Protein AF-A0A2V1B6S5-F1 (afdb_monomer_lite)

Radius of gyration: 26.2 Å; chains: 1; bounding box: 75×68×86 Å

Secondary structure (DSSP, 8-state):
----------------SPPEEEEEEEESGGG-EEEEESS-GGG-----------------PPP--------------S-----HHHHTTSGGG-THHHH-SEEEE----TT--PPEEEEESSSTTSPEEEEEEEPGGG-EEEEEE-GGGGSTTTB-TTSSBBTTTSBSS-GGG--B-BPPPSSPPTT-S-HHHHHHHHHS-------PPPP--SEEEEEEES-TT-SSPPEEEEEETTEEEEEEEP------STTHHHHTT-EEEEEEEEE---TTS--PEEEEEEEEEEE---SSEEEEEEE-HHHHHHHHHHHHHHHHHHHHHHH-------------S--PPPHHHHHHHHHHHHHHHHHHHHHHHHHHHHHHHHHHHHHHHHHHHT--

pLDDT: mean 80.47, std 17.84, range [31.8, 98.5]

Structure (mmCIF, N/CA/C/O backbone):
data_AF-A0A2V1B6S5-F1
#
_entry.id   AF-A0A2V1B6S5-F1
#
loop_
_atom_site.group_PDB
_atom_site.id
_atom_site.type_symbol
_atom_site.label_atom_id
_atom_site.label_alt_id
_atom_site.label_comp_id
_atom_site.label_asym_id
_atom_site.label_entity_id
_atom_site.label_seq_id
_atom_site.pdbx_PDB_ins_code
_atom_site.Cartn_x
_atom_site.Cartn_y
_atom_site.Cartn_z
_atom_site.occupancy
_atom_site.B_iso_or_equiv
_atom_site.auth_seq_id
_atom_site.auth_comp_id
_atom_site.auth_asym_id
_atom_site.auth_atom_id
_atom_site.pdbx_PDB_model_num
ATOM 1 N N . MET A 1 1 ? -39.212 9.844 6.498 1.00 34.38 1 MET A N 1
ATOM 2 C CA . MET A 1 1 ? -38.513 10.342 7.703 1.00 34.38 1 MET A CA 1
ATOM 3 C C . MET A 1 1 ? -37.020 10.351 7.404 1.00 34.38 1 MET A C 1
ATOM 5 O O . MET A 1 1 ? -36.337 9.375 7.679 1.00 34.38 1 MET A O 1
ATOM 9 N N . ASP A 1 2 ? -36.530 11.420 6.775 1.00 31.80 2 ASP A N 1
ATOM 10 C CA . ASP A 1 2 ? -35.116 11.567 6.420 1.00 31.80 2 ASP A CA 1
ATOM 11 C C . ASP A 1 2 ? -34.384 12.286 7.547 1.00 31.80 2 ASP A C 1
ATOM 13 O O . ASP A 1 2 ? -34.432 13.512 7.674 1.00 31.80 2 ASP A O 1
ATOM 17 N N . ARG A 1 3 ? -33.706 11.511 8.395 1.00 33.53 3 ARG A N 1
ATOM 18 C CA . ARG A 1 3 ? -32.808 12.045 9.417 1.00 33.53 3 ARG A CA 1
ATOM 19 C C . ARG A 1 3 ? -31.562 12.567 8.699 1.00 33.53 3 ARG A C 1
ATOM 21 O O . ARG A 1 3 ? -30.577 11.853 8.535 1.00 33.53 3 ARG A O 1
ATOM 28 N N . LYS A 1 4 ? -31.620 13.817 8.227 1.00 34.00 4 LYS A N 1
ATOM 29 C CA . LYS A 1 4 ? -30.433 14.602 7.876 1.00 34.00 4 LYS A CA 1
ATOM 30 C C . LYS A 1 4 ? -29.605 14.749 9.151 1.00 34.00 4 LYS A C 1
ATOM 32 O O . LYS A 1 4 ? -29.785 15.695 9.906 1.00 34.00 4 LYS A O 1
ATOM 37 N N . GLN A 1 5 ? -28.723 13.787 9.411 1.00 33.09 5 GLN A N 1
ATOM 38 C CA . GLN A 1 5 ? -27.571 14.018 10.269 1.00 33.09 5 GLN A CA 1
ATOM 39 C C . GLN A 1 5 ? -26.677 14.997 9.518 1.00 33.09 5 GLN A C 1
ATOM 41 O O . GLN A 1 5 ? -25.812 14.624 8.725 1.00 33.09 5 GLN A O 1
ATOM 46 N N . THR A 1 6 ? -26.961 16.279 9.714 1.00 33.41 6 THR A N 1
ATOM 47 C CA . THR A 1 6 ? -25.975 17.331 9.549 1.00 33.41 6 THR A CA 1
ATOM 48 C C . THR A 1 6 ? -24.809 16.900 10.430 1.00 33.41 6 THR A C 1
ATOM 50 O O . THR A 1 6 ? -24.942 16.851 11.649 1.00 33.41 6 THR A O 1
ATOM 53 N N . PHE A 1 7 ? -23.710 16.463 9.812 1.00 40.78 7 PHE A N 1
ATOM 54 C CA . PHE A 1 7 ? -22.426 16.315 10.489 1.00 40.78 7 PHE A CA 1
ATOM 55 C C . PHE A 1 7 ? -22.007 17.739 10.871 1.00 40.78 7 PHE A C 1
ATOM 57 O O . PHE A 1 7 ? -21.252 18.395 10.154 1.00 40.78 7 PHE A O 1
ATOM 64 N N . GLU A 1 8 ? -22.608 18.254 11.944 1.00 35.03 8 GLU A N 1
ATOM 65 C CA . GLU A 1 8 ? -22.061 19.369 12.689 1.00 35.03 8 GLU A CA 1
ATOM 66 C C . GLU A 1 8 ? -20.624 18.991 13.019 1.00 35.03 8 GLU A C 1
ATOM 68 O O . GLU A 1 8 ? -20.317 17.839 13.341 1.00 35.03 8 GLU A O 1
ATOM 73 N N . SER A 1 9 ? -19.738 19.955 12.798 1.00 40.25 9 SER A N 1
ATOM 74 C CA . SER A 1 9 ? -18.353 19.926 13.228 1.00 40.25 9 SER A CA 1
ATOM 75 C C . SER A 1 9 ? -18.269 19.244 14.586 1.00 40.25 9 SER A C 1
ATOM 77 O O . SER A 1 9 ? -18.684 19.829 15.586 1.00 40.25 9 SER A O 1
ATOM 79 N N . LEU A 1 10 ? -17.770 18.001 14.601 1.00 42.78 10 LEU A N 1
ATOM 80 C CA . LEU A 1 10 ? -17.373 17.344 15.839 1.00 42.78 10 LEU A CA 1
ATOM 81 C C . LEU A 1 10 ? -16.556 18.370 16.626 1.00 42.78 10 LEU A C 1
ATOM 83 O O . LEU A 1 10 ? -15.713 19.026 15.996 1.00 42.78 10 LEU A O 1
ATOM 87 N N . PRO A 1 11 ? -16.828 18.557 17.930 1.00 40.00 11 PRO A N 1
ATOM 88 C CA . PRO A 1 11 ? -16.058 19.476 18.740 1.00 40.00 11 PRO A CA 1
ATOM 89 C C . PRO A 1 11 ? -14.596 19.106 18.536 1.00 40.00 11 PRO A C 1
ATOM 91 O O . PRO A 1 11 ? -14.172 17.985 18.817 1.00 40.00 11 PRO A O 1
ATOM 94 N N . VAL A 1 12 ? -13.861 20.035 17.931 1.00 48.19 12 VAL A N 1
ATOM 95 C CA . VAL A 1 12 ? -12.409 20.005 17.894 1.00 48.19 12 VAL A CA 1
ATOM 96 C C . VAL A 1 12 ? -12.023 20.264 19.340 1.00 48.19 12 VAL A C 1
ATOM 98 O O . VAL A 1 12 ? -11.821 21.402 19.737 1.00 48.19 12 VAL A O 1
ATOM 101 N N . THR A 1 13 ? -12.086 19.226 20.171 1.00 46.03 13 THR A N 1
ATOM 102 C CA . THR A 1 13 ? -11.445 19.240 21.479 1.00 46.03 13 THR A CA 1
ATOM 103 C C . THR A 1 13 ? -9.993 19.616 21.228 1.00 46.03 13 THR A C 1
ATOM 105 O O . THR A 1 13 ? -9.403 19.096 20.284 1.00 46.03 13 THR A O 1
ATOM 108 N N . ASP A 1 14 ? -9.464 20.564 21.994 1.00 44.06 14 ASP A N 1
ATOM 109 C CA . ASP A 1 14 ? -8.093 21.057 21.882 1.00 44.06 14 ASP A CA 1
ATOM 110 C C . ASP A 1 14 ? -7.093 19.893 21.830 1.00 44.06 14 ASP A C 1
ATOM 112 O O . ASP A 1 14 ? -6.847 19.206 22.821 1.00 44.06 14 ASP A O 1
ATOM 116 N N . LEU A 1 15 ? -6.554 19.637 20.638 1.00 52.62 15 LEU A N 1
ATOM 117 C CA . LEU A 1 15 ? -5.546 18.619 20.370 1.00 52.62 15 LEU A CA 1
ATOM 118 C C . LEU A 1 15 ? -4.340 19.321 19.741 1.00 52.62 15 LEU A C 1
ATOM 120 O O . LEU A 1 15 ? -4.242 19.435 18.520 1.00 52.62 15 LEU A O 1
ATOM 124 N N . ASP A 1 16 ? -3.418 19.794 20.580 1.00 58.62 16 ASP A N 1
ATOM 125 C CA . ASP A 1 16 ? -2.213 20.545 20.181 1.00 58.62 16 ASP A CA 1
ATOM 126 C C . ASP A 1 16 ? -1.203 19.738 19.338 1.00 58.62 16 ASP A C 1
ATOM 128 O O . ASP A 1 16 ? -0.211 20.283 18.847 1.00 58.62 16 ASP A O 1
ATOM 132 N N . SER A 1 17 ? -1.428 18.437 19.116 1.00 77.06 17 SER A N 1
ATOM 133 C CA . SER A 1 17 ? -0.575 17.649 18.224 1.00 77.06 17 SER A CA 1
ATOM 134 C C . SER A 1 17 ? -1.045 17.768 16.772 1.00 77.06 17 SER A C 1
ATOM 136 O O . SER A 1 17 ? -2.088 17.249 16.367 1.00 77.06 17 SER A O 1
ATOM 138 N N . ALA A 1 18 ? -0.255 18.464 15.952 1.00 86.38 18 ALA A N 1
ATOM 139 C CA . ALA A 1 18 ? -0.528 18.565 14.526 1.00 86.38 18 ALA A CA 1
ATOM 140 C C . ALA A 1 18 ? -0.591 17.157 13.892 1.00 86.38 18 ALA A C 1
ATOM 142 O O . ALA A 1 18 ? 0.284 16.323 14.151 1.00 86.38 18 ALA A O 1
ATOM 143 N N . PRO A 1 19 ? -1.594 16.865 13.040 1.00 91.44 19 PRO A N 1
ATOM 144 C CA . PRO A 1 19 ? -1.688 15.570 12.381 1.00 91.44 19 PRO A CA 1
ATOM 145 C C . PRO A 1 19 ? -0.440 15.313 11.534 1.00 91.44 19 PRO A C 1
ATOM 147 O O . PRO A 1 19 ? 0.101 16.225 10.904 1.00 91.44 19 PRO A O 1
ATOM 150 N N . SER A 1 20 ? -0.009 14.054 11.463 1.00 94.19 20 SER A N 1
ATOM 151 C CA . SER A 1 20 ? 1.069 13.664 10.554 1.00 94.19 20 SER A CA 1
ATOM 152 C C . SER A 1 20 ? 0.551 13.706 9.121 1.00 94.19 20 SER A C 1
ATOM 154 O O . SER A 1 20 ? -0.424 13.040 8.776 1.00 94.19 20 SER A O 1
ATOM 156 N N . VAL A 1 21 ? 1.182 14.512 8.273 1.00 95.31 21 VAL A N 1
ATOM 157 C CA . VAL A 1 21 ? 0.716 14.763 6.907 1.00 95.31 21 VAL A CA 1
ATOM 158 C C . VAL A 1 21 ? 1.652 14.106 5.910 1.00 95.31 21 VAL A C 1
ATOM 160 O O . VAL A 1 21 ? 2.837 14.407 5.871 1.00 95.31 21 VAL A O 1
ATOM 163 N N . PHE A 1 22 ? 1.091 13.294 5.023 1.00 95.94 22 PHE A N 1
ATOM 164 C CA . PHE A 1 22 ? 1.772 12.758 3.858 1.00 95.94 22 PHE A CA 1
ATOM 165 C C . PHE A 1 22 ? 1.206 13.340 2.567 1.00 95.94 22 PHE A C 1
ATOM 167 O O . PHE A 1 22 ? -0.002 13.402 2.339 1.00 95.94 22 PHE A O 1
ATOM 174 N N . HIS A 1 23 ? 2.090 13.727 1.663 1.00 93.88 23 HIS A N 1
ATOM 175 C CA . HIS A 1 23 ? 1.771 14.157 0.317 1.00 93.88 23 HIS A CA 1
ATOM 176 C C . HIS A 1 23 ? 2.163 13.062 -0.668 1.00 93.88 23 HIS A C 1
ATOM 178 O O . HIS A 1 23 ? 3.319 12.653 -0.736 1.00 93.88 23 HIS A O 1
ATOM 184 N N . ILE A 1 24 ? 1.188 12.599 -1.445 1.00 93.50 24 ILE A N 1
ATOM 185 C CA . ILE A 1 24 ? 1.343 11.432 -2.310 1.00 93.50 24 ILE A CA 1
ATOM 186 C C . ILE A 1 24 ? 1.480 11.910 -3.752 1.00 93.50 24 ILE A C 1
ATOM 188 O O . ILE A 1 24 ? 0.614 12.631 -4.258 1.00 93.50 24 ILE A O 1
ATOM 192 N N . TYR A 1 25 ? 2.553 11.493 -4.420 1.00 90.06 25 TYR A N 1
ATOM 193 C CA . TYR A 1 25 ? 2.863 11.883 -5.793 1.00 90.06 25 TYR A CA 1
ATOM 194 C C . TYR A 1 25 ? 3.069 10.660 -6.665 1.00 90.06 25 TYR A C 1
ATOM 196 O O . TYR A 1 25 ? 3.802 9.750 -6.291 1.00 90.06 25 TYR A O 1
ATOM 204 N N . HIS A 1 26 ? 2.510 10.690 -7.870 1.00 87.75 26 HIS A N 1
ATOM 205 C CA . HIS A 1 26 ? 2.919 9.784 -8.931 1.00 87.75 26 HIS A CA 1
ATOM 206 C C . HIS A 1 26 ? 4.340 10.125 -9.381 1.00 87.75 26 HIS A C 1
ATOM 208 O O . HIS A 1 26 ? 4.672 11.297 -9.577 1.00 87.75 26 HIS A O 1
ATOM 214 N N . THR A 1 27 ? 5.166 9.106 -9.586 1.00 84.00 27 THR A N 1
ATOM 215 C CA . THR A 1 27 ? 6.518 9.252 -10.128 1.00 84.00 27 THR A CA 1
ATOM 216 C C . THR A 1 27 ? 6.795 8.215 -11.218 1.00 84.00 27 THR A C 1
ATOM 218 O O . THR A 1 27 ? 6.108 7.197 -11.347 1.00 84.00 27 THR A O 1
ATOM 221 N N . GLY A 1 28 ? 7.814 8.503 -12.032 1.00 75.94 28 GLY A N 1
ATOM 222 C CA . GLY A 1 28 ? 8.321 7.625 -13.082 1.00 75.94 28 GLY A CA 1
ATOM 223 C C . GLY A 1 28 ? 7.522 7.594 -14.389 1.00 75.94 28 GLY A C 1
ATOM 224 O O . GLY A 1 28 ? 6.418 8.142 -14.491 1.00 75.94 28 GLY A O 1
ATOM 225 N N . PRO A 1 29 ? 8.094 6.938 -15.416 1.00 63.59 29 PRO A N 1
ATOM 226 C CA . PRO A 1 29 ? 7.413 6.726 -16.681 1.00 63.59 29 PRO A CA 1
ATOM 227 C C . PRO A 1 29 ? 6.174 5.864 -16.417 1.00 63.59 29 PRO A C 1
ATOM 229 O O . PRO A 1 29 ? 6.249 4.868 -15.699 1.00 63.59 29 PRO A O 1
ATOM 232 N N . TYR A 1 30 ? 5.030 6.279 -16.960 1.00 63.06 30 TYR A N 1
ATOM 233 C CA . TYR A 1 30 ? 3.728 5.604 -16.826 1.00 63.06 30 TYR A CA 1
ATOM 234 C C . TYR A 1 30 ? 3.012 5.726 -15.471 1.00 63.06 30 TYR A C 1
ATOM 236 O O . TYR A 1 30 ? 1.975 5.100 -15.296 1.00 63.06 30 TYR A O 1
ATOM 244 N N . LYS A 1 31 ? 3.481 6.576 -14.540 1.00 69.94 31 LYS A N 1
ATOM 245 C CA . LYS A 1 31 ? 2.808 6.834 -13.240 1.00 69.94 31 LYS A CA 1
ATOM 246 C C . LYS A 1 31 ? 2.639 5.586 -12.357 1.00 69.94 31 LYS A C 1
ATOM 248 O O . LYS A 1 31 ? 1.749 5.541 -11.509 1.00 69.94 31 LYS A O 1
ATOM 253 N N . ASN A 1 32 ? 3.513 4.602 -12.549 1.00 81.50 32 ASN A N 1
ATOM 254 C CA . ASN A 1 32 ? 3.472 3.306 -11.872 1.00 81.50 32 ASN A CA 1
ATOM 255 C C . ASN A 1 32 ? 4.094 3.325 -10.467 1.00 81.50 32 ASN A C 1
ATOM 257 O O . ASN A 1 32 ? 4.005 2.335 -9.744 1.00 81.50 32 ASN A O 1
ATOM 261 N N . TYR A 1 33 ? 4.740 4.425 -10.079 1.00 90.75 33 TYR A N 1
ATOM 262 C CA . TYR A 1 33 ? 5.368 4.569 -8.770 1.00 90.75 33 TYR A CA 1
ATOM 263 C C . TYR A 1 33 ? 4.705 5.682 -7.975 1.00 90.75 33 TYR A C 1
ATOM 265 O O . TYR A 1 33 ? 4.181 6.640 -8.551 1.00 90.75 33 TYR A O 1
ATOM 273 N N . TYR A 1 34 ? 4.788 5.578 -6.652 1.00 93.62 34 TYR A N 1
ATOM 274 C CA . TYR A 1 34 ? 4.352 6.634 -5.753 1.00 93.62 34 TYR A CA 1
ATOM 275 C C . TYR A 1 34 ? 5.463 6.995 -4.779 1.00 93.62 34 TYR A C 1
ATOM 277 O O . TYR A 1 34 ? 6.078 6.121 -4.178 1.00 93.62 34 TYR A O 1
ATOM 285 N N . SER A 1 35 ? 5.700 8.291 -4.616 1.00 92.38 35 SER A N 1
ATOM 286 C CA . SER A 1 35 ? 6.557 8.835 -3.563 1.00 92.38 35 SER A CA 1
ATOM 287 C C . SER A 1 35 ? 5.677 9.530 -2.525 1.00 92.38 35 SER A C 1
ATOM 289 O O . SER A 1 35 ? 4.751 10.259 -2.903 1.00 92.38 35 SER A O 1
ATOM 291 N N . ILE A 1 36 ? 5.928 9.283 -1.241 1.00 94.94 36 ILE A N 1
ATOM 292 C CA . ILE A 1 36 ? 5.035 9.673 -0.143 1.00 94.94 36 ILE A CA 1
ATOM 293 C C . ILE A 1 36 ? 5.821 10.530 0.843 1.00 94.94 36 ILE A C 1
ATOM 295 O O . ILE A 1 36 ? 6.544 10.017 1.687 1.00 94.94 36 ILE A O 1
ATOM 299 N N . HIS A 1 37 ? 5.653 11.844 0.740 1.00 92.62 37 HIS A N 1
ATOM 300 C CA . HIS A 1 37 ? 6.513 12.829 1.399 1.00 92.62 37 HIS A CA 1
ATOM 301 C C . HIS A 1 37 ? 5.846 13.431 2.629 1.00 92.62 37 HIS A C 1
ATOM 303 O O . HIS A 1 37 ? 4.685 13.820 2.546 1.00 92.62 37 HIS A O 1
ATOM 309 N N . ALA A 1 38 ? 6.576 13.599 3.732 1.00 92.25 38 ALA A N 1
ATOM 310 C CA . ALA A 1 38 ? 6.074 14.353 4.888 1.00 92.25 38 ALA A CA 1
ATOM 311 C C . ALA A 1 38 ? 6.052 15.878 4.637 1.00 92.25 38 ALA A C 1
ATOM 313 O O . ALA A 1 38 ? 5.258 16.611 5.219 1.00 92.25 38 ALA A O 1
ATOM 314 N N . ILE A 1 39 ? 6.907 16.362 3.728 1.00 86.88 39 ILE A N 1
ATOM 315 C CA . ILE A 1 39 ? 7.062 17.788 3.410 1.00 86.88 39 ILE A CA 1
ATOM 316 C C . ILE A 1 39 ? 6.234 18.156 2.167 1.00 86.88 39 ILE A C 1
ATOM 318 O O . ILE A 1 39 ? 6.183 17.418 1.175 1.00 86.88 39 ILE A O 1
ATOM 322 N N . SER A 1 40 ? 5.567 19.310 2.212 1.00 82.25 40 SER A N 1
ATOM 323 C CA . SER A 1 40 ? 4.762 19.845 1.108 1.00 82.25 40 SER A CA 1
ATOM 324 C C . SER A 1 40 ? 5.621 20.423 -0.027 1.00 82.25 40 SER A C 1
ATOM 326 O O . SER A 1 40 ? 6.748 20.863 0.188 1.00 82.25 40 SER A O 1
ATOM 328 N N . ASP A 1 41 ? 5.066 20.489 -1.248 1.00 75.06 41 ASP A N 1
ATOM 329 C CA . ASP A 1 41 ? 5.739 21.099 -2.413 1.00 75.06 41 ASP A CA 1
ATOM 330 C C . ASP A 1 41 ? 6.192 22.543 -2.152 1.00 75.06 41 ASP A C 1
ATOM 332 O O . ASP A 1 41 ? 7.267 22.940 -2.592 1.00 75.06 41 ASP A O 1
ATOM 336 N N . SER A 1 42 ? 5.371 23.332 -1.446 1.00 74.38 42 SER A N 1
ATOM 337 C CA . SER A 1 42 ? 5.663 24.740 -1.144 1.00 74.38 42 SER A CA 1
ATOM 338 C C . SER A 1 42 ? 6.902 24.898 -0.271 1.00 74.38 42 SER A C 1
ATOM 340 O O . SER A 1 42 ? 7.592 25.906 -0.373 1.00 74.38 42 SER A O 1
ATOM 342 N N . ASN A 1 43 ? 7.183 23.885 0.547 1.00 76.88 43 ASN A N 1
ATOM 343 C CA . ASN A 1 43 ? 8.258 23.892 1.528 1.00 76.88 43 ASN A CA 1
ATOM 344 C C . ASN A 1 43 ? 9.458 23.063 1.052 1.00 76.88 43 ASN A C 1
ATOM 346 O O . ASN A 1 43 ? 10.410 22.875 1.801 1.00 76.88 43 ASN A O 1
ATOM 350 N N . THR A 1 44 ? 9.413 22.534 -0.175 1.00 73.44 44 THR A N 1
ATOM 351 C CA . THR A 1 44 ? 10.495 21.715 -0.718 1.00 73.44 44 THR A CA 1
ATOM 352 C C . THR A 1 44 ? 11.506 22.615 -1.429 1.00 73.44 44 THR A C 1
ATOM 354 O O . THR A 1 44 ? 11.162 23.187 -2.473 1.00 73.44 44 THR A O 1
ATOM 357 N N . PRO A 1 45 ? 12.745 22.748 -0.919 1.00 72.94 45 PRO A N 1
ATOM 358 C CA . PRO A 1 45 ? 13.792 23.433 -1.662 1.00 72.94 45 PRO A CA 1
ATOM 359 C C . PRO A 1 45 ? 14.063 22.665 -2.959 1.00 72.94 45 PRO A C 1
ATOM 361 O O . PRO A 1 45 ? 13.998 21.440 -3.000 1.00 72.94 45 PRO A O 1
ATOM 364 N N . LEU A 1 46 ? 14.326 23.376 -4.049 1.00 71.69 46 LEU A N 1
ATOM 365 C CA . LEU A 1 46 ? 14.806 22.731 -5.264 1.00 71.69 46 LEU A CA 1
ATOM 366 C C . LEU A 1 46 ? 16.322 22.708 -5.204 1.00 71.69 46 LEU A C 1
ATOM 368 O O . LEU A 1 46 ? 16.935 23.771 -5.117 1.00 71.69 46 LEU A O 1
ATOM 372 N N . ASN A 1 47 ? 16.902 21.518 -5.338 1.00 70.31 47 ASN A N 1
ATOM 373 C CA . ASN A 1 47 ? 18.306 21.383 -5.692 1.00 70.31 47 ASN A CA 1
ATOM 374 C C . ASN A 1 47 ? 18.421 21.797 -7.162 1.00 70.31 47 ASN A C 1
ATOM 376 O O . ASN A 1 47 ? 18.397 20.970 -8.077 1.00 70.31 47 ASN A O 1
ATOM 380 N N . LEU A 1 48 ? 18.433 23.109 -7.400 1.00 67.38 48 LEU A N 1
ATOM 381 C CA . LEU A 1 48 ? 18.972 23.637 -8.637 1.00 67.38 48 LEU A CA 1
ATOM 382 C C . LEU A 1 48 ? 20.435 23.221 -8.588 1.00 67.38 48 LEU A C 1
ATOM 384 O O . LEU A 1 48 ? 21.160 23.648 -7.691 1.00 67.38 48 LEU A O 1
ATOM 388 N N . TYR A 1 49 ? 20.829 22.302 -9.472 1.00 60.19 49 TYR A N 1
ATOM 389 C CA . TYR A 1 49 ? 22.248 22.052 -9.687 1.00 60.19 49 TYR A CA 1
ATOM 390 C C . TYR A 1 49 ? 22.922 23.424 -9.800 1.00 60.19 49 TYR A C 1
ATOM 392 O O . TYR A 1 49 ? 22.349 24.277 -10.490 1.00 60.19 49 TYR A O 1
ATOM 400 N N . PRO A 1 50 ? 24.070 23.667 -9.136 1.00 53.19 50 PRO A N 1
ATOM 401 C CA . PRO A 1 50 ? 24.891 24.793 -9.543 1.00 53.19 50 PRO A CA 1
ATOM 402 C C . PRO A 1 50 ? 25.043 24.628 -11.049 1.00 53.19 50 PRO A C 1
ATOM 404 O O . PRO A 1 50 ? 25.364 23.519 -11.498 1.00 53.19 50 PRO A O 1
ATOM 407 N N . ASP A 1 51 ? 24.643 25.653 -11.808 1.00 52.47 51 ASP A N 1
ATOM 408 C CA . ASP A 1 51 ? 24.788 25.647 -13.257 1.00 52.47 51 ASP A CA 1
ATOM 409 C C . ASP A 1 51 ? 26.172 25.072 -13.527 1.00 52.47 51 ASP A C 1
ATOM 411 O O . ASP A 1 51 ? 27.143 25.541 -12.921 1.00 52.47 51 ASP A O 1
ATOM 415 N N . ALA A 1 52 ? 26.234 23.967 -14.289 1.00 54.12 52 ALA A N 1
ATOM 416 C CA . ALA A 1 52 ? 27.513 23.367 -14.649 1.00 54.12 52 ALA A CA 1
ATOM 417 C C . ALA A 1 52 ? 28.415 24.539 -15.033 1.00 54.12 52 ALA A C 1
ATOM 419 O O . ALA A 1 52 ? 27.919 25.378 -15.799 1.00 54.12 52 ALA A O 1
ATOM 420 N N . PRO A 1 53 ? 29.610 24.675 -14.416 1.00 53.44 53 PRO A N 1
ATOM 421 C CA . PRO A 1 53 ? 30.450 25.841 -14.625 1.00 53.44 53 PRO A CA 1
ATOM 422 C C . PRO A 1 53 ? 30.444 26.094 -16.118 1.00 53.44 53 PRO A C 1
ATOM 424 O O . PRO A 1 53 ? 30.666 25.171 -16.903 1.00 53.44 53 PRO A O 1
ATOM 427 N N . VAL A 1 54 ? 29.972 27.282 -16.495 1.00 53.03 54 VAL A N 1
ATOM 428 C CA . VAL A 1 54 ? 29.905 27.679 -17.890 1.00 53.03 54 VAL A CA 1
ATOM 429 C C . VAL A 1 54 ? 31.356 27.672 -18.324 1.00 53.03 54 VAL A C 1
ATOM 431 O O . VAL A 1 54 ? 32.078 28.628 -18.044 1.00 53.03 54 VAL A O 1
ATOM 434 N N . ASP A 1 55 ? 31.794 26.553 -18.902 1.00 49.47 55 ASP A N 1
ATOM 435 C CA . ASP A 1 55 ? 33.107 26.403 -19.499 1.00 49.47 55 ASP A CA 1
ATOM 436 C C . ASP A 1 55 ? 33.126 27.414 -20.636 1.00 49.47 55 ASP A C 1
ATOM 438 O O . ASP A 1 55 ? 32.631 27.205 -21.749 1.00 49.47 55 ASP A O 1
ATOM 442 N N . THR A 1 56 ? 33.597 28.599 -20.270 1.00 53.72 56 THR A N 1
ATOM 443 C CA . THR A 1 56 ? 33.709 29.777 -21.104 1.00 53.72 56 THR A CA 1
ATOM 444 C C . THR A 1 56 ? 34.951 29.563 -21.941 1.00 53.72 56 THR A C 1
ATOM 446 O O . THR A 1 56 ? 35.937 30.237 -21.735 1.00 53.72 56 THR A O 1
ATOM 449 N N . GLU A 1 57 ? 34.929 28.558 -22.812 1.00 53.72 57 GLU A N 1
ATOM 450 C CA . GLU A 1 57 ? 35.960 28.297 -23.816 1.00 53.72 57 GLU A CA 1
ATOM 451 C C . GLU A 1 57 ? 35.432 27.232 -24.789 1.00 53.72 57 GLU A C 1
ATOM 453 O O . GLU A 1 57 ? 35.882 26.092 -24.864 1.00 53.72 57 GLU A O 1
ATOM 458 N N . SER A 1 58 ? 34.405 27.602 -25.560 1.00 46.62 58 SER A N 1
ATOM 459 C CA . SER A 1 58 ? 34.128 26.886 -26.805 1.00 46.62 58 SER A CA 1
ATOM 460 C C . SER A 1 58 ? 35.204 27.273 -27.826 1.00 46.62 58 SER A C 1
ATOM 462 O O . SER A 1 58 ? 35.286 28.454 -28.176 1.00 46.62 58 SER A O 1
ATOM 464 N N . PRO A 1 59 ? 36.012 26.330 -28.343 1.00 56.44 59 PRO A N 1
ATOM 465 C CA . PRO A 1 59 ? 36.935 26.619 -29.426 1.00 56.44 59 PRO A CA 1
ATOM 466 C C . PRO A 1 59 ? 36.139 26.984 -30.682 1.00 56.44 59 PRO A C 1
ATOM 468 O O . PRO A 1 59 ? 35.209 26.281 -31.091 1.00 56.44 59 PRO A O 1
ATOM 471 N N . VAL A 1 60 ? 36.515 28.112 -31.279 1.00 51.28 60 VAL A N 1
ATOM 472 C CA . VAL A 1 60 ? 36.011 28.634 -32.551 1.00 51.28 60 VAL A CA 1
ATOM 473 C C . VAL A 1 60 ? 36.057 27.525 -33.608 1.00 51.28 60 VAL A C 1
ATOM 475 O O . VAL A 1 60 ? 37.129 27.139 -34.070 1.00 51.28 60 VAL A O 1
ATOM 478 N N . LYS A 1 61 ? 34.893 26.997 -34.007 1.00 54.47 61 LYS A N 1
ATOM 479 C CA . LYS A 1 61 ? 34.785 26.157 -35.207 1.00 54.47 61 LYS A CA 1
ATOM 480 C C . LYS A 1 61 ? 34.761 27.063 -36.443 1.00 54.47 61 LYS A C 1
ATOM 482 O O . LYS A 1 61 ? 33.911 27.954 -36.498 1.00 54.47 61 LYS A O 1
ATOM 487 N N . PRO A 1 62 ? 35.634 26.842 -37.4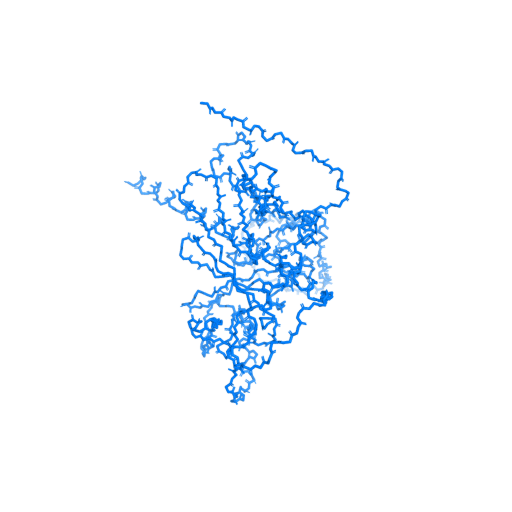41 1.00 55.34 62 PRO A N 1
ATOM 488 C CA . PRO A 1 62 ? 35.616 27.618 -38.670 1.00 55.34 62 PRO A CA 1
ATOM 489 C C . PRO A 1 62 ? 34.362 27.313 -39.498 1.00 55.34 62 PRO A C 1
ATOM 491 O O . PRO A 1 62 ? 33.959 26.167 -39.700 1.00 55.34 62 PRO A O 1
ATOM 494 N N . SER A 1 63 ? 33.749 28.396 -39.955 1.00 48.47 63 SER A N 1
ATOM 495 C CA . SER A 1 63 ? 32.556 28.490 -40.782 1.00 48.47 63 SER A CA 1
ATOM 496 C C . SER A 1 63 ? 32.803 28.034 -42.221 1.00 48.47 63 SER A C 1
ATOM 498 O O . SER A 1 63 ? 33.551 28.694 -42.940 1.00 48.47 63 SER A O 1
ATOM 500 N N . GLN A 1 64 ? 32.101 26.998 -42.682 1.00 53.59 64 GLN A N 1
ATOM 501 C CA . GLN A 1 64 ? 31.795 26.804 -44.104 1.00 53.59 64 GLN A CA 1
ATOM 502 C C . GLN A 1 64 ? 30.394 26.201 -44.253 1.00 53.59 64 GLN A C 1
ATOM 504 O O . GLN A 1 64 ? 30.188 25.016 -44.017 1.00 53.59 64 GLN A O 1
ATOM 509 N N . SER A 1 65 ? 29.418 27.039 -44.605 1.00 45.66 65 SER A N 1
ATOM 510 C CA . SER A 1 65 ? 28.125 26.621 -45.160 1.00 45.66 65 SER A CA 1
ATOM 511 C C . SER A 1 65 ? 27.389 27.855 -45.683 1.00 45.66 65 SER A C 1
ATOM 513 O O . SER A 1 65 ? 26.655 28.530 -44.961 1.00 45.66 65 SER A O 1
ATOM 515 N N . THR A 1 66 ? 27.606 28.152 -46.958 1.00 53.00 66 THR A N 1
ATOM 516 C CA . THR A 1 66 ? 26.828 29.078 -47.780 1.00 53.00 66 THR A CA 1
ATOM 517 C C . THR A 1 66 ? 25.409 28.531 -47.962 1.00 53.00 66 THR A C 1
ATOM 519 O O . THR A 1 66 ? 25.188 27.604 -48.734 1.00 53.00 66 THR A O 1
ATOM 522 N N . SER A 1 67 ? 24.427 29.104 -47.261 1.00 52.62 67 SER A N 1
ATOM 523 C CA . SER A 1 67 ? 23.005 28.929 -47.590 1.00 52.62 67 SER A CA 1
ATOM 524 C C . SER A 1 67 ? 22.348 30.305 -47.714 1.00 52.62 67 SER A C 1
ATOM 526 O O . SER A 1 67 ? 22.427 31.116 -46.792 1.00 52.62 67 SER A O 1
ATOM 528 N N . CYS A 1 68 ? 21.738 30.572 -48.869 1.00 57.25 68 CYS A N 1
ATOM 529 C CA . CYS A 1 68 ? 21.335 31.902 -49.338 1.00 57.25 68 CYS A CA 1
ATOM 530 C C . CYS A 1 68 ? 19.922 32.340 -48.907 1.00 57.25 68 CYS A C 1
ATOM 532 O O . CYS A 1 68 ? 19.297 33.141 -49.598 1.00 57.25 68 CYS A O 1
ATOM 534 N N . PHE A 1 69 ? 19.403 31.850 -47.780 1.00 57.28 69 PHE A N 1
ATOM 535 C CA . PHE A 1 69 ? 18.103 32.291 -47.263 1.00 57.28 69 PHE A CA 1
ATOM 536 C C . PHE A 1 69 ? 18.262 32.935 -45.878 1.00 57.28 69 PHE A C 1
ATOM 538 O O . PHE A 1 69 ? 18.499 32.219 -44.903 1.00 57.28 69 PHE A O 1
ATOM 545 N N . PRO A 1 70 ? 18.113 34.269 -45.746 1.00 49.66 70 PRO A N 1
ATOM 546 C CA . PRO A 1 70 ? 18.089 34.937 -44.451 1.00 49.66 70 PRO A CA 1
ATOM 547 C C . PRO A 1 70 ? 16.737 34.686 -43.770 1.00 49.66 70 PRO A C 1
ATOM 549 O O . PRO A 1 70 ? 15.838 35.525 -43.760 1.00 49.66 70 PRO A O 1
ATOM 552 N N . GLY A 1 71 ? 16.576 33.495 -43.195 1.00 49.34 71 GLY A N 1
ATOM 553 C CA . GLY A 1 71 ? 15.514 33.224 -42.236 1.00 49.34 71 GLY A CA 1
ATOM 554 C C . GLY A 1 71 ? 15.800 33.996 -40.952 1.00 49.34 71 GLY A C 1
ATOM 555 O O . GLY A 1 71 ? 16.812 33.765 -40.295 1.00 49.34 71 GLY A O 1
ATOM 556 N N . ARG A 1 72 ? 14.920 34.933 -40.593 1.00 51.34 72 ARG A N 1
ATOM 557 C CA . ARG A 1 72 ? 14.976 35.718 -39.353 1.00 51.34 72 ARG A CA 1
ATOM 558 C C . ARG A 1 72 ? 14.823 34.785 -38.143 1.00 51.34 72 ARG A C 1
ATOM 560 O O . ARG A 1 72 ? 13.719 34.582 -37.650 1.00 51.34 72 ARG A O 1
ATOM 567 N N . VAL A 1 73 ? 15.923 34.198 -37.673 1.00 51.03 73 VAL A N 1
ATOM 568 C CA . VAL A 1 73 ? 15.967 33.421 -36.427 1.00 51.03 73 VAL A CA 1
ATOM 569 C C . VAL A 1 73 ? 15.950 34.411 -35.266 1.00 51.03 73 VAL A C 1
ATOM 571 O O . VAL A 1 73 ? 16.985 34.854 -34.774 1.00 51.03 73 VAL A O 1
ATOM 574 N N . THR A 1 74 ? 14.755 34.797 -34.827 1.00 51.88 74 THR A N 1
ATOM 575 C CA . THR A 1 74 ? 14.570 35.416 -33.515 1.00 51.88 74 THR A CA 1
ATOM 576 C C . THR A 1 74 ? 14.863 34.358 -32.457 1.00 51.88 74 THR A C 1
ATOM 578 O O . THR A 1 74 ? 14.000 33.563 -32.097 1.00 51.88 74 THR A O 1
ATOM 581 N N . ALA A 1 75 ? 16.106 34.314 -31.974 1.00 51.12 75 ALA A N 1
ATOM 582 C CA . ALA A 1 75 ? 16.467 33.524 -30.806 1.00 51.12 75 ALA A CA 1
ATOM 583 C C . ALA A 1 75 ? 15.645 34.027 -29.603 1.00 51.12 75 ALA A C 1
ATOM 585 O O . ALA A 1 75 ? 15.793 35.190 -29.212 1.00 51.12 75 ALA A O 1
ATOM 586 N N . PRO A 1 76 ? 14.760 33.210 -29.001 1.00 49.12 76 PRO A N 1
ATOM 587 C CA . PRO A 1 76 ? 14.050 33.616 -27.801 1.00 49.12 76 PRO A CA 1
ATOM 588 C C . PRO A 1 76 ? 15.026 33.553 -26.619 1.00 49.12 76 PRO A C 1
ATOM 590 O O . PRO A 1 76 ? 15.122 32.543 -25.927 1.00 49.12 76 PRO A O 1
ATOM 593 N N . ASN A 1 77 ? 15.751 34.650 -26.388 1.00 51.78 77 ASN A N 1
ATOM 594 C CA . ASN A 1 77 ? 16.699 34.851 -25.283 1.00 51.78 77 ASN A CA 1
ATOM 595 C C . ASN A 1 77 ? 16.018 35.095 -23.923 1.00 51.78 77 ASN A C 1
ATOM 597 O O . ASN A 1 77 ? 16.577 35.723 -23.029 1.00 51.78 77 ASN A O 1
ATOM 601 N N . THR A 1 78 ? 14.798 34.598 -23.726 1.00 50.78 78 THR A N 1
ATOM 602 C CA . THR A 1 78 ? 14.211 34.580 -22.386 1.00 50.78 78 THR A CA 1
ATOM 603 C C . THR A 1 78 ? 14.705 33.328 -21.668 1.00 50.78 78 THR A C 1
ATOM 605 O O . THR A 1 78 ? 14.465 32.231 -22.192 1.00 50.78 78 THR A O 1
ATOM 608 N N . PRO A 1 79 ? 15.347 33.435 -20.488 1.00 54.62 79 PRO A N 1
ATOM 609 C CA . PRO A 1 79 ? 15.729 32.266 -19.707 1.00 54.62 79 PRO A CA 1
ATOM 610 C C . PRO A 1 79 ? 14.477 31.417 -19.504 1.00 54.62 79 PRO A C 1
ATOM 612 O O . PRO A 1 79 ? 13.479 31.878 -18.939 1.00 54.62 79 PRO A O 1
ATOM 615 N N . LYS A 1 80 ? 14.486 30.194 -20.051 1.00 58.91 80 LYS A N 1
ATOM 616 C CA . LYS A 1 80 ? 13.366 29.262 -19.919 1.00 58.91 80 LYS A CA 1
ATOM 617 C C . LYS A 1 80 ? 13.175 29.035 -18.427 1.00 58.91 80 LYS A C 1
ATOM 619 O O . LYS A 1 80 ? 13.929 28.267 -17.841 1.00 58.91 80 LYS A O 1
ATOM 624 N N . LYS A 1 81 ? 12.181 29.696 -17.818 1.00 56.28 81 LYS A N 1
ATOM 625 C CA . LYS A 1 81 ? 11.754 29.431 -16.440 1.00 56.28 81 LYS A CA 1
ATOM 626 C C . LYS A 1 81 ? 11.555 27.926 -16.339 1.00 56.28 81 LYS A C 1
ATOM 628 O O . LYS A 1 81 ? 10.585 27.391 -16.882 1.00 56.28 81 LYS A O 1
ATOM 633 N N . ILE A 1 82 ? 12.503 27.233 -15.712 1.00 57.75 82 ILE A N 1
ATOM 634 C CA . ILE A 1 82 ? 12.383 25.802 -15.482 1.00 57.75 82 ILE A CA 1
ATOM 635 C C . ILE A 1 82 ? 11.135 25.663 -14.625 1.00 57.75 82 ILE A C 1
ATOM 637 O O . ILE A 1 82 ? 11.063 26.160 -13.502 1.00 57.75 82 ILE A O 1
ATOM 641 N N . CYS A 1 83 ? 10.094 25.068 -15.199 1.00 64.50 83 CYS A N 1
ATOM 642 C CA . CYS A 1 83 ? 8.859 24.851 -14.475 1.00 64.50 83 CYS A CA 1
ATOM 643 C C . CYS A 1 83 ? 9.204 23.936 -13.294 1.00 64.50 83 CYS A C 1
ATOM 645 O O . CYS A 1 83 ? 9.536 22.774 -13.523 1.00 64.50 83 CYS A O 1
ATOM 647 N N . LYS A 1 84 ? 9.162 24.458 -12.059 1.00 66.19 84 LYS A N 1
ATOM 648 C CA . LYS A 1 84 ? 9.528 23.746 -10.817 1.00 66.19 84 LYS A CA 1
ATOM 649 C C . LYS A 1 84 ? 8.967 22.317 -10.762 1.00 66.19 84 LYS A C 1
ATOM 651 O O . LYS A 1 84 ? 9.660 21.388 -10.371 1.00 66.19 84 LYS A O 1
ATOM 656 N N . ALA A 1 85 ? 7.747 22.124 -11.268 1.00 62.00 85 ALA A N 1
ATOM 657 C CA . ALA A 1 85 ? 7.105 20.817 -11.391 1.00 62.00 85 ALA A CA 1
ATOM 658 C C . ALA A 1 85 ? 7.916 19.794 -12.214 1.00 62.00 85 ALA A C 1
ATOM 660 O O . ALA A 1 85 ? 8.042 18.649 -11.797 1.00 62.00 85 ALA A O 1
ATOM 661 N N . LYS A 1 86 ? 8.500 20.206 -13.349 1.00 64.50 86 LYS A N 1
ATOM 662 C CA . LYS A 1 86 ? 9.353 19.345 -14.187 1.00 64.50 86 LYS A CA 1
ATOM 663 C C . LYS A 1 86 ? 10.698 19.044 -13.525 1.00 64.50 86 LYS A C 1
ATOM 665 O O . LYS A 1 86 ? 11.283 18.005 -13.812 1.00 64.50 86 LYS A O 1
ATOM 670 N N . ALA A 1 87 ? 11.200 19.944 -12.676 1.00 68.19 87 ALA A N 1
ATOM 671 C CA . ALA A 1 87 ? 12.440 19.715 -11.939 1.00 68.19 87 ALA A CA 1
ATOM 672 C C . ALA A 1 87 ? 12.251 18.576 -10.935 1.00 68.19 87 ALA A C 1
ATOM 674 O O . ALA A 1 87 ? 13.001 17.612 -10.975 1.00 68.19 87 ALA A O 1
ATOM 675 N N . PHE A 1 88 ? 11.172 18.601 -10.152 1.00 68.50 88 PHE A N 1
ATOM 676 C CA . PHE A 1 88 ? 10.879 17.531 -9.201 1.00 68.50 88 PHE A CA 1
ATOM 677 C C . PHE A 1 88 ? 10.653 16.152 -9.854 1.00 68.50 88 PHE A C 1
ATOM 679 O O . PHE A 1 88 ? 10.564 15.157 -9.144 1.00 68.50 88 PHE A O 1
ATOM 686 N N . ASP A 1 89 ? 10.384 16.060 -11.161 1.00 64.38 89 ASP A N 1
ATOM 687 C CA . ASP A 1 89 ? 10.208 14.762 -11.839 1.00 64.38 89 ASP A CA 1
ATOM 688 C C . ASP A 1 89 ? 11.551 14.061 -12.080 1.00 64.38 89 ASP A C 1
ATOM 690 O O . ASP A 1 89 ? 11.592 12.849 -12.302 1.00 64.38 89 ASP A O 1
ATOM 694 N N . LYS A 1 90 ? 12.655 14.815 -12.028 1.00 68.00 90 LYS A N 1
ATOM 695 C CA . LYS A 1 90 ? 14.005 14.267 -12.053 1.00 68.00 90 LYS A CA 1
ATOM 696 C C . LYS A 1 90 ? 14.374 13.847 -10.626 1.00 68.00 90 LYS A C 1
ATOM 698 O O . LYS A 1 90 ? 14.452 14.724 -9.768 1.00 68.00 90 LYS A O 1
ATOM 703 N N . PRO A 1 91 ? 14.651 12.553 -10.364 1.00 65.38 91 PRO A N 1
ATOM 704 C CA . PRO A 1 91 ? 15.065 12.096 -9.035 1.00 65.38 91 PRO A CA 1
ATOM 705 C C . PRO A 1 91 ? 16.272 12.869 -8.494 1.00 65.38 91 PRO A C 1
ATOM 707 O O . PRO A 1 91 ? 16.344 13.152 -7.312 1.00 65.38 91 PRO A O 1
ATOM 710 N N . THR A 1 92 ? 17.179 13.288 -9.378 1.00 68.25 92 THR A N 1
ATOM 711 C CA . THR A 1 92 ? 18.371 14.068 -9.023 1.00 68.25 92 THR A CA 1
ATOM 712 C C . THR A 1 92 ? 18.080 15.493 -8.543 1.00 68.25 92 THR A C 1
ATOM 714 O O . THR A 1 92 ? 18.955 16.130 -7.970 1.00 68.25 92 THR A O 1
ATOM 717 N N . CYS A 1 93 ? 16.882 16.021 -8.795 1.00 69.44 93 CYS A N 1
ATOM 718 C CA . CYS A 1 93 ? 16.500 17.390 -8.443 1.00 69.44 93 CYS A CA 1
ATOM 719 C C . CYS A 1 93 ? 15.433 17.446 -7.340 1.00 69.44 93 CYS A C 1
ATOM 721 O O . CYS A 1 93 ? 15.098 18.538 -6.879 1.00 69.44 93 CYS A O 1
ATOM 723 N N . ASP A 1 94 ? 14.857 16.304 -6.957 1.00 71.12 94 ASP A N 1
ATOM 724 C CA . ASP A 1 94 ? 13.814 16.219 -5.940 1.00 71.12 94 ASP A CA 1
ATOM 725 C C . ASP A 1 94 ? 14.427 15.747 -4.615 1.00 71.12 94 ASP A C 1
ATOM 727 O O . ASP A 1 94 ? 14.550 14.540 -4.411 1.00 71.12 94 ASP A O 1
ATOM 731 N N . PRO A 1 95 ? 14.786 16.648 -3.678 1.00 69.81 95 PRO A N 1
ATOM 732 C CA . PRO A 1 95 ? 15.414 16.232 -2.420 1.00 69.81 95 PRO A CA 1
ATOM 733 C C . PRO A 1 95 ? 14.503 15.325 -1.589 1.00 69.81 95 PRO A C 1
ATOM 735 O O . PRO A 1 95 ? 14.960 14.616 -0.697 1.00 69.81 95 PRO A O 1
ATOM 738 N N . ARG A 1 96 ? 13.201 15.298 -1.898 1.00 70.75 96 ARG A N 1
ATOM 739 C CA . ARG A 1 96 ? 12.248 14.457 -1.192 1.00 70.75 96 ARG A CA 1
ATOM 740 C C . ARG A 1 96 ? 12.461 12.977 -1.463 1.00 70.75 96 ARG A C 1
ATOM 742 O O . ARG A 1 96 ? 12.039 12.173 -0.647 1.00 70.75 96 ARG A O 1
ATOM 749 N N . THR A 1 97 ? 13.093 12.579 -2.571 1.00 73.06 97 THR A N 1
ATOM 750 C CA . THR A 1 97 ? 13.294 11.148 -2.857 1.00 73.06 97 THR A CA 1
ATOM 751 C C . THR A 1 97 ? 14.222 10.455 -1.866 1.00 73.06 97 THR A C 1
ATOM 753 O O . THR A 1 97 ? 14.174 9.237 -1.776 1.00 73.06 97 THR A O 1
ATOM 756 N N . GLU A 1 98 ? 15.038 11.185 -1.109 1.00 78.56 98 GLU A N 1
ATOM 757 C CA . GLU A 1 98 ? 15.900 10.583 -0.082 1.00 78.56 98 GLU A CA 1
ATOM 758 C C . GLU A 1 98 ? 15.229 10.586 1.296 1.00 78.56 98 GLU A C 1
ATOM 760 O O . GLU A 1 98 ? 15.279 9.589 2.008 1.00 78.56 98 GLU A O 1
ATOM 765 N N . ILE A 1 99 ? 14.514 11.664 1.630 1.00 86.06 99 ILE A N 1
ATOM 766 C CA . ILE A 1 99 ? 13.860 11.857 2.938 1.00 86.06 99 ILE A CA 1
ATOM 767 C C . ILE A 1 99 ? 12.418 11.328 3.012 1.00 86.06 99 ILE A C 1
ATOM 769 O O . ILE A 1 99 ? 11.762 11.439 4.046 1.00 86.06 99 ILE A O 1
ATOM 773 N N . SER A 1 100 ? 11.875 10.812 1.909 1.00 90.38 100 SER A N 1
ATOM 774 C CA . SER A 1 100 ? 10.505 10.295 1.862 1.00 90.38 100 SER A CA 1
ATOM 775 C C . SER A 1 100 ? 10.375 9.072 2.774 1.00 90.38 100 SER A C 1
ATOM 777 O O . SER A 1 100 ? 11.102 8.103 2.570 1.00 90.38 100 SER A O 1
ATOM 779 N N . PRO A 1 101 ? 9.434 9.051 3.733 1.00 95.12 101 PRO A N 1
ATOM 780 C CA . PRO A 1 101 ? 9.248 7.910 4.630 1.00 95.12 101 PRO A CA 1
ATOM 781 C C . PRO A 1 101 ? 8.801 6.641 3.901 1.00 95.12 101 PRO A C 1
ATOM 783 O O . PRO A 1 101 ? 9.135 5.540 4.332 1.00 95.12 101 PRO A O 1
ATOM 786 N N . TYR A 1 102 ? 8.070 6.779 2.790 1.00 97.25 102 TYR A N 1
ATOM 787 C CA . TYR A 1 102 ? 7.624 5.632 2.006 1.00 97.25 102 TYR A CA 1
ATOM 788 C C . TYR A 1 102 ? 7.822 5.819 0.506 1.00 97.25 102 TYR A C 1
ATOM 790 O O . TYR A 1 102 ? 7.708 6.924 -0.038 1.00 97.25 102 TYR A O 1
ATOM 798 N N . PHE A 1 103 ? 8.019 4.698 -0.177 1.00 95.81 103 PHE A N 1
ATOM 799 C CA . PHE A 1 103 ? 8.027 4.607 -1.628 1.00 95.81 103 PHE A CA 1
ATOM 800 C C . PHE A 1 103 ? 7.245 3.376 -2.064 1.00 95.81 103 PHE A C 1
ATOM 802 O O . PHE A 1 103 ? 7.437 2.279 -1.543 1.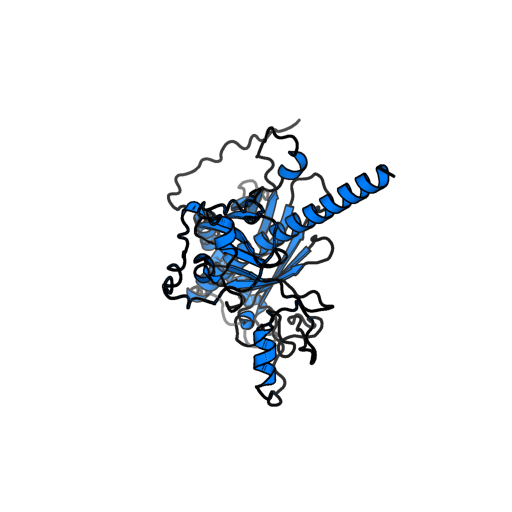00 95.81 103 PHE A O 1
ATOM 809 N N . LEU A 1 104 ? 6.362 3.553 -3.042 1.00 96.56 104 LEU A N 1
ATOM 810 C CA . LEU A 1 104 ? 5.618 2.461 -3.646 1.00 96.56 104 LEU A CA 1
ATOM 811 C C . LEU A 1 104 ? 6.130 2.203 -5.055 1.00 96.56 104 LEU A C 1
ATOM 813 O O . LEU A 1 104 ? 6.088 3.072 -5.930 1.00 96.56 104 LEU A O 1
ATOM 817 N N . HIS A 1 105 ? 6.561 0.972 -5.286 1.00 95.31 105 HIS A N 1
ATOM 818 C CA . HIS A 1 105 ? 7.098 0.528 -6.561 1.00 95.31 105 HIS A CA 1
ATOM 819 C C . HIS A 1 105 ? 6.184 -0.527 -7.184 1.00 95.31 105 HIS A C 1
ATOM 821 O O . HIS A 1 105 ? 5.876 -1.511 -6.524 1.00 95.31 105 HIS A O 1
ATOM 827 N N . LEU A 1 106 ? 5.804 -0.368 -8.455 1.00 95.94 106 LEU A N 1
ATOM 828 C CA . LEU A 1 106 ? 5.239 -1.448 -9.265 1.00 95.94 106 LEU A CA 1
ATOM 829 C C . LEU A 1 106 ? 6.332 -2.044 -10.160 1.00 95.94 106 LEU A C 1
ATOM 831 O O . LEU A 1 106 ? 6.740 -1.404 -11.136 1.00 95.94 106 LEU A O 1
ATOM 835 N N . PRO A 1 107 ? 6.830 -3.252 -9.867 1.00 95.31 107 PRO A N 1
ATOM 836 C CA . PRO A 1 107 ? 7.774 -3.927 -10.740 1.00 95.31 107 PRO A CA 1
ATOM 837 C C . PRO A 1 107 ? 7.143 -4.213 -12.105 1.00 95.31 107 PRO A C 1
ATOM 839 O O . PRO A 1 107 ? 5.972 -4.557 -12.207 1.00 95.31 107 PRO A O 1
ATOM 842 N N . THR A 1 108 ? 7.925 -4.100 -13.175 1.00 94.12 108 THR A N 1
ATOM 843 C CA . THR A 1 108 ? 7.483 -4.476 -14.522 1.00 94.12 108 THR A CA 1
ATOM 844 C C . THR A 1 108 ? 8.258 -5.708 -14.964 1.00 94.12 108 THR A C 1
ATOM 846 O O . THR A 1 108 ? 9.475 -5.647 -15.139 1.00 94.12 108 THR A O 1
ATOM 849 N N . ILE A 1 109 ? 7.560 -6.831 -15.126 1.00 94.06 109 ILE A N 1
ATOM 850 C CA . ILE A 1 109 ? 8.122 -8.091 -15.623 1.00 94.06 109 ILE A CA 1
ATOM 851 C C . ILE A 1 109 ? 7.241 -8.568 -16.770 1.00 94.06 109 ILE A C 1
ATOM 853 O O . ILE A 1 109 ? 6.042 -8.773 -16.599 1.00 94.06 109 ILE A O 1
ATOM 857 N N . TYR A 1 110 ? 7.829 -8.765 -17.945 1.00 93.94 110 TYR A N 1
ATOM 858 C CA . TYR A 1 110 ? 7.096 -9.119 -19.154 1.00 93.94 110 TYR A CA 1
ATOM 859 C C . TYR A 1 110 ? 6.312 -10.428 -18.977 1.00 93.94 110 TYR A C 1
ATOM 861 O O . TYR A 1 110 ? 6.889 -11.451 -18.591 1.00 93.94 110 TYR A O 1
ATOM 869 N N . GLY A 1 111 ? 5.008 -10.401 -19.262 1.00 93.81 111 GLY A N 1
ATOM 870 C CA . GLY A 1 111 ? 4.113 -11.558 -19.138 1.00 93.81 111 GLY A CA 1
ATOM 871 C C . GLY A 1 111 ? 3.791 -11.972 -17.696 1.00 93.81 111 GLY A C 1
ATOM 872 O O . GLY A 1 111 ? 3.305 -13.080 -17.472 1.00 93.81 111 GLY A O 1
ATOM 873 N N . LYS A 1 112 ? 4.092 -11.128 -16.703 1.00 94.81 112 LYS A N 1
ATOM 874 C CA . LYS A 1 112 ? 3.765 -11.356 -15.291 1.00 94.81 112 LYS A CA 1
ATOM 875 C C . LYS A 1 112 ? 3.109 -10.105 -14.706 1.00 94.81 112 LYS A C 1
ATOM 877 O O . LYS A 1 112 ? 3.353 -8.999 -15.169 1.00 94.81 112 LYS A O 1
ATOM 882 N N . ASN A 1 113 ? 2.304 -10.295 -13.665 1.00 93.94 113 ASN A N 1
ATOM 883 C CA . ASN A 1 113 ? 1.691 -9.210 -12.899 1.00 93.94 113 ASN A CA 1
ATOM 884 C C . ASN A 1 113 ? 2.202 -9.277 -11.449 1.00 93.94 113 ASN A C 1
ATOM 886 O O . ASN A 1 113 ? 1.575 -9.943 -10.620 1.00 93.94 113 ASN A O 1
ATOM 890 N N . PRO A 1 114 ? 3.408 -8.749 -11.174 1.00 96.12 114 PRO A N 1
ATOM 891 C CA . PRO A 1 114 ? 3.958 -8.741 -9.826 1.00 96.12 114 PRO A CA 1
ATOM 892 C C . PRO A 1 114 ? 3.179 -7.787 -8.907 1.00 96.12 114 PRO A C 1
ATOM 894 O O . PRO A 1 114 ? 2.599 -6.815 -9.393 1.00 96.12 114 PRO A O 1
ATOM 897 N N . PRO A 1 115 ? 3.164 -8.039 -7.586 1.00 96.88 115 PRO A N 1
ATOM 898 C CA . PRO A 1 115 ? 2.565 -7.108 -6.636 1.00 96.88 115 PRO A CA 1
ATOM 899 C C . PRO A 1 115 ? 3.340 -5.788 -6.589 1.00 96.88 115 PRO A C 1
ATOM 901 O O . PRO A 1 115 ? 4.533 -5.739 -6.905 1.00 96.88 115 PRO A O 1
ATOM 904 N N . TYR A 1 116 ? 2.681 -4.726 -6.127 1.00 97.62 116 TYR A N 1
ATOM 905 C CA . TYR A 1 116 ? 3.399 -3.522 -5.713 1.00 97.62 116 TYR A CA 1
ATOM 906 C C . TYR A 1 116 ? 4.242 -3.835 -4.471 1.00 97.62 116 TYR A C 1
ATOM 908 O O . TYR A 1 116 ? 3.833 -4.636 -3.635 1.00 97.62 116 TYR A O 1
ATOM 916 N N . THR A 1 117 ? 5.379 -3.164 -4.307 1.00 97.81 117 THR A N 1
ATOM 917 C CA . THR A 1 117 ? 6.182 -3.220 -3.078 1.00 97.81 117 THR A CA 1
ATOM 918 C C . THR A 1 117 ? 6.144 -1.869 -2.382 1.00 97.81 117 THR A C 1
ATOM 920 O O . THR A 1 117 ? 6.640 -0.888 -2.952 1.00 97.81 117 THR A O 1
ATOM 923 N N . LEU A 1 118 ? 5.575 -1.818 -1.178 1.00 98.19 118 LEU A N 1
ATOM 924 C CA . LEU A 1 118 ? 5.693 -0.672 -0.277 1.00 98.19 118 LEU A CA 1
ATOM 925 C C . LEU A 1 118 ? 7.033 -0.766 0.445 1.00 98.19 118 LEU A C 1
ATOM 927 O O . LEU A 1 118 ? 7.387 -1.834 0.937 1.00 98.19 118 LEU A O 1
ATOM 931 N N . ARG A 1 119 ? 7.783 0.330 0.486 1.00 97.62 119 ARG A N 1
ATOM 932 C CA . ARG A 1 119 ? 9.140 0.379 1.037 1.00 97.62 119 ARG A CA 1
ATOM 933 C C . ARG A 1 119 ? 9.276 1.482 2.075 1.00 97.62 119 ARG A C 1
ATOM 935 O O . ARG A 1 119 ? 8.641 2.525 1.920 1.00 97.62 119 ARG A O 1
ATOM 942 N N . HIS A 1 120 ? 10.121 1.252 3.078 1.00 96.62 120 HIS A N 1
ATOM 943 C CA . HIS A 1 120 ? 10.503 2.233 4.100 1.00 96.62 120 HIS A CA 1
ATOM 944 C C . HIS A 1 120 ? 11.669 3.087 3.605 1.00 96.62 120 HIS A C 1
ATOM 946 O O . HIS A 1 120 ? 12.825 2.674 3.660 1.00 96.62 120 HIS A O 1
ATOM 952 N N . GLY A 1 121 ? 11.360 4.269 3.085 1.00 94.62 121 GLY A N 1
ATOM 953 C CA . GLY A 1 121 ? 12.311 5.171 2.439 1.00 94.62 121 GLY A CA 1
ATOM 954 C C . GLY A 1 121 ? 11.829 5.620 1.062 1.00 94.62 121 GLY A C 1
ATOM 955 O O . GLY A 1 121 ? 10.856 5.098 0.524 1.00 94.62 121 GLY A O 1
ATOM 956 N N . GLY A 1 122 ? 12.511 6.598 0.468 1.00 90.56 122 GLY A N 1
ATOM 957 C CA . GLY A 1 122 ? 12.062 7.243 -0.768 1.00 90.56 122 GLY A CA 1
ATOM 958 C C . GLY A 1 122 ? 12.558 6.632 -2.071 1.00 90.56 122 GLY A C 1
ATOM 959 O O . GLY A 1 122 ? 12.288 7.164 -3.152 1.00 90.56 122 GLY A O 1
ATOM 960 N N . THR A 1 123 ? 13.279 5.516 -1.986 1.00 90.69 123 THR A N 1
ATOM 961 C CA . THR A 1 123 ? 13.999 4.928 -3.113 1.00 90.69 123 THR A CA 1
ATOM 962 C C . THR A 1 123 ? 13.552 3.496 -3.403 1.00 90.69 123 THR A C 1
ATOM 964 O O . THR A 1 123 ? 12.862 2.837 -2.628 1.00 90.69 123 THR A O 1
ATOM 967 N N . LYS A 1 124 ? 13.977 2.978 -4.559 1.00 91.25 124 LYS A N 1
ATOM 968 C CA . LYS A 1 124 ? 13.731 1.584 -4.960 1.00 91.25 124 LYS A CA 1
ATOM 969 C C . LYS A 1 124 ? 14.575 0.564 -4.198 1.00 91.25 124 LYS A C 1
ATOM 971 O O . LYS A 1 124 ? 14.267 -0.616 -4.287 1.00 91.25 124 LYS A O 1
ATOM 976 N N . SER A 1 125 ? 15.647 0.991 -3.535 1.00 91.56 125 SER A N 1
ATOM 977 C CA . SER A 1 125 ? 16.541 0.126 -2.756 1.00 91.56 125 SER A CA 1
ATOM 978 C C . SER A 1 125 ? 16.161 0.060 -1.280 1.00 91.56 125 SER A C 1
ATOM 980 O O . SER A 1 125 ? 16.687 -0.783 -0.566 1.00 91.56 125 SER A O 1
ATOM 982 N N . ALA A 1 126 ? 15.244 0.923 -0.837 1.00 95.38 126 ALA A N 1
ATOM 983 C CA . ALA A 1 126 ? 14.707 0.912 0.512 1.00 95.38 126 ALA A CA 1
ATOM 984 C C . ALA A 1 126 ? 14.132 -0.471 0.898 1.00 95.38 126 ALA A C 1
ATOM 986 O O . ALA A 1 126 ? 13.557 -1.141 0.024 1.00 95.38 126 ALA A O 1
ATOM 987 N N . PRO A 1 127 ? 14.247 -0.887 2.175 1.00 97.19 127 PRO A N 1
ATOM 988 C CA . PRO A 1 127 ? 13.678 -2.138 2.672 1.00 97.19 127 PRO A CA 1
ATOM 989 C C . PRO A 1 127 ? 12.185 -2.267 2.357 1.00 97.19 127 PRO A C 1
ATOM 991 O O . PRO A 1 127 ? 11.441 -1.286 2.422 1.00 97.19 127 PRO A O 1
ATOM 994 N N . THR A 1 128 ? 11.742 -3.470 1.984 1.00 98.06 128 THR A N 1
ATOM 995 C CA . THR A 1 128 ? 10.336 -3.713 1.634 1.00 98.06 128 THR A CA 1
ATOM 996 C C . THR A 1 128 ? 9.519 -3.956 2.898 1.00 98.06 128 THR A C 1
ATOM 998 O O . THR A 1 128 ? 9.783 -4.901 3.629 1.00 98.06 128 THR A O 1
ATOM 1001 N N . ALA A 1 129 ? 8.506 -3.121 3.117 1.00 97.81 129 ALA A N 1
ATOM 1002 C CA . ALA A 1 129 ? 7.576 -3.220 4.235 1.00 97.81 129 ALA A CA 1
ATOM 1003 C C . ALA A 1 129 ? 6.474 -4.257 3.969 1.00 97.81 129 ALA A C 1
ATOM 1005 O O . ALA A 1 129 ? 6.146 -5.065 4.838 1.00 97.81 129 ALA A O 1
ATOM 1006 N N . CYS A 1 130 ? 5.890 -4.231 2.763 1.00 98.25 130 CYS A N 1
ATOM 1007 C CA . CYS A 1 130 ? 4.848 -5.175 2.362 1.00 98.25 130 CYS A CA 1
ATOM 1008 C C . CYS A 1 130 ? 4.664 -5.285 0.843 1.00 98.25 130 CYS A C 1
ATOM 1010 O O . CYS A 1 130 ? 5.100 -4.426 0.064 1.00 98.25 130 CYS A O 1
ATOM 1012 N N . LEU A 1 131 ? 3.983 -6.355 0.429 1.00 98.50 131 LEU A N 1
ATOM 1013 C CA . LEU A 1 131 ? 3.556 -6.601 -0.949 1.00 98.50 131 LEU A CA 1
ATOM 1014 C C . LEU A 1 131 ? 2.059 -6.309 -1.088 1.00 98.50 131 LEU A C 1
ATOM 1016 O O . LEU A 1 131 ? 1.268 -6.816 -0.300 1.00 98.50 131 LEU A O 1
ATOM 1020 N N . LEU A 1 132 ? 1.654 -5.538 -2.101 1.00 98.12 132 LEU A N 1
ATOM 1021 C CA . LEU A 1 132 ? 0.246 -5.242 -2.392 1.00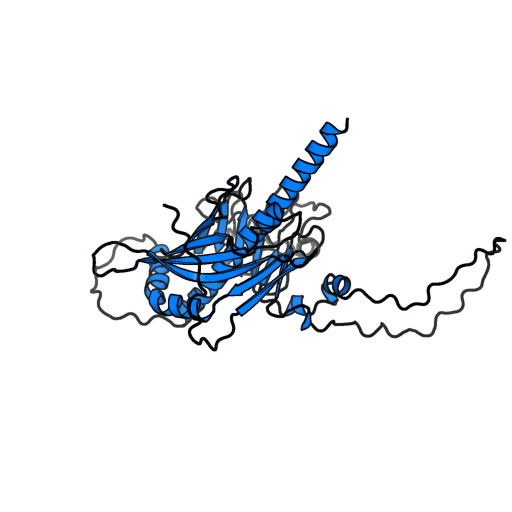 98.12 132 LEU A CA 1
ATOM 1022 C C . LEU A 1 132 ? -0.182 -5.968 -3.670 1.00 98.12 132 LEU A C 1
ATOM 1024 O O . LEU A 1 132 ? 0.177 -5.572 -4.786 1.00 98.12 132 LEU A O 1
ATOM 1028 N N . HIS A 1 133 ? -0.971 -7.025 -3.514 1.00 97.12 133 HIS A N 1
ATOM 1029 C CA . HIS A 1 133 ? -1.562 -7.766 -4.623 1.00 97.12 133 HIS A CA 1
ATOM 1030 C C . HIS A 1 133 ? -2.927 -7.183 -4.963 1.00 97.12 133 HIS A C 1
ATOM 1032 O O . HIS A 1 133 ? -3.805 -7.099 -4.106 1.00 97.12 133 HIS A O 1
ATOM 1038 N N . CYS A 1 134 ? -3.117 -6.815 -6.226 1.00 94.69 134 CYS A N 1
ATOM 1039 C CA . CYS A 1 134 ? -4.402 -6.371 -6.751 1.00 94.69 134 CYS A CA 1
ATOM 1040 C C . CYS A 1 134 ? -5.093 -7.542 -7.458 1.00 94.69 134 CYS A C 1
ATOM 1042 O O . CYS A 1 134 ? -4.495 -8.181 -8.327 1.00 94.69 134 CYS A O 1
ATOM 1044 N N . SER A 1 135 ? -6.347 -7.818 -7.108 1.00 90.69 135 SER A N 1
ATOM 1045 C CA . SER A 1 135 ? -7.200 -8.730 -7.881 1.00 90.69 135 SER A CA 1
ATOM 1046 C C . SER A 1 135 ? -7.829 -8.025 -9.091 1.00 90.69 135 SER A C 1
ATOM 1048 O O . SER A 1 135 ? -7.747 -6.802 -9.246 1.00 90.69 135 SER A O 1
ATOM 1050 N N . ALA A 1 136 ? -8.469 -8.800 -9.970 1.00 80.56 136 ALA A N 1
ATOM 1051 C CA . ALA A 1 136 ? -9.197 -8.251 -11.110 1.00 80.56 136 ALA A CA 1
ATOM 1052 C C . ALA A 1 136 ? -10.259 -7.223 -10.660 1.00 80.56 136 ALA A C 1
ATOM 1054 O O . ALA A 1 136 ? -10.891 -7.369 -9.615 1.00 80.56 136 ALA A O 1
ATOM 1055 N N . ALA A 1 137 ? -10.443 -6.170 -11.462 1.00 81.50 137 ALA A N 1
ATOM 1056 C CA . ALA A 1 137 ? -11.397 -5.079 -11.220 1.00 81.50 137 ALA A CA 1
ATOM 1057 C C . ALA A 1 137 ? -11.197 -4.277 -9.913 1.00 81.50 137 ALA A C 1
ATOM 1059 O O . ALA A 1 137 ? -12.127 -3.615 -9.453 1.00 81.50 137 ALA A O 1
ATOM 1060 N N . TRP A 1 138 ? -9.999 -4.309 -9.313 1.00 85.25 138 TRP A N 1
ATOM 1061 C CA . TRP A 1 138 ? -9.638 -3.513 -8.122 1.00 85.25 138 TRP A CA 1
ATOM 1062 C C . TRP A 1 138 ? -10.515 -3.782 -6.887 1.00 85.25 138 TRP A C 1
ATOM 1064 O O . TRP A 1 138 ? -10.474 -3.019 -5.920 1.00 85.25 138 TRP A O 1
ATOM 1074 N N . GLY A 1 139 ? -11.329 -4.842 -6.927 1.00 87.38 139 GLY A N 1
ATOM 1075 C CA . GLY A 1 139 ? -12.355 -5.121 -5.926 1.00 87.38 139 GLY A CA 1
ATOM 1076 C C . GLY A 1 139 ? -11.791 -5.719 -4.644 1.00 87.38 139 GLY A C 1
ATOM 1077 O O . GLY A 1 139 ? -12.417 -5.643 -3.590 1.00 87.38 139 GLY A O 1
ATOM 1078 N N . THR A 1 140 ? -10.609 -6.323 -4.702 1.00 94.50 140 THR A N 1
ATOM 1079 C CA . THR A 1 140 ? -9.937 -6.890 -3.531 1.00 94.50 140 THR A CA 1
ATOM 1080 C C . THR A 1 140 ? -8.433 -6.705 -3.648 1.00 94.50 140 THR A C 1
ATOM 1082 O O . THR A 1 140 ? -7.850 -6.891 -4.719 1.00 94.50 140 THR A O 1
ATOM 1085 N N . TRP A 1 141 ? -7.819 -6.342 -2.534 1.00 97.12 141 TRP A N 1
ATOM 1086 C CA . TRP A 1 141 ? -6.388 -6.203 -2.370 1.00 97.12 141 TRP A CA 1
ATOM 1087 C C . TRP A 1 141 ? -5.932 -7.115 -1.241 1.00 97.12 141 TRP A C 1
ATOM 1089 O O . TRP A 1 141 ? -6.579 -7.183 -0.199 1.00 97.12 141 TRP A O 1
ATOM 1099 N N . ARG A 1 142 ? -4.815 -7.805 -1.449 1.00 97.75 142 ARG A N 1
ATOM 1100 C CA . ARG A 1 142 ? -4.162 -8.627 -0.429 1.00 97.75 142 ARG A CA 1
ATOM 1101 C C . ARG A 1 142 ? -2.808 -8.010 -0.122 1.00 97.75 142 ARG A C 1
ATOM 1103 O O . ARG A 1 142 ? -1.972 -7.893 -1.016 1.00 97.75 142 ARG A O 1
ATOM 1110 N N . LEU A 1 143 ? -2.626 -7.583 1.118 1.00 98.44 143 LEU A N 1
ATOM 1111 C CA . LEU A 1 143 ? -1.402 -6.982 1.617 1.00 98.44 143 LEU A CA 1
ATOM 1112 C C . LEU A 1 143 ? -0.658 -8.029 2.438 1.00 98.44 143 LEU A C 1
ATOM 1114 O O . LEU A 1 143 ? -1.226 -8.576 3.377 1.00 98.44 143 LEU A O 1
ATOM 1118 N N . GLU A 1 144 ? 0.587 -8.315 2.081 1.00 98.25 144 GLU A N 1
ATOM 1119 C CA . GLU A 1 144 ? 1.416 -9.312 2.761 1.00 98.25 144 GLU A CA 1
ATOM 1120 C C . GLU A 1 144 ? 2.586 -8.620 3.454 1.00 98.25 144 GLU A C 1
ATOM 1122 O O . GLU A 1 144 ? 3.408 -7.982 2.792 1.00 98.25 144 GLU A O 1
ATOM 1127 N N . PHE A 1 145 ? 2.648 -8.742 4.777 1.00 98.19 145 PHE A N 1
ATOM 1128 C CA . PHE A 1 145 ? 3.663 -8.145 5.636 1.00 98.19 145 PHE A CA 1
ATOM 1129 C C . PHE A 1 145 ? 4.603 -9.224 6.175 1.00 98.19 145 PHE A C 1
ATOM 1131 O O . PHE A 1 145 ? 4.199 -10.360 6.425 1.00 98.19 145 PHE A O 1
ATOM 1138 N N . GLY A 1 146 ? 5.861 -8.857 6.387 1.00 96.25 146 GLY A N 1
ATOM 1139 C CA . GLY A 1 146 ? 6.841 -9.707 7.056 1.00 96.25 146 GLY A CA 1
ATOM 1140 C C . GLY A 1 146 ? 8.217 -9.067 7.026 1.00 96.25 146 GLY A C 1
ATOM 1141 O O . GLY A 1 146 ? 8.610 -8.507 6.003 1.00 96.25 146 GLY A O 1
ATOM 1142 N N . ASP A 1 147 ? 8.957 -9.159 8.125 1.00 96.19 147 ASP A N 1
ATOM 1143 C CA . ASP A 1 147 ? 10.285 -8.549 8.238 1.00 96.19 147 ASP A CA 1
ATOM 1144 C C . ASP A 1 147 ? 11.296 -9.258 7.330 1.00 96.19 147 ASP A C 1
ATOM 1146 O O . ASP A 1 147 ? 12.264 -8.659 6.863 1.00 96.19 147 ASP A O 1
ATOM 1150 N N . VAL A 1 148 ? 11.013 -10.514 6.973 1.00 97.19 148 VAL A N 1
ATOM 1151 C CA . VAL A 1 148 ? 11.751 -11.262 5.949 1.00 97.19 148 VAL A CA 1
ATOM 1152 C C . VAL A 1 148 ? 11.785 -10.534 4.596 1.00 97.19 148 VAL A C 1
ATOM 1154 O O . VAL A 1 148 ? 12.759 -10.661 3.867 1.00 97.19 148 VAL A O 1
ATOM 1157 N N . LEU A 1 149 ? 10.789 -9.702 4.260 1.00 97.75 149 LEU A N 1
ATOM 1158 C CA . LEU A 1 149 ? 10.796 -8.911 3.019 1.00 97.75 149 LEU A CA 1
ATOM 1159 C C . LEU A 1 149 ? 11.852 -7.793 3.020 1.00 97.75 149 LEU A C 1
ATOM 1161 O O . LEU A 1 149 ? 12.254 -7.330 1.948 1.00 97.75 149 LEU A O 1
ATOM 1165 N N . ALA A 1 150 ? 12.283 -7.348 4.202 1.00 97.19 150 ALA A N 1
ATOM 1166 C CA . ALA A 1 150 ? 13.338 -6.357 4.366 1.00 97.19 150 ALA A CA 1
ATOM 1167 C C . ALA A 1 150 ? 14.742 -6.974 4.269 1.00 97.19 150 ALA A C 1
ATOM 1169 O O . ALA A 1 150 ? 15.712 -6.235 4.087 1.00 97.19 150 ALA A O 1
ATOM 1170 N N . GLN A 1 151 ? 14.859 -8.303 4.367 1.00 96.81 151 GLN A N 1
ATOM 1171 C CA . GLN A 1 151 ? 16.142 -8.985 4.254 1.00 96.81 151 GLN A CA 1
ATOM 1172 C C . GLN A 1 151 ? 16.707 -8.856 2.830 1.00 96.81 151 GLN A C 1
ATOM 1174 O O . GLN A 1 151 ? 15.946 -8.878 1.850 1.00 96.81 151 GLN A O 1
ATOM 1179 N N . PRO A 1 152 ? 18.040 -8.732 2.688 1.00 94.06 152 PRO A N 1
ATOM 1180 C CA . PRO A 1 152 ? 18.689 -8.764 1.386 1.00 94.06 152 PRO A CA 1
ATOM 1181 C C . PRO A 1 152 ? 18.287 -10.014 0.594 1.00 94.06 152 PRO A C 1
ATOM 1183 O O . PRO A 1 152 ? 18.053 -11.074 1.161 1.00 94.06 152 PRO A O 1
ATOM 1186 N N . GLU A 1 153 ? 18.213 -9.880 -0.730 1.00 92.94 153 GLU A N 1
ATOM 1187 C CA . GLU A 1 153 ? 17.931 -10.963 -1.692 1.00 92.94 153 GLU A CA 1
ATOM 1188 C C . GLU A 1 153 ? 16.513 -11.556 -1.696 1.00 92.94 153 GLU A C 1
ATOM 1190 O O . GLU A 1 153 ? 16.093 -12.062 -2.745 1.00 92.94 153 GLU A O 1
ATOM 1195 N N . VAL A 1 154 ? 15.743 -11.427 -0.608 1.00 96.31 154 VAL A N 1
ATOM 1196 C CA . VAL A 1 154 ? 14.335 -11.861 -0.568 1.00 96.31 154 VAL A CA 1
ATOM 1197 C C . VAL A 1 154 ? 13.525 -11.093 -1.600 1.00 96.31 154 VAL A C 1
ATOM 1199 O O . VAL A 1 154 ? 12.889 -11.706 -2.459 1.00 96.31 154 VAL A O 1
ATOM 1202 N N . VAL A 1 155 ? 13.601 -9.761 -1.570 1.00 97.44 155 VAL A N 1
ATOM 1203 C CA . VAL A 1 155 ? 13.128 -8.895 -2.655 1.00 97.44 155 VAL A CA 1
ATOM 1204 C C . VAL A 1 155 ? 14.336 -8.417 -3.448 1.00 97.44 155 VAL A C 1
ATOM 1206 O O . VAL A 1 155 ? 15.159 -7.649 -2.956 1.00 97.44 155 VAL A O 1
ATOM 1209 N N . ASP A 1 156 ? 14.443 -8.859 -4.697 1.00 95.50 156 ASP A N 1
ATOM 1210 C CA . ASP A 1 156 ? 15.608 -8.561 -5.525 1.00 95.50 156 ASP A CA 1
ATOM 1211 C C . ASP A 1 156 ? 15.600 -7.127 -6.095 1.00 95.50 156 ASP A C 1
ATOM 1213 O O . ASP A 1 156 ? 14.652 -6.354 -5.929 1.00 95.50 156 ASP A O 1
ATOM 1217 N N . GLY A 1 157 ? 16.654 -6.755 -6.832 1.00 94.06 157 GLY A N 1
ATOM 1218 C CA . GLY A 1 157 ? 16.780 -5.419 -7.429 1.00 94.06 157 GLY A CA 1
ATOM 1219 C C . GLY A 1 157 ? 15.780 -5.104 -8.554 1.00 94.06 157 GLY A C 1
ATOM 1220 O O . GLY A 1 157 ? 15.733 -3.967 -9.034 1.00 94.06 157 GLY A O 1
ATOM 1221 N N . ARG A 1 158 ? 14.959 -6.068 -8.997 1.00 95.06 158 ARG A N 1
ATOM 1222 C CA . ARG A 1 158 ? 13.787 -5.812 -9.857 1.00 95.06 158 ARG A CA 1
ATOM 1223 C C . ARG A 1 158 ? 12.586 -5.365 -9.027 1.00 95.06 158 ARG A C 1
ATOM 1225 O O . ARG A 1 158 ? 11.648 -4.801 -9.589 1.00 95.06 158 ARG A O 1
ATOM 1232 N N . GLY A 1 159 ? 12.635 -5.574 -7.715 1.00 96.12 159 GLY A N 1
ATOM 1233 C CA . GLY A 1 159 ? 11.586 -5.271 -6.760 1.00 96.12 159 GLY A CA 1
ATOM 1234 C C . GLY A 1 159 ? 10.550 -6.377 -6.635 1.00 96.12 159 GLY A C 1
ATOM 1235 O O . GLY A 1 159 ? 9.415 -6.076 -6.302 1.00 96.12 159 GLY A O 1
ATOM 1236 N N . VAL A 1 160 ? 10.903 -7.626 -6.934 1.00 97.44 160 VAL A N 1
ATOM 1237 C CA . VAL A 1 160 ? 10.014 -8.783 -6.760 1.00 97.44 160 VAL A CA 1
ATOM 1238 C C . VAL A 1 160 ? 10.633 -9.799 -5.819 1.00 97.44 160 VAL A C 1
ATOM 1240 O O . VAL A 1 160 ? 11.852 -9.834 -5.667 1.00 97.44 160 VAL A O 1
ATOM 1243 N N . VAL A 1 161 ? 9.797 -10.648 -5.221 1.00 97.81 161 VAL A N 1
ATOM 1244 C CA . VAL A 1 161 ? 10.287 -11.762 -4.408 1.00 97.81 161 VAL A CA 1
ATOM 1245 C C . VAL A 1 161 ? 11.072 -12.727 -5.292 1.00 97.81 161 VAL A C 1
ATOM 1247 O O . VAL A 1 161 ? 10.569 -13.190 -6.321 1.00 97.81 161 VAL A O 1
ATOM 1250 N N . ASN A 1 162 ? 12.304 -13.030 -4.903 1.00 96.06 162 ASN A N 1
ATOM 1251 C CA . ASN A 1 162 ? 13.155 -13.984 -5.595 1.00 96.06 162 ASN A CA 1
ATOM 1252 C C . ASN A 1 162 ? 12.558 -15.397 -5.475 1.00 96.06 162 ASN A C 1
ATOM 1254 O O . ASN A 1 162 ? 12.098 -15.810 -4.410 1.00 96.06 162 ASN A O 1
ATOM 1258 N N . ILE A 1 163 ? 12.570 -16.168 -6.567 1.00 95.88 163 ILE A N 1
ATOM 1259 C CA . ILE A 1 163 ? 12.055 -17.547 -6.586 1.00 95.88 163 ILE A CA 1
ATOM 1260 C C . ILE A 1 163 ? 12.765 -18.479 -5.589 1.00 95.88 163 ILE A C 1
ATOM 1262 O O . ILE A 1 163 ? 12.213 -19.504 -5.199 1.00 95.88 163 ILE A O 1
ATOM 1266 N N . ARG A 1 164 ? 13.969 -18.118 -5.137 1.00 94.31 164 ARG A N 1
ATOM 1267 C CA . ARG A 1 164 ? 14.681 -18.838 -4.075 1.00 94.31 164 ARG A CA 1
ATOM 1268 C C . ARG A 1 164 ? 13.923 -18.803 -2.750 1.00 94.31 164 ARG A C 1
ATOM 1270 O O . ARG A 1 164 ? 13.748 -19.852 -2.144 1.00 94.31 164 ARG A O 1
ATOM 1277 N N . HIS A 1 165 ? 13.363 -17.650 -2.393 1.00 95.75 165 HIS A N 1
ATOM 1278 C CA . HIS A 1 165 ? 12.624 -17.448 -1.145 1.00 95.75 165 HIS A CA 1
ATOM 1279 C C . HIS A 1 165 ? 11.109 -17.633 -1.291 1.00 95.75 165 HIS A C 1
ATOM 1281 O O . HIS A 1 165 ? 10.415 -17.747 -0.291 1.00 95.75 165 HIS A O 1
ATOM 1287 N N . GLY A 1 166 ? 10.577 -17.668 -2.514 1.00 95.94 166 GLY A N 1
ATOM 1288 C CA . GLY A 1 166 ? 9.150 -17.877 -2.772 1.00 95.94 166 GLY A CA 1
ATOM 1289 C C . GLY A 1 166 ? 8.842 -19.145 -3.565 1.00 95.94 166 GLY A C 1
ATOM 1290 O O . GLY A 1 166 ? 9.724 -19.910 -3.959 1.00 95.94 166 GLY A O 1
ATOM 1291 N N . THR A 1 167 ? 7.563 -19.346 -3.858 1.00 96.56 167 THR A N 1
ATOM 1292 C CA . THR A 1 167 ? 7.075 -20.391 -4.772 1.00 96.56 167 THR A CA 1
ATOM 1293 C C . THR A 1 167 ? 6.401 -19.755 -5.986 1.00 96.56 167 THR A C 1
ATOM 1295 O O . THR A 1 167 ? 6.001 -18.593 -5.954 1.00 96.56 167 THR A O 1
ATOM 1298 N N . LYS A 1 168 ? 6.244 -20.486 -7.098 1.00 95.31 168 LYS A N 1
ATOM 1299 C CA . LYS A 1 168 ? 5.691 -19.914 -8.348 1.00 95.31 168 LYS A CA 1
ATOM 1300 C C . LYS A 1 168 ? 4.273 -19.344 -8.183 1.00 95.31 168 LYS A C 1
ATOM 1302 O O . LYS A 1 168 ? 3.894 -18.425 -8.916 1.00 95.31 168 LYS A O 1
ATOM 1307 N N . LYS A 1 169 ? 3.490 -19.901 -7.255 1.00 94.88 169 LYS A N 1
ATOM 1308 C CA . LYS A 1 169 ? 2.089 -19.534 -7.009 1.00 94.88 169 LYS A CA 1
ATOM 1309 C C . LYS A 1 169 ? 1.817 -18.992 -5.599 1.00 94.88 169 LYS A C 1
ATOM 1311 O O . LYS A 1 169 ? 0.710 -18.514 -5.384 1.00 94.88 169 LYS A O 1
ATOM 1316 N N . GLY A 1 170 ? 2.795 -19.000 -4.691 1.00 93.06 170 GLY A N 1
ATOM 1317 C CA . GLY A 1 170 ? 2.563 -18.708 -3.270 1.00 93.06 170 GLY A CA 1
ATOM 1318 C C . GLY A 1 170 ? 1.861 -19.863 -2.542 1.00 93.06 170 GLY A C 1
ATOM 1319 O O . GLY A 1 170 ? 0.914 -19.643 -1.793 1.00 93.06 170 GLY A O 1
ATOM 1320 N N . GLU A 1 171 ? 2.264 -21.102 -2.840 1.00 91.69 171 GLU A N 1
ATOM 1321 C CA . GLU A 1 171 ? 1.733 -22.334 -2.233 1.00 91.69 171 GLU A CA 1
ATOM 1322 C C . GLU A 1 171 ? 2.069 -22.396 -0.733 1.00 91.69 171 GLU A C 1
ATOM 1324 O O . GLU A 1 171 ? 3.044 -21.790 -0.288 1.00 91.69 171 GLU A O 1
ATOM 1329 N N . ASP A 1 172 ? 1.232 -23.064 0.065 1.00 91.50 172 ASP A N 1
ATOM 1330 C CA . ASP A 1 172 ? 1.400 -23.228 1.524 1.00 91.50 172 ASP A CA 1
ATOM 1331 C C . ASP A 1 172 ? 1.545 -21.918 2.315 1.00 91.50 172 ASP A C 1
ATOM 1333 O O . ASP A 1 172 ? 2.238 -21.839 3.338 1.00 91.50 172 ASP A O 1
ATOM 1337 N N . GLY A 1 173 ? 0.907 -20.861 1.805 1.00 93.12 173 GLY A N 1
ATOM 1338 C CA . GLY A 1 173 ? 0.976 -19.520 2.372 1.00 93.12 173 GLY A CA 1
ATOM 1339 C C . GLY A 1 173 ? 2.318 -18.824 2.147 1.00 93.12 173 GLY A C 1
ATOM 1340 O O . GLY A 1 173 ? 2.533 -17.769 2.722 1.00 93.12 173 GLY A O 1
ATOM 1341 N N . THR A 1 174 ? 3.221 -19.372 1.332 1.00 96.69 174 THR A N 1
ATOM 1342 C CA . THR A 1 174 ? 4.503 -18.729 1.005 1.00 96.69 174 THR A CA 1
ATOM 1343 C C . THR A 1 174 ? 4.321 -17.522 0.092 1.00 96.69 174 THR A C 1
ATOM 1345 O O . THR A 1 174 ? 3.302 -17.362 -0.586 1.00 96.69 174 THR A O 1
ATOM 1348 N N . PHE A 1 175 ? 5.341 -16.669 0.021 1.00 97.50 175 PHE A N 1
ATOM 1349 C CA . PHE A 1 175 ? 5.345 -15.595 -0.962 1.00 97.50 175 PHE A CA 1
ATOM 1350 C C . PHE A 1 175 ? 5.397 -16.134 -2.393 1.00 97.50 175 PHE A C 1
ATOM 1352 O O . PHE A 1 175 ? 6.086 -17.109 -2.712 1.00 97.50 175 PHE A O 1
ATOM 1359 N N . LYS A 1 176 ? 4.732 -15.422 -3.305 1.00 97.62 176 LYS A N 1
ATOM 1360 C CA . LYS A 1 176 ? 4.858 -15.673 -4.740 1.00 97.62 176 LYS A CA 1
ATOM 1361 C C . LYS A 1 176 ? 6.203 -15.155 -5.259 1.00 97.62 176 LYS A C 1
ATOM 1363 O O . LYS A 1 176 ? 6.393 -13.948 -5.396 1.00 97.62 176 LYS A O 1
ATOM 1368 N N . GLY A 1 177 ? 7.103 -16.075 -5.588 1.00 97.12 177 GLY A N 1
ATOM 1369 C CA . GLY A 1 177 ? 8.424 -15.809 -6.148 1.00 97.12 177 GLY A CA 1
ATOM 1370 C C . GLY A 1 177 ? 8.434 -15.687 -7.675 1.00 97.12 177 GLY A C 1
ATOM 1371 O O . GLY A 1 177 ? 7.593 -16.251 -8.382 1.00 97.12 177 GLY A O 1
ATOM 1372 N N . TYR A 1 178 ? 9.423 -14.961 -8.195 1.00 96.88 178 TYR A N 1
ATOM 1373 C CA . TYR A 1 178 ? 9.590 -14.679 -9.619 1.00 96.88 178 TYR A CA 1
ATOM 1374 C C . TYR A 1 178 ? 10.979 -15.088 -10.091 1.00 96.88 178 TYR A C 1
ATOM 1376 O O . TYR A 1 178 ? 11.995 -14.554 -9.644 1.00 96.88 178 TYR A O 1
ATOM 1384 N N . ASP A 1 179 ? 11.015 -16.012 -11.045 1.00 95.38 179 ASP A N 1
ATOM 1385 C CA . ASP A 1 179 ? 12.265 -16.501 -11.614 1.00 95.38 179 ASP A CA 1
ATOM 1386 C C . ASP A 1 179 ? 12.985 -15.420 -12.438 1.00 95.38 179 ASP A C 1
ATOM 1388 O O . ASP A 1 179 ? 12.367 -14.480 -12.965 1.00 95.38 179 ASP A O 1
ATOM 1392 N N . VAL A 1 180 ? 14.306 -15.530 -12.533 1.00 92.81 180 VAL A N 1
ATOM 1393 C CA . VAL A 1 180 ? 15.122 -14.686 -13.401 1.00 92.81 180 VAL A CA 1
ATOM 1394 C C . VAL A 1 180 ? 15.284 -15.366 -14.741 1.00 92.81 180 VAL A C 1
ATOM 1396 O O . VAL A 1 180 ? 15.842 -16.447 -14.864 1.00 92.81 180 VAL A O 1
ATOM 1399 N N . ARG A 1 181 ? 14.811 -14.686 -15.781 1.00 90.88 181 ARG A N 1
ATOM 1400 C CA . ARG A 1 181 ? 15.015 -15.133 -17.152 1.00 90.88 181 ARG A CA 1
ATOM 1401 C C . ARG A 1 181 ? 16.433 -14.813 -17.607 1.00 90.88 181 ARG A C 1
ATOM 1403 O O . ARG A 1 181 ? 16.982 -13.764 -17.263 1.00 90.88 181 ARG A O 1
ATOM 1410 N N . SER A 1 182 ? 16.962 -15.676 -18.468 1.00 88.56 182 SER A N 1
ATOM 1411 C CA . SER A 1 182 ? 18.225 -15.443 -19.173 1.00 88.56 182 SER A CA 1
ATOM 1412 C C . SER A 1 182 ? 18.167 -14.174 -20.029 1.00 88.56 182 SER A C 1
ATOM 1414 O O . SER A 1 182 ? 19.098 -13.373 -20.028 1.00 88.56 182 SER A O 1
ATOM 1416 N N . LYS A 1 183 ? 17.039 -13.948 -20.714 1.00 89.56 183 LYS A N 1
ATOM 1417 C CA . LYS A 1 183 ? 16.797 -12.763 -21.544 1.00 89.56 183 LYS A CA 1
ATOM 1418 C C . LYS A 1 183 ? 15.859 -11.779 -20.847 1.00 89.56 183 LYS A C 1
ATOM 1420 O O . LYS A 1 183 ? 14.805 -12.160 -20.335 1.00 89.56 183 LYS A O 1
ATOM 1425 N N . ARG A 1 184 ? 16.243 -10.502 -20.879 1.00 87.50 184 ARG A N 1
ATOM 1426 C CA . ARG A 1 184 ? 15.470 -9.364 -20.366 1.00 87.50 184 ARG A CA 1
ATOM 1427 C C . ARG A 1 184 ? 14.835 -8.599 -21.526 1.00 87.50 184 ARG A C 1
ATOM 1429 O O . ARG A 1 184 ? 15.487 -8.383 -22.546 1.00 87.50 184 ARG A O 1
ATOM 1436 N N . TYR A 1 185 ? 13.606 -8.133 -21.342 1.00 91.31 185 TYR A N 1
ATOM 1437 C CA . TYR A 1 185 ? 12.906 -7.300 -22.320 1.00 91.31 185 TYR A CA 1
ATOM 1438 C C . TYR A 1 185 ? 13.062 -5.803 -22.012 1.00 91.31 185 TYR A C 1
ATOM 1440 O O . TYR A 1 185 ? 13.322 -5.380 -20.877 1.00 91.3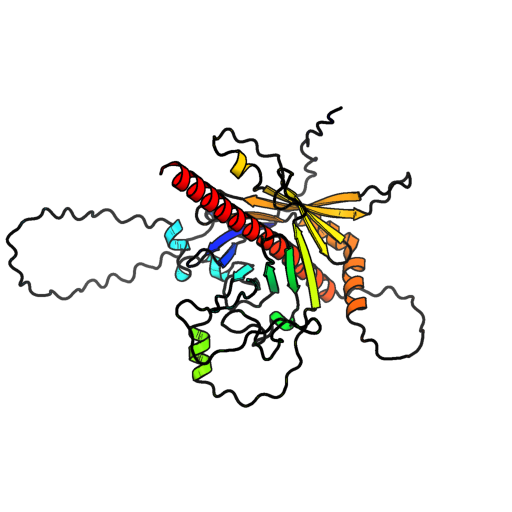1 185 TYR A O 1
ATOM 1448 N N . THR A 1 186 ? 12.919 -4.966 -23.040 1.00 90.81 186 THR A N 1
ATOM 1449 C CA . THR A 1 186 ? 12.928 -3.505 -22.888 1.00 90.81 186 THR A CA 1
ATOM 1450 C C . THR A 1 186 ? 11.771 -3.063 -21.990 1.00 90.81 186 THR A C 1
ATOM 1452 O O . THR A 1 186 ? 10.647 -3.527 -22.141 1.00 90.81 186 THR A O 1
ATOM 1455 N N . GLY A 1 187 ? 12.050 -2.169 -21.038 1.00 88.50 187 GLY A N 1
ATOM 1456 C CA . GLY A 1 187 ? 11.051 -1.648 -20.096 1.00 88.50 187 GLY A CA 1
ATOM 1457 C C . GLY A 1 187 ? 10.891 -2.432 -18.787 1.00 88.50 187 GLY A C 1
ATOM 1458 O O . GLY A 1 187 ? 10.232 -1.935 -17.882 1.00 88.50 187 GLY A O 1
ATOM 1459 N N . GLU A 1 188 ? 11.527 -3.599 -18.630 1.00 92.31 188 GLU A N 1
ATOM 1460 C CA . GLU A 1 188 ? 11.448 -4.352 -17.367 1.00 92.31 188 GLU A CA 1
ATOM 1461 C C . GLU A 1 188 ? 12.148 -3.637 -16.194 1.00 92.31 188 GLU A C 1
ATOM 1463 O O . GLU A 1 188 ? 13.080 -2.851 -16.382 1.00 92.31 188 GLU A O 1
ATOM 1468 N N . SER A 1 189 ? 11.764 -3.929 -14.955 1.00 92.50 189 SER A N 1
ATOM 1469 C CA . SER A 1 189 ? 12.470 -3.419 -13.769 1.00 92.50 189 SER A CA 1
ATOM 1470 C C . SER A 1 189 ? 13.845 -4.089 -13.584 1.00 92.50 189 SER A C 1
ATOM 1472 O O . SER A 1 189 ? 14.126 -5.144 -14.150 1.00 92.50 189 SER A O 1
ATOM 1474 N N . GLY A 1 190 ? 14.742 -3.459 -12.812 1.00 91.62 190 GLY A N 1
ATOM 1475 C CA . GLY A 1 190 ? 16.013 -4.068 -12.384 1.00 91.62 190 GLY A CA 1
ATOM 1476 C C . GLY A 1 190 ? 17.108 -4.208 -13.452 1.00 91.62 190 GLY A C 1
ATOM 1477 O O . GLY A 1 190 ? 17.900 -5.140 -13.384 1.00 91.62 190 GLY A O 1
ATOM 1478 N N . LYS A 1 191 ? 17.199 -3.293 -14.434 1.00 91.56 191 LYS A N 1
ATOM 1479 C CA . LYS A 1 191 ? 18.251 -3.327 -15.481 1.00 91.56 191 LYS A CA 1
ATOM 1480 C C . LYS A 1 191 ? 19.672 -3.405 -14.914 1.00 91.56 191 LYS A C 1
ATOM 1482 O O . LYS A 1 191 ? 20.467 -4.205 -15.391 1.00 91.56 191 LYS A O 1
ATOM 1487 N N . ALA A 1 192 ? 19.991 -2.539 -13.953 1.00 90.12 192 ALA A N 1
ATOM 1488 C CA . ALA A 1 192 ? 21.318 -2.484 -13.340 1.00 90.12 192 ALA A CA 1
ATOM 1489 C C . ALA A 1 192 ? 21.610 -3.766 -12.551 1.00 90.12 192 ALA A C 1
ATOM 1491 O O . ALA A 1 192 ? 22.669 -4.359 -12.709 1.00 90.12 192 ALA A O 1
ATOM 1492 N N . TRP A 1 193 ? 20.619 -4.241 -11.797 1.00 91.94 193 TRP A N 1
ATOM 1493 C CA . TRP A 1 193 ? 20.706 -5.487 -11.045 1.00 91.94 193 TRP A CA 1
ATOM 1494 C C . TRP A 1 193 ? 20.951 -6.707 -11.945 1.00 91.94 193 TRP A C 1
ATOM 1496 O O . TRP A 1 193 ? 21.831 -7.508 -11.660 1.00 91.94 193 TRP A O 1
ATOM 1506 N N . HIS A 1 194 ? 20.241 -6.818 -13.074 1.00 90.19 194 HIS A N 1
ATOM 1507 C CA . HIS A 1 194 ? 20.425 -7.927 -14.021 1.00 90.19 194 HIS A CA 1
ATOM 1508 C C . HIS A 1 194 ? 21.840 -7.947 -14.625 1.00 90.19 194 HIS A C 1
ATOM 1510 O O . HIS A 1 194 ? 22.429 -9.015 -14.748 1.00 90.19 194 HIS A O 1
ATOM 1516 N N . LYS A 1 195 ? 22.426 -6.771 -14.910 1.00 90.69 195 LYS A N 1
ATOM 1517 C CA . LYS A 1 195 ? 23.827 -6.659 -15.361 1.00 90.69 195 LYS A CA 1
ATOM 1518 C C . LYS A 1 195 ? 24.823 -7.128 -14.299 1.00 90.69 195 LYS A C 1
ATOM 1520 O O . LYS A 1 195 ? 25.738 -7.866 -14.633 1.00 90.69 195 LYS A O 1
ATOM 1525 N N . LEU A 1 196 ? 24.628 -6.709 -13.046 1.00 89.44 196 LEU A N 1
ATOM 1526 C CA . LEU A 1 196 ? 25.489 -7.091 -11.920 1.00 89.44 196 LEU A CA 1
ATOM 1527 C C . LEU A 1 196 ? 25.402 -8.590 -11.614 1.00 89.44 196 LEU A C 1
ATOM 1529 O O . LEU A 1 196 ? 26.398 -9.212 -11.268 1.00 89.44 196 LEU A O 1
ATOM 1533 N N . ARG A 1 197 ? 24.225 -9.199 -11.778 1.00 85.88 197 ARG A N 1
ATOM 1534 C CA . ARG A 1 197 ? 24.077 -10.643 -11.581 1.00 85.88 197 ARG A CA 1
ATOM 1535 C C . ARG A 1 197 ? 24.810 -11.452 -12.653 1.00 85.88 197 ARG A C 1
ATOM 1537 O O . ARG A 1 197 ? 25.355 -12.494 -12.334 1.00 85.88 197 ARG A O 1
ATOM 1544 N N . GLY A 1 198 ? 24.866 -10.971 -13.896 1.00 80.94 198 GLY A N 1
ATOM 1545 C CA . GLY A 1 198 ? 25.603 -11.653 -14.967 1.00 80.94 198 GLY A CA 1
ATOM 1546 C C . GLY A 1 198 ? 27.112 -11.777 -14.712 1.00 80.94 198 GLY A C 1
ATOM 1547 O O . GLY A 1 198 ? 27.744 -12.641 -15.305 1.00 80.94 198 GLY A O 1
ATOM 1548 N N . THR A 1 199 ? 27.682 -10.938 -13.840 1.00 84.50 199 THR A N 1
ATOM 1549 C CA . THR A 1 199 ? 29.106 -10.989 -13.466 1.00 84.50 199 THR A CA 1
ATOM 1550 C C . THR A 1 199 ? 29.396 -11.858 -12.245 1.00 84.50 199 THR A C 1
ATOM 1552 O O . THR A 1 199 ? 30.544 -12.232 -12.034 1.00 84.50 199 THR A O 1
ATOM 1555 N N . VAL A 1 200 ? 28.386 -12.162 -11.426 1.00 83.69 200 VAL A N 1
ATOM 1556 C CA . VAL A 1 200 ? 28.552 -12.982 -10.223 1.00 83.69 200 VAL A CA 1
ATOM 1557 C C . VAL A 1 200 ? 28.124 -14.399 -10.576 1.00 83.69 200 VAL A C 1
ATOM 1559 O O . VAL A 1 200 ? 26.933 -14.659 -10.739 1.00 83.69 200 VAL A O 1
ATOM 1562 N N . GLU A 1 201 ? 29.087 -15.314 -10.716 1.00 73.19 201 GLU A N 1
ATOM 1563 C CA . GLU A 1 201 ? 28.772 -16.737 -10.842 1.00 73.19 201 GLU A CA 1
ATOM 1564 C C . GLU A 1 201 ? 27.984 -17.180 -9.612 1.00 73.19 201 GLU A C 1
ATOM 1566 O O . GLU A 1 201 ? 28.452 -17.138 -8.471 1.00 73.19 201 GLU A O 1
ATOM 1571 N N . GLU A 1 202 ? 26.737 -17.560 -9.854 1.00 70.62 202 GLU A N 1
ATOM 1572 C CA . GLU A 1 202 ? 25.806 -17.943 -8.814 1.00 70.62 202 GLU A CA 1
ATOM 1573 C C . GLU A 1 202 ? 26.189 -19.349 -8.340 1.00 70.62 202 GLU A C 1
ATOM 1575 O O . GLU A 1 202 ? 25.731 -20.349 -8.893 1.00 70.62 202 GLU A O 1
ATOM 1580 N N . LYS A 1 203 ? 27.083 -19.432 -7.342 1.00 71.69 203 LYS A N 1
ATOM 1581 C CA . LYS A 1 203 ? 27.430 -20.704 -6.695 1.00 71.69 203 LYS A CA 1
ATOM 1582 C C . LYS A 1 203 ? 26.138 -21.405 -6.283 1.00 71.69 203 LYS A C 1
ATOM 1584 O O . LYS A 1 203 ? 25.298 -20.810 -5.603 1.00 71.69 203 LYS A O 1
ATOM 1589 N N . SER A 1 204 ? 25.987 -22.648 -6.743 1.00 59.06 204 SER A N 1
ATOM 1590 C CA . SER A 1 204 ? 24.836 -23.518 -6.501 1.00 59.06 204 SER A CA 1
ATOM 1591 C C . SER A 1 204 ? 24.446 -23.459 -5.029 1.00 59.06 204 SER A C 1
ATOM 1593 O O . SER A 1 204 ? 25.167 -23.956 -4.167 1.00 59.06 204 SER A O 1
ATOM 1595 N N . THR A 1 205 ? 23.354 -22.757 -4.747 1.00 69.19 205 THR A N 1
ATOM 1596 C CA . THR A 1 205 ? 22.946 -22.438 -3.383 1.00 69.19 205 THR A CA 1
ATOM 1597 C C . THR A 1 205 ? 22.015 -23.534 -2.893 1.00 69.19 205 THR A C 1
ATOM 1599 O O . THR A 1 205 ? 21.102 -23.938 -3.617 1.00 69.19 205 THR A O 1
ATOM 1602 N N . GLU A 1 206 ? 22.282 -24.011 -1.683 1.00 78.38 206 GLU A N 1
ATOM 1603 C CA . GLU A 1 206 ? 21.481 -24.994 -0.961 1.00 78.38 206 GLU A CA 1
ATOM 1604 C C . GLU A 1 206 ? 19.990 -24.609 -0.930 1.00 78.38 206 GLU A C 1
ATOM 1606 O O . GLU A 1 206 ? 19.649 -23.422 -1.029 1.00 78.38 206 GLU A O 1
ATOM 1611 N N . PRO A 1 207 ? 19.077 -25.595 -0.836 1.00 78.38 207 PRO A N 1
ATOM 1612 C CA . PRO A 1 207 ? 17.647 -25.328 -0.749 1.00 78.38 207 PRO A CA 1
ATOM 1613 C C . PRO A 1 207 ? 17.353 -24.439 0.465 1.00 78.38 207 PRO A C 1
ATOM 1615 O O . PRO A 1 207 ? 17.468 -24.869 1.605 1.00 78.38 207 PRO A O 1
ATOM 1618 N N . MET A 1 208 ? 16.975 -23.186 0.207 1.00 86.50 208 MET A N 1
ATOM 1619 C CA . MET A 1 208 ? 16.560 -22.254 1.253 1.00 86.50 208 MET A CA 1
ATOM 1620 C C . MET A 1 208 ? 15.089 -22.457 1.603 1.00 86.50 208 MET A C 1
ATOM 1622 O O . MET A 1 208 ? 14.251 -22.676 0.716 1.00 86.50 208 MET A O 1
ATOM 1626 N N . ASP A 1 209 ? 14.774 -22.291 2.884 1.00 91.88 209 ASP A N 1
ATOM 1627 C CA . ASP A 1 209 ? 13.401 -22.297 3.368 1.00 91.88 209 ASP A CA 1
ATOM 1628 C C . ASP A 1 209 ? 12.567 -21.209 2.685 1.00 91.88 209 ASP A C 1
ATOM 1630 O O . ASP A 1 209 ? 12.991 -20.064 2.483 1.00 91.88 209 ASP A O 1
ATOM 1634 N N . LYS A 1 210 ? 11.347 -21.586 2.295 1.00 95.12 210 LYS A N 1
ATOM 1635 C CA . LYS A 1 210 ? 10.422 -20.677 1.620 1.00 95.12 210 LYS A CA 1
ATOM 1636 C C . LYS A 1 210 ? 9.832 -19.704 2.630 1.00 95.12 210 LYS A C 1
ATOM 1638 O O . LYS A 1 210 ? 9.144 -20.099 3.568 1.00 95.12 210 LYS A O 1
ATOM 1643 N N . ALA A 1 211 ? 10.070 -18.421 2.393 1.00 95.50 211 ALA A N 1
ATOM 1644 C CA . ALA A 1 211 ? 9.583 -17.342 3.224 1.00 95.50 211 ALA A CA 1
ATOM 1645 C C . ALA A 1 211 ? 8.049 -17.258 3.161 1.00 95.50 211 ALA A C 1
ATOM 1647 O O . ALA A 1 211 ? 7.428 -17.352 2.092 1.00 95.50 211 ALA A O 1
ATOM 1648 N N . LYS A 1 212 ? 7.448 -17.051 4.332 1.00 96.94 212 LYS A N 1
ATOM 1649 C CA . LYS A 1 212 ? 6.012 -16.847 4.526 1.00 96.94 212 LYS A CA 1
ATOM 1650 C C . LYS A 1 212 ? 5.768 -15.436 5.074 1.00 96.94 212 LYS A C 1
ATOM 1652 O O . LYS A 1 212 ? 6.638 -14.909 5.770 1.00 96.94 212 LYS A O 1
ATOM 1657 N N . PRO A 1 213 ? 4.625 -14.807 4.758 1.00 96.88 213 PRO A N 1
ATOM 1658 C CA . PRO A 1 213 ? 4.225 -13.574 5.406 1.00 96.88 213 PRO A CA 1
ATOM 1659 C C . PRO A 1 213 ? 3.932 -13.835 6.883 1.00 96.88 213 PRO A C 1
ATOM 1661 O O . PRO A 1 213 ? 3.311 -14.836 7.231 1.00 96.88 213 PRO A O 1
ATOM 1664 N N . GLU A 1 214 ? 4.364 -12.907 7.732 1.00 95.94 214 GLU A N 1
ATOM 1665 C CA . GLU A 1 214 ? 3.993 -12.878 9.151 1.00 95.94 214 GLU A CA 1
ATOM 1666 C C . GLU A 1 214 ? 2.516 -12.510 9.305 1.00 95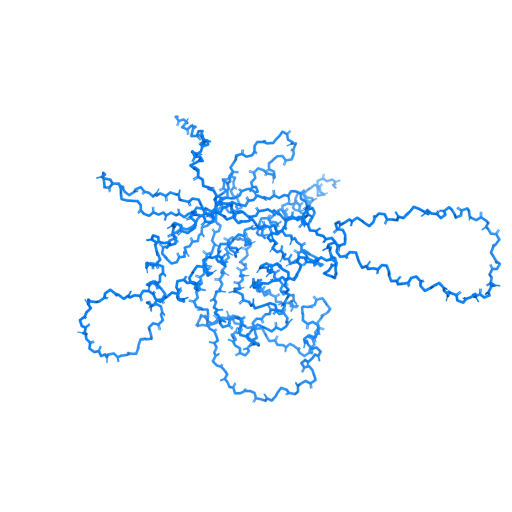.94 214 GLU A C 1
ATOM 1668 O O . GLU A 1 214 ? 1.828 -13.008 10.188 1.00 95.94 214 GLU A O 1
ATOM 1673 N N . GLU A 1 215 ? 2.026 -11.620 8.440 1.00 96.06 215 GLU A N 1
ATOM 1674 C CA . GLU A 1 215 ? 0.683 -11.071 8.546 1.00 96.06 215 GLU A CA 1
ATOM 1675 C C . GLU A 1 215 ? 0.108 -10.775 7.158 1.00 96.06 215 GLU A C 1
ATOM 1677 O O . GLU A 1 215 ? 0.806 -10.307 6.253 1.00 96.06 215 GLU A O 1
ATOM 1682 N N . VAL A 1 216 ? -1.186 -11.051 6.977 1.00 97.31 216 VAL A N 1
ATOM 1683 C CA . VAL A 1 216 ? -1.898 -10.820 5.716 1.00 97.31 216 VAL A CA 1
ATOM 1684 C C . VAL A 1 216 ? -3.167 -10.024 5.985 1.00 97.31 216 VAL A C 1
ATOM 1686 O O . VAL A 1 216 ? -4.030 -10.458 6.743 1.00 97.31 216 VAL A O 1
ATOM 1689 N N . VAL A 1 217 ? -3.309 -8.879 5.318 1.00 98.12 217 VAL A N 1
ATOM 1690 C CA . VAL A 1 217 ? -4.501 -8.025 5.401 1.00 98.12 217 VAL A CA 1
ATOM 1691 C C . VAL A 1 217 ? -5.246 -8.068 4.074 1.00 98.12 217 VAL A C 1
ATOM 1693 O O . VAL A 1 217 ? -4.698 -7.729 3.024 1.00 98.12 217 VAL A O 1
ATOM 1696 N N . ASN A 1 218 ? -6.518 -8.461 4.116 1.00 97.69 218 ASN A N 1
ATOM 1697 C CA . ASN A 1 218 ? -7.389 -8.477 2.944 1.00 97.69 218 ASN A CA 1
ATOM 1698 C C . ASN A 1 218 ? -8.300 -7.248 2.961 1.00 97.69 218 ASN A C 1
ATOM 1700 O O . ASN A 1 218 ? -9.190 -7.128 3.799 1.00 97.69 218 ASN A O 1
ATOM 1704 N N . LEU A 1 219 ? -8.082 -6.343 2.012 1.00 97.06 219 LEU A N 1
ATOM 1705 C CA . LEU A 1 219 ? -8.881 -5.143 1.811 1.00 97.06 219 LEU A CA 1
ATOM 1706 C C . LEU A 1 219 ? -9.882 -5.380 0.684 1.00 97.06 219 LEU A C 1
ATOM 1708 O O . LEU A 1 219 ? -9.503 -5.567 -0.471 1.00 97.06 219 LEU A O 1
ATOM 1712 N N . LYS A 1 220 ? -11.172 -5.335 1.002 1.00 95.44 220 LYS A N 1
ATOM 1713 C CA . LYS A 1 220 ? -12.255 -5.564 0.044 1.00 95.44 220 LYS A CA 1
ATOM 1714 C C . LYS A 1 220 ? -13.032 -4.285 -0.214 1.00 95.44 220 LYS A C 1
ATOM 1716 O O . LYS A 1 220 ? -13.454 -3.602 0.714 1.00 95.44 220 LYS A O 1
ATOM 1721 N N . TRP A 1 221 ? -13.283 -3.995 -1.483 1.00 90.88 221 TRP A N 1
ATOM 1722 C CA . TRP A 1 221 ? -14.243 -2.981 -1.884 1.00 90.88 221 TRP A CA 1
ATOM 1723 C C . TRP A 1 221 ? -15.656 -3.559 -1.808 1.00 90.88 221 TRP A C 1
ATOM 1725 O O . TRP A 1 221 ? -16.005 -4.471 -2.556 1.00 90.88 221 TRP A O 1
ATOM 1735 N N . THR A 1 222 ? -16.487 -3.020 -0.918 1.00 87.12 222 THR A N 1
ATOM 1736 C CA . THR A 1 222 ? -17.840 -3.538 -0.673 1.00 87.12 222 THR A CA 1
ATOM 1737 C C . THR A 1 222 ? -18.766 -3.386 -1.885 1.00 87.12 222 THR A C 1
ATOM 1739 O O . THR A 1 222 ? -19.632 -4.229 -2.099 1.00 87.12 222 THR A O 1
ATOM 1742 N N . ALA A 1 223 ? -18.605 -2.325 -2.686 1.00 79.50 223 ALA A N 1
ATOM 1743 C CA . ALA A 1 223 ? -19.518 -2.016 -3.788 1.00 79.50 223 ALA A CA 1
ATOM 1744 C C . ALA A 1 223 ? -18.821 -1.259 -4.946 1.00 79.50 223 ALA A C 1
ATOM 1746 O O . ALA A 1 223 ? -19.016 -0.049 -5.100 1.00 79.50 223 ALA A O 1
ATOM 1747 N N . PRO A 1 224 ? -18.017 -1.944 -5.785 1.00 71.62 224 PRO A N 1
ATOM 1748 C CA . PRO A 1 224 ? -17.184 -1.312 -6.815 1.00 71.62 224 PRO A CA 1
ATOM 1749 C C . PRO A 1 224 ? -17.944 -0.545 -7.897 1.00 71.62 224 PRO A C 1
ATOM 1751 O O . PRO A 1 224 ? -17.437 0.452 -8.420 1.00 71.62 224 PRO A O 1
ATOM 1754 N N . LEU A 1 225 ? -19.165 -0.970 -8.212 1.00 69.94 225 LEU A N 1
ATOM 1755 C CA . LEU A 1 225 ? -19.997 -0.404 -9.279 1.00 69.94 225 LEU A CA 1
ATOM 1756 C C . LEU A 1 225 ? -21.251 0.306 -8.748 1.00 69.94 225 LEU A C 1
ATOM 1758 O O . LEU A 1 225 ? -22.183 0.561 -9.501 1.00 69.94 225 LEU A O 1
ATOM 1762 N N . SER A 1 226 ? -21.295 0.629 -7.453 1.00 67.06 226 SER A N 1
ATOM 1763 C CA . SER A 1 226 ? -22.441 1.320 -6.857 1.00 67.06 226 SER A CA 1
ATOM 1764 C C . SER A 1 226 ? -22.281 2.841 -6.877 1.00 67.06 226 SER A C 1
ATOM 1766 O O . SER A 1 226 ? -21.171 3.369 -6.828 1.00 67.06 226 SER A O 1
ATOM 1768 N N . PHE A 1 227 ? -23.416 3.544 -6.873 1.00 65.62 227 PHE A N 1
ATOM 1769 C CA . PHE A 1 227 ? -23.503 4.980 -6.594 1.00 65.62 227 PHE A CA 1
ATOM 1770 C C . PHE A 1 227 ? -23.350 5.319 -5.099 1.00 65.62 227 PHE A C 1
ATOM 1772 O O . PHE A 1 227 ? -23.271 6.498 -4.745 1.00 65.62 227 PHE A O 1
ATOM 1779 N N . ARG A 1 228 ? -23.330 4.305 -4.217 1.00 66.88 228 ARG A N 1
ATOM 1780 C CA . ARG A 1 228 ? -23.117 4.479 -2.772 1.00 66.88 228 ARG A CA 1
ATOM 1781 C C . ARG A 1 228 ? -21.744 5.088 -2.479 1.00 66.88 228 ARG A C 1
ATOM 1783 O O . ARG A 1 228 ? -20.803 4.969 -3.267 1.00 66.88 228 ARG A O 1
ATOM 1790 N N . THR A 1 229 ? -21.632 5.729 -1.315 1.00 66.19 229 THR A N 1
ATOM 1791 C CA . THR A 1 229 ? -20.341 6.163 -0.775 1.00 66.19 229 THR A CA 1
ATOM 1792 C C . THR A 1 229 ? -19.378 4.985 -0.752 1.00 66.19 229 THR A C 1
ATOM 1794 O O . THR A 1 229 ? -19.737 3.868 -0.387 1.00 66.19 229 THR A O 1
ATOM 1797 N N . ARG A 1 230 ? -18.154 5.237 -1.213 1.00 81.06 230 ARG A N 1
ATOM 1798 C CA . ARG A 1 230 ? -17.119 4.214 -1.361 1.00 81.06 230 ARG A CA 1
ATOM 1799 C C . ARG A 1 230 ? -16.794 3.637 0.005 1.00 81.06 230 ARG A C 1
ATOM 1801 O O . ARG A 1 230 ? -16.572 4.398 0.940 1.00 81.06 230 ARG A O 1
ATOM 1808 N N . GLU A 1 231 ? -16.756 2.319 0.102 1.00 90.56 231 GLU A N 1
ATOM 1809 C CA . GLU A 1 231 ? -16.405 1.631 1.336 1.00 90.56 231 GLU A CA 1
ATOM 1810 C C . GLU A 1 231 ? -15.410 0.525 1.030 1.00 90.56 231 GLU A C 1
ATOM 1812 O O . GLU A 1 231 ? -15.728 -0.411 0.290 1.00 90.56 231 GLU A O 1
ATOM 1817 N N . TYR A 1 232 ? -14.220 0.639 1.610 1.00 93.69 232 TYR A N 1
ATOM 1818 C CA . TYR A 1 232 ? -13.236 -0.433 1.618 1.00 93.69 232 TYR A CA 1
ATOM 1819 C C . TYR A 1 232 ? -13.092 -0.945 3.038 1.00 93.69 232 TYR A C 1
ATOM 1821 O O . TYR A 1 232 ? -12.828 -0.159 3.944 1.00 93.69 232 TYR A O 1
ATOM 1829 N N . ARG A 1 233 ? -13.287 -2.246 3.224 1.00 96.25 233 ARG A N 1
ATOM 1830 C CA . ARG A 1 233 ? -13.278 -2.900 4.531 1.00 96.25 233 ARG A CA 1
ATOM 1831 C C . ARG A 1 233 ? -12.087 -3.834 4.629 1.00 96.25 233 ARG A C 1
ATOM 1833 O O . ARG A 1 233 ? -11.777 -4.528 3.660 1.00 96.25 233 ARG A O 1
ATOM 1840 N N . PHE A 1 234 ? -11.438 -3.842 5.779 1.00 97.81 234 PHE A N 1
ATOM 1841 C CA . PHE A 1 234 ? -10.404 -4.808 6.118 1.00 97.81 234 PHE A CA 1
ATOM 1842 C C . PHE A 1 234 ? -10.415 -5.054 7.619 1.00 97.81 234 PHE A C 1
ATOM 1844 O O . PHE A 1 234 ? -10.815 -4.183 8.385 1.00 97.81 234 PHE A O 1
ATOM 1851 N N . THR A 1 235 ? -9.944 -6.224 8.022 1.00 97.44 235 THR A N 1
ATOM 1852 C CA . THR A 1 235 ? -9.767 -6.573 9.431 1.00 97.44 235 THR A CA 1
ATOM 1853 C C . THR A 1 235 ? -8.272 -6.675 9.702 1.00 97.44 235 THR A C 1
ATOM 1855 O O . THR A 1 235 ? -7.532 -7.243 8.893 1.00 97.44 235 THR A O 1
ATOM 1858 N N . TRP A 1 236 ? -7.817 -6.110 10.815 1.00 97.06 236 TRP A N 1
ATOM 1859 C CA . TRP A 1 236 ? -6.434 -6.217 11.271 1.00 97.06 236 TRP A CA 1
ATOM 1860 C C . TRP A 1 236 ? -6.429 -6.457 12.777 1.00 97.06 236 TRP A C 1
ATOM 1862 O O . TRP A 1 236 ? -7.013 -5.675 13.524 1.00 97.06 236 TRP A O 1
ATOM 1872 N N . ARG A 1 237 ? -5.819 -7.572 13.202 1.00 95.00 237 ARG A N 1
ATOM 1873 C CA . ARG A 1 237 ? -5.716 -7.984 14.614 1.00 95.00 237 ARG A CA 1
ATOM 1874 C C . ARG A 1 237 ? -7.044 -7.895 15.378 1.00 95.00 237 ARG A C 1
ATOM 1876 O O . ARG A 1 237 ? -7.119 -7.314 16.451 1.00 95.00 237 ARG A O 1
ATOM 1883 N N . ASN A 1 238 ? -8.092 -8.475 14.789 1.00 94.94 238 ASN A N 1
ATOM 1884 C CA . ASN A 1 238 ? -9.466 -8.523 15.313 1.00 94.94 238 ASN A CA 1
ATOM 1885 C C . ASN A 1 238 ? -10.224 -7.186 15.369 1.00 94.94 238 ASN A C 1
ATOM 1887 O O . ASN A 1 238 ? -11.344 -7.156 15.871 1.00 94.94 238 ASN A O 1
ATOM 1891 N N . PHE A 1 239 ? -9.673 -6.107 14.811 1.00 96.06 239 PHE A N 1
ATOM 1892 C CA . PHE A 1 239 ? -10.390 -4.845 14.639 1.00 96.06 239 PHE A CA 1
ATOM 1893 C C . PHE A 1 239 ? -10.822 -4.658 13.190 1.00 96.06 239 PHE A C 1
ATOM 1895 O O . PHE A 1 239 ? -10.050 -4.908 12.258 1.00 96.06 239 PHE A O 1
ATOM 1902 N N . ASP A 1 240 ? -12.051 -4.183 13.007 1.00 96.94 240 ASP A N 1
ATOM 1903 C CA . ASP A 1 240 ? -12.597 -3.863 11.695 1.00 96.94 240 ASP A CA 1
ATOM 1904 C C . ASP A 1 240 ? -12.332 -2.405 11.342 1.00 96.94 240 ASP A C 1
ATOM 1906 O O . ASP A 1 240 ? -12.685 -1.471 12.065 1.00 96.94 240 ASP A O 1
ATOM 1910 N N . PHE A 1 241 ? -11.742 -2.215 10.171 1.00 97.69 241 PHE A N 1
ATOM 1911 C CA . PHE A 1 241 ? -11.397 -0.919 9.628 1.00 97.69 241 PHE A CA 1
ATOM 1912 C C . PHE A 1 241 ? -12.170 -0.669 8.343 1.00 97.69 241 PHE A C 1
ATOM 1914 O O . PHE A 1 241 ? -12.313 -1.542 7.479 1.00 97.69 241 PHE A O 1
ATOM 1921 N N . ILE A 1 242 ? -12.650 0.563 8.190 1.00 96.44 242 ILE A N 1
ATOM 1922 C CA . ILE A 1 242 ? -13.416 0.980 7.024 1.00 96.44 242 ILE A CA 1
ATOM 1923 C C . ILE A 1 242 ? -12.888 2.308 6.509 1.00 96.44 242 ILE A C 1
ATOM 1925 O O . ILE A 1 242 ? -12.949 3.336 7.177 1.00 96.44 242 ILE A O 1
ATOM 1929 N N . TRP A 1 243 ? -12.451 2.314 5.259 1.00 95.31 243 TRP A N 1
ATOM 1930 C CA . TRP A 1 243 ? -12.271 3.546 4.515 1.00 95.31 243 TRP A CA 1
ATOM 1931 C C . TRP A 1 243 ? -13.591 3.961 3.879 1.00 95.31 243 TRP A C 1
ATOM 1933 O O . TRP A 1 243 ? -14.058 3.323 2.935 1.00 95.31 243 TRP A O 1
ATOM 1943 N N . LYS A 1 244 ? -14.187 5.036 4.398 1.00 91.69 244 LYS A N 1
ATOM 1944 C CA . LYS A 1 244 ? -15.476 5.579 3.959 1.00 91.69 244 LYS A CA 1
ATOM 1945 C C . LYS A 1 244 ? -15.281 6.823 3.098 1.00 91.69 244 LYS A C 1
ATOM 1947 O O . LYS A 1 244 ? -14.575 7.750 3.490 1.00 91.69 244 LYS A O 1
ATOM 1952 N N . GLY A 1 245 ? -15.953 6.880 1.953 1.00 88.00 245 GLY A N 1
ATOM 1953 C CA . GLY A 1 245 ? -16.073 8.082 1.132 1.00 88.00 245 GLY A CA 1
ATOM 1954 C C . GLY A 1 245 ? -16.842 9.169 1.868 1.00 88.00 245 GLY A C 1
ATOM 1955 O O . GLY A 1 245 ? -17.948 8.928 2.345 1.00 88.00 245 GLY A O 1
ATOM 1956 N N . THR A 1 246 ? -16.280 10.372 1.951 1.00 79.31 246 THR A N 1
ATOM 1957 C CA . THR A 1 246 ? -16.969 11.515 2.555 1.00 79.31 246 THR A CA 1
ATOM 1958 C C . THR A 1 246 ? -17.739 12.269 1.475 1.00 79.31 246 THR A C 1
ATOM 1960 O O . THR A 1 246 ? -17.143 12.758 0.516 1.00 79.31 246 THR A O 1
ATOM 1963 N N . SER A 1 247 ? -19.058 12.397 1.624 1.00 62.69 247 SER A N 1
ATOM 1964 C CA . SER A 1 247 ? -19.926 13.151 0.702 1.00 62.69 247 SER A CA 1
ATOM 1965 C C . SER A 1 247 ? -19.813 14.678 0.854 1.00 62.69 247 SER A C 1
ATOM 1967 O O . SER A 1 247 ? -20.519 15.424 0.181 1.00 62.69 247 SER A O 1
ATOM 1969 N N . THR A 1 248 ? -18.948 15.158 1.750 1.00 53.09 248 THR A N 1
ATOM 1970 C CA . THR A 1 248 ? -19.033 16.496 2.350 1.00 53.09 248 THR A CA 1
ATOM 1971 C C . THR A 1 248 ? -18.486 17.646 1.503 1.00 53.09 248 THR A C 1
ATOM 1973 O O . THR A 1 248 ? -18.680 18.800 1.878 1.00 53.09 248 THR A O 1
ATOM 1976 N N . VAL A 1 249 ? -17.870 17.407 0.341 1.00 51.03 249 VAL A N 1
ATOM 1977 C CA . VAL A 1 249 ? -17.338 18.504 -0.490 1.00 51.03 249 VAL A CA 1
ATOM 1978 C C . VAL A 1 249 ? -18.345 18.902 -1.568 1.00 51.03 249 VAL A C 1
ATOM 1980 O O . VAL A 1 249 ? -18.414 18.298 -2.637 1.00 51.03 249 VAL A O 1
ATOM 1983 N N . HIS A 1 250 ? -19.121 19.952 -1.293 1.00 47.88 250 HIS A N 1
ATOM 1984 C CA . HIS A 1 250 ? -19.967 20.604 -2.291 1.00 47.88 250 HIS A CA 1
ATOM 1985 C C . HIS A 1 250 ? -19.105 21.526 -3.170 1.00 47.88 250 HIS A C 1
ATOM 1987 O O . HIS A 1 250 ? -18.550 22.509 -2.687 1.00 47.88 250 HIS A O 1
ATOM 1993 N N . SER A 1 251 ? -18.997 21.241 -4.472 1.00 47.78 251 SER A N 1
ATOM 1994 C CA . SER A 1 251 ? -18.334 22.119 -5.448 1.00 47.78 251 SER A CA 1
ATOM 1995 C C . SER A 1 251 ? -19.292 22.505 -6.578 1.00 47.78 251 SER A C 1
ATOM 1997 O O . SER A 1 251 ? -19.987 21.659 -7.130 1.00 47.78 251 SER A O 1
ATOM 1999 N N . LYS A 1 252 ? -19.310 23.789 -6.962 1.00 52.81 252 LYS A N 1
ATOM 2000 C CA . LYS A 1 252 ? -20.212 24.352 -7.990 1.00 52.81 252 LYS A CA 1
ATOM 2001 C C . LYS A 1 252 ? -19.788 24.065 -9.452 1.00 52.81 252 LYS A C 1
ATOM 2003 O O . LYS A 1 252 ? -20.325 24.677 -10.365 1.00 52.81 252 LYS A O 1
ATOM 2008 N N . LYS A 1 253 ? -18.796 23.198 -9.709 1.00 57.66 253 LYS A N 1
ATOM 2009 C CA . LYS A 1 253 ? -18.216 22.991 -11.060 1.00 57.66 253 LYS A CA 1
ATOM 2010 C C . LYS A 1 253 ? -18.907 21.867 -11.847 1.00 57.66 253 LYS A C 1
ATOM 2012 O O . LYS A 1 253 ? -19.225 20.832 -11.280 1.00 57.66 253 LYS A O 1
ATOM 2017 N N . LEU A 1 254 ? -19.026 22.023 -13.172 1.00 55.00 254 LEU A N 1
ATOM 2018 C CA . LEU A 1 254 ? -19.750 21.119 -14.091 1.00 55.00 254 LEU A CA 1
ATOM 2019 C C . LEU A 1 254 ? -19.294 19.636 -14.066 1.00 55.00 254 LEU A C 1
ATOM 2021 O O . LEU A 1 254 ? -20.087 18.745 -14.338 1.00 55.00 254 LEU A O 1
ATOM 2025 N N . PHE A 1 255 ? -18.045 19.342 -13.677 1.00 57.41 255 PHE A N 1
ATOM 2026 C CA . PHE A 1 255 ? -17.497 17.972 -13.582 1.00 57.41 255 PHE A CA 1
ATOM 2027 C C . PHE A 1 255 ? -17.712 17.295 -12.208 1.00 57.41 255 PHE A C 1
ATOM 2029 O O . PHE A 1 255 ? -17.031 16.329 -11.856 1.00 57.41 255 PHE A O 1
ATOM 2036 N N . HIS A 1 256 ? -18.654 17.801 -11.406 1.00 59.00 256 HIS A N 1
ATOM 2037 C CA . HIS A 1 256 ? -18.907 17.384 -10.024 1.00 59.00 256 HIS A CA 1
ATOM 2038 C C . HIS A 1 256 ? -19.128 15.874 -9.786 1.00 59.00 256 HIS A C 1
ATOM 2040 O O . HIS A 1 256 ? -18.576 15.366 -8.807 1.00 59.00 256 HIS A O 1
ATOM 2046 N N . PRO A 1 257 ? -19.862 15.115 -10.630 1.00 56.91 257 PRO A N 1
ATOM 2047 C CA . PRO A 1 257 ? -20.128 13.697 -10.361 1.00 56.91 257 PRO A CA 1
ATOM 2048 C C . PRO A 1 257 ? -18.851 12.855 -10.270 1.00 56.91 257 PRO A C 1
ATOM 2050 O O . PRO A 1 257 ? -18.787 11.905 -9.498 1.00 56.91 257 PRO A O 1
ATOM 2053 N N . PHE A 1 258 ? -17.802 13.239 -11.001 1.00 56.75 258 PHE A N 1
ATOM 2054 C CA . PHE A 1 258 ? -16.521 12.530 -11.002 1.00 56.75 258 PHE A CA 1
ATOM 2055 C C . PHE A 1 258 ? -15.597 12.964 -9.851 1.00 56.75 258 PHE A C 1
ATOM 2057 O O . PHE A 1 258 ? -14.654 12.248 -9.506 1.00 56.75 258 PHE A O 1
ATOM 2064 N N . LEU A 1 259 ? -15.862 14.127 -9.241 1.00 53.16 259 LEU A N 1
ATOM 2065 C CA . LEU A 1 259 ? -15.050 14.714 -8.169 1.00 53.16 259 LEU A CA 1
ATOM 2066 C C . LEU A 1 259 ? -15.607 14.464 -6.759 1.00 53.16 259 LEU A C 1
ATOM 2068 O O . LEU A 1 259 ? -14.822 14.454 -5.811 1.00 53.16 259 LEU A O 1
ATOM 2072 N N . ARG A 1 260 ? -16.919 14.206 -6.635 1.00 49.53 260 ARG A N 1
ATOM 2073 C CA . ARG A 1 260 ? -17.700 14.014 -5.390 1.00 49.53 260 ARG A CA 1
ATOM 2074 C C . ARG A 1 260 ? -17.195 12.939 -4.413 1.00 49.53 260 ARG A C 1
ATOM 2076 O O . ARG A 1 260 ? -17.772 12.781 -3.345 1.00 49.53 260 ARG A O 1
ATOM 2083 N N . TYR A 1 261 ? -16.151 12.189 -4.751 1.00 56.75 261 TYR A N 1
ATOM 2084 C CA . TYR A 1 261 ? -15.849 10.925 -4.083 1.00 56.75 261 TYR A CA 1
ATOM 2085 C C . TYR A 1 261 ? -14.367 10.668 -3.797 1.00 56.75 261 TYR A C 1
ATOM 2087 O O . TYR A 1 261 ? -13.978 9.532 -3.528 1.00 56.75 261 TYR A O 1
ATOM 2095 N N . ASN A 1 262 ? -13.519 11.691 -3.878 1.00 67.62 262 ASN A N 1
ATOM 2096 C CA . ASN A 1 262 ? -12.077 11.481 -3.753 1.00 67.62 262 ASN A CA 1
ATOM 2097 C C . ASN A 1 262 ? -11.522 11.728 -2.342 1.00 67.62 262 ASN A C 1
ATOM 2099 O O . ASN A 1 262 ? -10.306 11.681 -2.146 1.00 67.62 262 ASN A O 1
ATOM 2103 N N . HIS A 1 263 ? -12.401 12.009 -1.385 1.00 85.62 263 HIS A N 1
ATOM 2104 C CA . HIS A 1 263 ? -12.045 12.165 0.015 1.00 85.62 263 HIS A CA 1
ATOM 2105 C C . HIS A 1 263 ? -12.498 10.922 0.773 1.00 85.62 263 HIS A C 1
ATOM 2107 O O . HIS A 1 263 ? -13.646 10.489 0.641 1.00 85.62 263 HIS A O 1
ATOM 2113 N N . LEU A 1 264 ? -11.579 10.322 1.518 1.00 91.19 264 LEU A N 1
ATOM 2114 C CA . LEU A 1 264 ? -11.812 9.103 2.281 1.00 91.19 264 LEU A CA 1
ATOM 2115 C C . LEU A 1 264 ? -11.447 9.372 3.737 1.00 91.19 264 LEU A C 1
ATOM 2117 O O . LEU A 1 264 ? -10.475 10.071 4.006 1.00 91.19 264 LEU A O 1
ATOM 2121 N N . LYS A 1 265 ? -12.191 8.795 4.675 1.00 94.12 265 LYS A N 1
ATOM 2122 C CA . LYS A 1 265 ? -11.800 8.726 6.085 1.00 94.12 265 LYS A CA 1
ATOM 2123 C C . LYS A 1 265 ? -11.626 7.271 6.489 1.00 94.12 265 LYS A C 1
ATOM 2125 O O . LYS A 1 265 ? -12.468 6.449 6.137 1.00 94.12 265 LYS A O 1
ATOM 2130 N N . LEU A 1 266 ? -10.547 6.963 7.193 1.00 96.81 266 LEU A N 1
ATOM 2131 C CA . LEU A 1 266 ? -10.361 5.674 7.839 1.00 96.81 266 LEU A CA 1
ATOM 2132 C C . LEU A 1 266 ? -11.048 5.730 9.192 1.00 96.81 266 LEU A C 1
ATOM 2134 O O . LEU A 1 266 ? -10.713 6.594 10.004 1.00 96.81 266 LEU A O 1
ATOM 2138 N N . VAL A 1 267 ? -11.983 4.818 9.413 1.00 96.56 267 VAL A N 1
ATOM 2139 C CA . VAL A 1 267 ? -12.578 4.577 10.723 1.00 96.56 267 VAL A CA 1
ATOM 2140 C C . VAL A 1 267 ? -12.212 3.185 11.208 1.00 96.56 267 VAL A C 1
ATOM 2142 O O . VAL A 1 267 ? -12.152 2.258 10.400 1.00 96.56 267 VAL A O 1
ATOM 2145 N N . VAL A 1 268 ? -11.977 3.048 12.507 1.00 97.06 268 VAL A N 1
ATOM 2146 C CA . VAL A 1 268 ? -11.960 1.757 13.199 1.00 97.06 268 VAL A CA 1
ATOM 2147 C C . VAL A 1 268 ? -13.273 1.599 13.960 1.00 97.06 268 VAL A C 1
ATOM 2149 O O . VAL A 1 268 ? -13.793 2.578 14.500 1.00 97.06 268 VAL A O 1
ATOM 2152 N N . LEU A 1 269 ? -13.832 0.391 13.939 1.00 95.94 269 LEU A N 1
ATOM 2153 C CA . LEU A 1 269 ? -15.020 0.031 14.704 1.00 95.94 269 LEU A CA 1
ATOM 2154 C C . LEU A 1 269 ? -14.574 -0.555 16.043 1.00 95.94 269 LEU A C 1
ATOM 2156 O O . LEU A 1 269 ? -14.012 -1.651 16.083 1.00 95.94 269 LEU A O 1
ATOM 2160 N N . ILE A 1 270 ? -14.810 0.179 17.128 1.00 93.81 270 ILE A N 1
ATOM 2161 C CA . ILE A 1 270 ? -14.485 -0.259 18.486 1.00 93.81 270 ILE A CA 1
ATOM 2162 C C . ILE A 1 270 ? -15.764 -0.836 19.110 1.00 93.81 270 ILE A C 1
ATOM 2164 O O . ILE A 1 270 ? -16.820 -0.195 19.048 1.00 93.81 270 ILE A O 1
ATOM 2168 N N . PRO A 1 271 ? -15.724 -2.055 19.677 1.00 88.75 271 PRO A N 1
ATOM 2169 C CA . PRO A 1 271 ? -16.878 -2.617 20.366 1.00 88.75 271 PRO A CA 1
ATOM 2170 C C . PRO A 1 271 ? -17.174 -1.804 21.637 1.00 88.75 271 PRO A C 1
ATOM 2172 O O . PRO A 1 271 ? -16.473 -1.927 22.639 1.00 88.75 271 PRO A O 1
ATOM 2175 N N . GLY A 1 272 ? -18.219 -0.975 21.597 1.00 82.62 272 GLY A N 1
ATOM 2176 C CA . GLY A 1 272 ? -18.676 -0.192 22.741 1.00 82.62 272 GLY A CA 1
ATOM 2177 C C . GLY A 1 272 ? -19.546 -1.020 23.687 1.00 82.62 272 GLY A C 1
ATOM 2178 O O . GLY A 1 272 ? -20.399 -1.803 23.256 1.00 82.62 272 GLY A O 1
ATOM 2179 N N . LYS A 1 273 ? -19.353 -0.837 24.998 1.00 68.25 273 LYS A N 1
ATOM 2180 C CA . LYS A 1 273 ? -20.272 -1.341 26.027 1.00 68.25 273 LYS A CA 1
ATOM 2181 C C . LYS A 1 273 ? -21.259 -0.230 26.374 1.00 68.25 273 LYS A C 1
ATOM 2183 O O . LYS A 1 273 ? -20.937 0.636 27.180 1.00 68.25 273 LYS A O 1
ATOM 2188 N N . ASN A 1 274 ? -22.453 -0.251 25.786 1.00 76.62 274 ASN A N 1
ATOM 2189 C CA . ASN A 1 274 ? -23.539 0.580 26.304 1.00 76.62 274 ASN A CA 1
ATOM 2190 C C . ASN A 1 274 ? -24.107 -0.030 27.584 1.00 76.62 274 ASN A C 1
ATOM 2192 O O . ASN A 1 274 ? -24.236 -1.251 27.702 1.00 76.62 274 ASN A O 1
ATOM 2196 N N . LEU A 1 275 ? -24.502 0.846 28.508 1.00 76.31 275 LEU A N 1
ATOM 2197 C CA . LEU A 1 275 ? -25.155 0.488 29.771 1.00 76.31 275 LEU A CA 1
ATOM 2198 C C . LEU A 1 275 ? -26.469 -0.286 29.553 1.00 76.31 275 LEU A C 1
ATOM 2200 O O . LEU A 1 275 ? -26.833 -1.111 30.383 1.00 76.31 275 LEU A O 1
ATOM 2204 N N . ASP A 1 276 ? -27.116 -0.101 28.399 1.00 80.44 276 ASP A N 1
ATOM 2205 C CA . ASP A 1 276 ? -28.393 -0.735 28.045 1.00 80.44 276 ASP A CA 1
ATOM 2206 C C . ASP A 1 276 ? -28.251 -2.125 27.387 1.00 80.44 276 ASP A C 1
ATOM 2208 O O . ASP A 1 276 ? -29.218 -2.674 26.859 1.00 80.44 276 ASP A O 1
ATOM 2212 N N . GLY A 1 277 ? -27.042 -2.699 27.337 1.00 77.94 277 GLY A N 1
ATOM 2213 C CA . GLY A 1 277 ? -26.799 -4.033 26.767 1.00 77.94 277 GLY A CA 1
ATOM 2214 C C . GLY A 1 277 ? -26.903 -4.131 25.235 1.00 77.94 277 GLY A C 1
ATOM 2215 O O . GLY A 1 277 ? -26.622 -5.188 24.670 1.00 77.94 277 GLY A O 1
ATOM 2216 N N . GLN A 1 278 ? -27.253 -3.048 24.534 1.00 80.75 278 GLN A N 1
ATOM 2217 C CA . GLN A 1 278 ? -27.187 -2.989 23.072 1.00 80.75 278 GLN A CA 1
ATOM 2218 C C . GLN A 1 278 ? -25.743 -2.749 22.613 1.00 80.75 278 GLN A C 1
ATOM 2220 O O . GLN A 1 278 ? -25.114 -1.774 23.013 1.00 80.75 278 GLN A O 1
ATOM 2225 N N . GLN A 1 279 ? -25.215 -3.617 21.747 1.00 78.00 279 GLN A N 1
ATOM 2226 C CA . GLN A 1 279 ? -23.894 -3.429 21.139 1.00 78.00 279 GLN A CA 1
ATOM 2227 C C . GLN A 1 279 ? -23.923 -2.226 20.189 1.00 78.00 279 GLN A C 1
ATOM 2229 O O . GLN A 1 279 ? -24.288 -2.352 19.020 1.00 78.00 279 GLN A O 1
ATOM 2234 N N . GLN A 1 280 ? -23.544 -1.049 20.683 1.00 82.75 280 GLN A N 1
ATOM 2235 C CA . GLN A 1 280 ? -23.273 0.099 19.830 1.00 82.75 280 GLN A CA 1
ATOM 2236 C C . GLN A 1 280 ? -21.790 0.083 19.466 1.00 82.75 280 GLN A C 1
ATOM 2238 O O . GLN A 1 280 ? -20.919 0.084 20.331 1.00 82.75 280 GLN A O 1
ATOM 2243 N N . GLN A 1 281 ? -21.506 0.017 18.168 1.00 89.06 281 GLN A N 1
ATOM 2244 C CA . GLN A 1 281 ? -20.144 0.154 17.668 1.00 89.06 281 GLN A CA 1
ATOM 2245 C C . GLN A 1 281 ? -19.780 1.636 17.651 1.00 89.06 281 GLN A C 1
ATOM 2247 O O . GLN A 1 281 ? -20.496 2.447 17.057 1.00 89.06 281 GLN A O 1
ATOM 2252 N N . GLU A 1 282 ? -18.679 1.982 18.307 1.00 92.38 282 GLU A N 1
ATOM 2253 C CA . GLU A 1 282 ? -18.125 3.327 18.264 1.00 92.38 282 GLU A CA 1
ATOM 2254 C C . GLU A 1 282 ? -17.201 3.458 17.047 1.00 92.38 282 GLU A C 1
ATOM 2256 O O . GLU A 1 282 ? -16.400 2.568 16.755 1.00 92.38 282 GLU A O 1
ATOM 2261 N N . GLU A 1 283 ? -17.333 4.559 16.301 1.00 94.56 283 GLU A N 1
ATOM 2262 C CA . GLU A 1 283 ? -16.491 4.840 15.136 1.00 94.56 283 GLU A CA 1
ATOM 2263 C C . GLU A 1 283 ? -15.412 5.864 15.486 1.00 94.56 283 GLU A C 1
ATOM 2265 O O . GLU A 1 283 ? -15.698 7.057 15.605 1.00 94.56 283 GLU A O 1
ATOM 2270 N N . LEU A 1 284 ? -14.154 5.428 15.537 1.00 95.25 284 LEU A N 1
ATOM 2271 C CA . LEU A 1 284 ? -13.015 6.318 15.751 1.00 95.25 284 LEU A CA 1
ATOM 2272 C C . LEU A 1 284 ? -12.319 6.633 14.418 1.00 95.25 284 LEU A C 1
ATOM 2274 O O . LEU A 1 284 ? -11.933 5.731 13.675 1.00 95.25 284 LEU A O 1
ATOM 2278 N N . ILE A 1 285 ? -12.155 7.921 14.087 1.00 96.00 285 ILE A N 1
ATOM 2279 C CA . ILE A 1 285 ? -11.500 8.365 12.842 1.00 96.00 285 ILE A CA 1
ATOM 2280 C C . ILE A 1 285 ? -9.982 8.412 13.042 1.00 96.00 285 ILE A C 1
ATOM 2282 O O . ILE A 1 285 ? -9.486 9.213 13.827 1.00 96.00 285 ILE A O 1
ATOM 2286 N N . LEU A 1 286 ? -9.243 7.628 12.258 1.00 96.75 286 LEU A N 1
ATOM 2287 C CA . LEU A 1 286 ? -7.784 7.508 12.383 1.00 96.75 286 LEU A CA 1
ATOM 2288 C C . LEU A 1 286 ? -7.013 8.249 11.291 1.00 96.75 286 LEU A C 1
ATOM 2290 O O . LEU A 1 286 ? -5.888 8.700 11.504 1.00 96.75 286 LEU A O 1
ATOM 2294 N N . ALA A 1 287 ? -7.598 8.372 10.101 1.00 96.81 287 ALA A N 1
ATOM 2295 C CA . ALA A 1 287 ? -6.939 9.023 8.978 1.00 96.81 287 ALA A CA 1
ATOM 2296 C C . ALA A 1 287 ? -7.934 9.664 8.014 1.00 96.81 287 ALA A C 1
ATOM 2298 O O . ALA A 1 287 ? -9.100 9.269 7.925 1.00 96.81 287 ALA A O 1
ATOM 2299 N N . ARG A 1 288 ? -7.455 10.637 7.242 1.00 95.25 288 ARG A N 1
ATOM 2300 C CA . ARG A 1 288 ? -8.204 11.304 6.178 1.00 95.25 288 ARG A CA 1
ATOM 2301 C C . ARG A 1 288 ? -7.346 11.404 4.932 1.00 95.25 288 ARG A C 1
ATOM 2303 O O . ARG A 1 288 ? -6.239 11.920 4.965 1.00 95.25 288 ARG A O 1
ATOM 2310 N N . TYR A 1 289 ? -7.862 10.938 3.810 1.00 94.31 289 TYR A N 1
ATOM 2311 C CA . TYR A 1 289 ? -7.262 11.155 2.507 1.00 94.31 289 TYR A CA 1
ATOM 2312 C C . TYR A 1 289 ? -8.065 12.194 1.734 1.00 94.31 289 TYR A C 1
ATOM 2314 O O . TYR A 1 289 ? -9.283 12.094 1.617 1.00 94.31 289 TYR A O 1
ATOM 2322 N N . THR A 1 290 ? -7.358 13.158 1.161 1.00 91.19 290 THR A N 1
ATOM 2323 C CA . THR A 1 290 ? -7.893 14.236 0.338 1.00 91.19 290 THR A CA 1
ATOM 2324 C C . THR A 1 290 ? -7.194 14.209 -1.007 1.00 91.19 290 THR A C 1
ATOM 2326 O O . THR A 1 290 ? -6.027 14.588 -1.125 1.00 91.19 290 THR A O 1
ATOM 2329 N N . SER A 1 291 ? -7.894 13.764 -2.048 1.00 87.44 291 SER A N 1
ATOM 2330 C CA . SER A 1 291 ? -7.339 13.806 -3.399 1.00 87.44 291 SER A CA 1
ATOM 2331 C C . SER A 1 291 ? -7.200 15.235 -3.910 1.00 87.44 291 SER A C 1
ATOM 2333 O O . SER A 1 291 ? -7.997 16.118 -3.596 1.00 87.44 291 SER A O 1
ATOM 2335 N N . VAL A 1 292 ? -6.188 15.444 -4.745 1.00 84.06 292 VAL A N 1
ATOM 2336 C CA . VAL A 1 292 ? -5.928 16.717 -5.409 1.00 84.06 292 VAL A CA 1
ATOM 2337 C C . VAL A 1 292 ? -6.022 16.495 -6.912 1.00 84.06 292 VAL A C 1
ATOM 2339 O O . VAL A 1 292 ? -5.450 15.550 -7.450 1.00 84.06 292 VAL A O 1
ATOM 2342 N N . VAL A 1 293 ? -6.727 17.386 -7.609 1.00 77.06 293 VAL A N 1
ATOM 2343 C CA . VAL A 1 293 ? -6.783 17.379 -9.077 1.00 77.06 293 VAL A CA 1
ATOM 2344 C C . VAL A 1 293 ? -5.496 18.004 -9.612 1.00 77.06 293 VAL A C 1
ATOM 2346 O O . VAL A 1 293 ? -5.454 19.167 -10.003 1.00 77.06 293 VAL A O 1
ATOM 2349 N N . ALA A 1 294 ? -4.413 17.234 -9.586 1.00 77.12 294 ALA A N 1
ATOM 2350 C CA . ALA A 1 294 ? -3.127 17.624 -10.141 1.00 77.12 294 ALA A CA 1
ATOM 2351 C C . ALA A 1 294 ? -2.573 16.509 -11.029 1.00 77.12 294 ALA A C 1
ATOM 2353 O O . ALA A 1 294 ? -2.835 15.327 -10.823 1.00 77.12 294 ALA A O 1
ATOM 2354 N N . LYS A 1 295 ? -1.766 16.881 -12.030 1.00 74.88 295 LYS A N 1
ATOM 2355 C CA . LYS A 1 295 ? -1.175 15.907 -12.967 1.00 74.88 295 LYS A CA 1
ATOM 2356 C C . LYS A 1 295 ? -0.290 14.871 -12.264 1.00 74.88 295 LYS A C 1
ATOM 2358 O O . LYS A 1 295 ? -0.225 13.730 -12.722 1.00 74.88 295 LYS A O 1
ATOM 2363 N N . ARG A 1 296 ? 0.387 15.297 -11.192 1.00 80.12 296 ARG A N 1
ATOM 2364 C CA . ARG A 1 296 ? 1.377 14.512 -10.447 1.00 80.12 296 ARG A CA 1
ATOM 2365 C C . ARG A 1 296 ? 0.936 14.177 -9.026 1.00 80.12 296 ARG A C 1
ATOM 2367 O O . ARG A 1 296 ? 1.069 13.035 -8.606 1.00 80.12 296 ARG A O 1
ATOM 2374 N N . LYS A 1 297 ? 0.455 15.166 -8.273 1.00 87.00 297 LYS A N 1
ATOM 2375 C CA . LYS A 1 297 ? 0.037 14.976 -6.883 1.00 87.00 297 LYS A CA 1
ATOM 2376 C C . LYS A 1 297 ? -1.294 14.239 -6.846 1.00 87.00 297 LYS A C 1
ATOM 2378 O O . LYS A 1 297 ? -2.294 14.759 -7.323 1.00 87.00 297 LYS A O 1
ATOM 2383 N N . SER A 1 298 ? -1.288 13.041 -6.279 1.00 88.94 298 SER A N 1
ATOM 2384 C CA . SER A 1 298 ? -2.482 12.216 -6.115 1.00 88.94 298 SER A CA 1
ATOM 2385 C C . SER A 1 298 ? -3.385 12.796 -5.027 1.00 88.94 298 SER A C 1
ATOM 2387 O O . SER A 1 298 ? -4.606 12.846 -5.180 1.00 88.94 298 SER A O 1
ATOM 2389 N N . GLY A 1 299 ? -2.786 13.255 -3.925 1.00 92.00 299 GLY A N 1
ATOM 2390 C CA . GLY A 1 299 ? -3.515 13.808 -2.792 1.00 92.00 299 GLY A CA 1
ATOM 2391 C C . GLY A 1 299 ? -2.654 14.052 -1.556 1.00 92.00 299 GLY A C 1
ATOM 2392 O O . GLY A 1 299 ? -1.422 14.074 -1.619 1.00 92.00 299 GLY A O 1
ATOM 2393 N N . ARG A 1 300 ? -3.342 14.241 -0.434 1.00 93.62 300 ARG A N 1
ATOM 2394 C CA . ARG A 1 300 ? -2.810 14.410 0.916 1.00 93.62 300 ARG A CA 1
ATOM 2395 C C . ARG A 1 300 ? -3.449 13.354 1.818 1.00 93.62 300 ARG A C 1
ATOM 2397 O O . ARG A 1 300 ? -4.665 13.219 1.796 1.00 93.62 300 ARG A O 1
ATOM 2404 N N . LEU A 1 301 ? -2.649 12.611 2.566 1.00 96.06 301 LEU A N 1
ATOM 2405 C CA . LEU A 1 301 ? -3.083 11.675 3.598 1.00 96.06 301 LEU A CA 1
ATOM 2406 C C . LEU A 1 301 ? -2.707 12.271 4.956 1.00 96.06 301 LEU A C 1
ATOM 2408 O O . LEU A 1 301 ? -1.546 12.559 5.202 1.00 96.06 301 LEU A O 1
ATOM 2412 N N . GLU A 1 302 ? -3.687 12.487 5.812 1.00 95.75 302 GLU A N 1
ATOM 2413 C CA . GLU A 1 302 ? -3.543 13.036 7.155 1.00 95.75 302 GLU A CA 1
ATOM 2414 C C . GLU A 1 302 ? -3.795 11.898 8.141 1.00 95.75 302 GLU A C 1
ATOM 2416 O O . GLU A 1 302 ? -4.863 11.286 8.110 1.00 95.75 302 GLU A O 1
ATOM 2421 N N . LEU A 1 303 ? -2.813 11.588 8.981 1.00 96.31 303 LEU A N 1
ATOM 2422 C CA . LEU A 1 303 ? -2.953 10.644 10.081 1.00 96.31 303 LEU A CA 1
ATOM 2423 C C . LEU A 1 303 ? -3.229 11.423 11.367 1.00 96.31 303 LEU A C 1
ATOM 2425 O O . LEU A 1 303 ? -2.446 12.295 11.756 1.00 96.31 303 LEU A O 1
ATOM 2429 N N . CYS A 1 304 ? -4.339 11.103 12.027 1.00 95.69 304 CYS A N 1
ATOM 2430 C CA . CYS A 1 304 ? -4.711 11.673 13.315 1.00 95.69 304 CYS A CA 1
ATOM 2431 C C . CYS A 1 304 ? -3.867 10.997 14.400 1.00 95.69 304 CYS A C 1
ATOM 2433 O O . CYS A 1 304 ? -4.326 10.054 15.038 1.00 95.69 304 CYS A O 1
ATOM 2435 N N . GLN A 1 305 ? -2.618 11.449 14.561 1.00 94.12 305 GLN A N 1
ATOM 2436 C CA . GLN A 1 305 ? -1.611 10.782 15.392 1.00 94.12 305 GLN A CA 1
ATOM 2437 C C . GLN A 1 305 ? -2.113 10.535 16.817 1.00 94.12 305 GLN A C 1
ATOM 2439 O O . GLN A 1 305 ? -1.983 9.424 17.304 1.00 94.12 305 GLN A O 1
ATOM 2444 N N . GLN A 1 306 ? -2.802 11.498 17.423 1.00 93.00 306 GLN A N 1
ATOM 2445 C CA . GLN A 1 306 ? -3.393 11.310 18.743 1.00 93.00 306 GLN A CA 1
ATOM 2446 C C . GLN A 1 306 ? -4.499 10.250 18.796 1.00 93.00 306 GLN A C 1
ATOM 2448 O O . GLN A 1 306 ? -4.529 9.460 19.731 1.00 93.00 306 GLN A O 1
ATOM 2453 N N . ALA A 1 307 ? -5.402 10.211 17.812 1.00 94.94 307 ALA A N 1
ATOM 2454 C CA . ALA A 1 307 ? -6.446 9.185 17.766 1.00 94.94 307 ALA A CA 1
ATOM 2455 C C . ALA A 1 307 ? -5.834 7.791 17.574 1.00 94.94 307 ALA A C 1
ATOM 2457 O O . ALA A 1 307 ? -6.299 6.820 18.161 1.00 94.94 307 ALA A O 1
ATOM 2458 N N . ILE A 1 308 ? -4.761 7.708 16.781 1.00 95.44 308 ILE A N 1
ATOM 2459 C CA . ILE A 1 308 ? -3.969 6.490 16.619 1.00 95.44 308 ILE A CA 1
ATOM 2460 C C . ILE A 1 308 ? -3.306 6.115 17.944 1.00 95.44 308 ILE A C 1
ATOM 2462 O O . ILE A 1 308 ? -3.439 4.976 18.361 1.00 95.44 308 ILE A O 1
ATOM 2466 N N . ASP A 1 309 ? -2.637 7.044 18.621 1.00 94.19 309 ASP A N 1
ATOM 2467 C CA . ASP A 1 309 ? -1.922 6.755 19.864 1.00 94.19 309 ASP A CA 1
ATOM 2468 C C . ASP A 1 309 ? -2.885 6.359 20.992 1.00 94.19 309 ASP A C 1
ATOM 2470 O O . ASP A 1 309 ? -2.610 5.390 21.693 1.00 94.19 309 ASP A O 1
ATOM 2474 N N . SER A 1 310 ? -4.047 7.014 21.112 1.00 94.50 310 SER A N 1
ATOM 2475 C CA . SER A 1 310 ? -5.116 6.612 22.045 1.00 94.50 310 SER A CA 1
ATOM 2476 C C . SER A 1 310 ? -5.597 5.195 21.744 1.00 94.50 310 SER A C 1
ATOM 2478 O O . SER A 1 310 ? -5.541 4.325 22.609 1.00 94.50 310 SER A O 1
ATOM 2480 N N . PHE A 1 311 ? -5.959 4.928 20.482 1.00 95.31 311 PHE A N 1
ATOM 2481 C CA . PHE A 1 311 ? -6.403 3.606 20.044 1.00 95.31 311 PHE A CA 1
ATOM 2482 C C . PHE A 1 311 ? -5.354 2.527 20.323 1.00 95.31 311 PHE A C 1
ATOM 2484 O O . PHE A 1 311 ? -5.686 1.466 20.852 1.00 95.31 311 PHE A O 1
ATOM 2491 N N . MET A 1 312 ? -4.092 2.792 19.983 1.00 94.75 312 MET A N 1
ATOM 2492 C CA . MET A 1 312 ? -3.002 1.849 20.195 1.00 94.75 312 MET A CA 1
ATOM 2493 C C . MET A 1 312 ? -2.790 1.611 21.683 1.00 94.75 312 MET A C 1
ATOM 2495 O O . MET A 1 312 ? -2.737 0.457 22.068 1.00 94.75 312 MET A O 1
ATOM 2499 N N . ASN A 1 313 ? -2.732 2.645 22.524 1.00 93.75 313 ASN A N 1
ATOM 2500 C CA . ASN A 1 313 ? -2.502 2.490 23.963 1.00 93.75 313 ASN A CA 1
ATOM 2501 C C . ASN A 1 313 ? -3.627 1.712 24.660 1.00 93.75 313 ASN A C 1
ATOM 2503 O O . ASN A 1 313 ? -3.347 0.840 25.477 1.00 93.75 313 ASN A O 1
ATOM 2507 N N . GLU A 1 314 ? -4.884 1.979 24.305 1.00 94.06 314 GLU A N 1
ATOM 2508 C CA . GLU A 1 314 ? -6.049 1.287 24.873 1.00 94.06 314 GLU A CA 1
ATOM 2509 C C . GLU A 1 314 ? -6.125 -0.186 24.449 1.00 94.06 314 GLU A C 1
ATOM 2511 O O . GLU A 1 314 ? -6.616 -1.028 25.199 1.00 94.06 314 GLU A O 1
ATOM 2516 N N . ASN A 1 315 ? -5.628 -0.512 23.251 1.00 93.44 315 ASN A N 1
ATOM 2517 C CA . ASN A 1 315 ? -5.790 -1.834 22.646 1.00 93.44 315 ASN A CA 1
ATOM 2518 C C . ASN A 1 315 ? -4.465 -2.595 22.467 1.00 93.44 315 ASN A C 1
ATOM 2520 O O . ASN A 1 315 ? -4.473 -3.687 21.896 1.00 93.44 315 ASN A O 1
ATOM 2524 N N . ILE A 1 316 ? -3.329 -2.071 22.951 1.00 91.00 316 ILE A N 1
ATOM 2525 C CA . ILE A 1 316 ? -1.989 -2.610 22.648 1.00 91.00 316 ILE A CA 1
ATOM 2526 C C . ILE A 1 316 ? -1.852 -4.067 23.078 1.00 91.00 316 ILE A C 1
ATOM 2528 O O . ILE A 1 316 ? -1.249 -4.863 22.365 1.00 91.00 316 ILE A O 1
ATOM 2532 N N . GLN A 1 317 ? -2.456 -4.430 24.209 1.00 87.56 317 GLN A N 1
ATOM 2533 C CA . GLN A 1 317 ? -2.408 -5.787 24.730 1.00 87.56 317 GLN A CA 1
ATOM 2534 C C . GLN A 1 317 ? -3.128 -6.767 23.790 1.00 87.56 317 GLN A C 1
ATOM 2536 O O . GLN A 1 317 ? -2.510 -7.720 23.324 1.00 87.56 317 GLN A O 1
ATOM 2541 N N . SER A 1 318 ? -4.375 -6.469 23.405 1.00 87.88 318 SER A N 1
ATOM 2542 C CA . SER A 1 318 ? -5.143 -7.259 22.424 1.00 87.88 318 SER A CA 1
ATOM 2543 C C . SER A 1 318 ? -4.415 -7.358 21.075 1.00 87.88 318 SER A C 1
ATOM 2545 O O . SER A 1 318 ? -4.306 -8.431 20.469 1.00 87.88 318 SER A O 1
ATOM 2547 N N . LEU A 1 319 ? -3.826 -6.243 20.626 1.00 87.69 319 LEU A N 1
ATOM 2548 C CA . LEU A 1 319 ? -3.040 -6.197 19.396 1.00 87.69 319 LEU A CA 1
ATOM 2549 C C . LEU A 1 319 ? -1.780 -7.073 19.490 1.00 87.69 319 LEU A C 1
ATOM 2551 O O . LEU A 1 319 ? -1.430 -7.720 18.505 1.00 87.69 319 LEU A O 1
ATOM 2555 N N . CYS A 1 320 ? -1.088 -7.127 20.626 1.00 85.50 320 CYS A N 1
ATOM 2556 C CA . CYS A 1 320 ? 0.111 -7.951 20.805 1.00 85.50 320 CYS A CA 1
ATOM 2557 C C . CYS A 1 320 ? -0.213 -9.445 20.979 1.00 85.50 320 CYS A C 1
ATOM 2559 O O . CYS A 1 320 ? 0.470 -10.285 20.391 1.00 85.50 320 CYS A O 1
ATOM 2561 N N . GLU A 1 321 ? -1.267 -9.784 21.724 1.00 83.69 321 GLU A N 1
ATOM 2562 C CA . GLU A 1 321 ? -1.688 -11.171 21.978 1.00 83.69 321 GLU A CA 1
ATOM 2563 C C . GLU A 1 321 ? -2.090 -11.895 20.685 1.00 83.69 321 GLU A C 1
ATOM 2565 O O . GLU A 1 321 ? -1.720 -13.053 20.473 1.00 83.69 321 GLU A O 1
ATOM 2570 N N . SER A 1 322 ? -2.757 -11.191 19.762 1.00 74.81 322 SER A N 1
ATOM 2571 C CA . SER A 1 322 ? -3.164 -11.754 18.465 1.00 74.81 322 SER A CA 1
ATOM 2572 C C . SER A 1 322 ? -1.996 -12.273 17.609 1.00 74.81 322 SER A C 1
ATOM 2574 O O . SER A 1 322 ? -2.186 -13.168 16.787 1.00 74.81 322 SER A O 1
ATOM 2576 N N . VAL A 1 323 ? -0.780 -11.755 17.818 1.00 71.69 323 VAL A N 1
ATOM 2577 C CA . VAL A 1 323 ? 0.422 -12.175 17.080 1.00 71.69 323 VAL A CA 1
ATOM 2578 C C . VAL A 1 323 ? 0.984 -13.485 17.631 1.00 71.69 323 VAL A C 1
ATOM 2580 O O . VAL A 1 323 ? 1.442 -14.326 16.862 1.00 71.69 323 VAL A O 1
ATOM 2583 N N . GLN A 1 324 ? 0.947 -13.684 18.951 1.00 62.34 324 GLN A N 1
ATOM 2584 C CA . GLN A 1 324 ? 1.584 -14.839 19.594 1.00 62.34 324 GLN A CA 1
ATOM 2585 C C . GLN A 1 324 ? 0.846 -16.150 19.303 1.00 62.34 324 GLN A C 1
ATOM 2587 O O . GLN A 1 324 ? 1.487 -17.176 19.077 1.00 62.34 324 GLN A O 1
ATOM 2592 N N . VAL A 1 325 ? -0.489 -16.110 19.215 1.00 61.88 325 VAL A N 1
ATOM 2593 C CA . VAL A 1 325 ? -1.309 -17.296 18.904 1.00 61.88 325 VAL A CA 1
ATOM 2594 C C . VAL A 1 325 ? -0.996 -17.856 17.510 1.00 61.88 325 VAL A C 1
ATOM 2596 O O . VAL A 1 325 ? -1.083 -19.061 17.300 1.00 61.88 325 VAL A O 1
ATOM 2599 N N . ALA A 1 326 ? -0.578 -17.011 16.563 1.00 56.25 326 ALA A N 1
ATOM 2600 C CA . ALA A 1 326 ? -0.239 -17.446 15.210 1.00 56.25 326 ALA A CA 1
ATOM 2601 C C . ALA A 1 326 ? 1.159 -18.088 15.091 1.00 56.25 326 ALA A C 1
ATOM 2603 O O . ALA A 1 326 ? 1.416 -18.786 14.111 1.00 56.25 326 ALA A O 1
ATOM 2604 N N . ILE A 1 327 ? 2.063 -17.850 16.051 1.00 56.12 327 ILE A N 1
ATOM 2605 C CA . ILE A 1 327 ? 3.480 -18.244 15.953 1.00 56.12 327 ILE A CA 1
ATOM 2606 C C . ILE A 1 327 ? 3.784 -19.541 16.713 1.00 56.12 327 ILE A C 1
ATOM 2608 O O . ILE A 1 327 ? 4.824 -20.140 16.459 1.00 56.12 327 ILE A O 1
ATOM 2612 N N . LEU A 1 328 ? 2.906 -20.028 17.598 1.00 49.66 328 LEU A N 1
ATOM 2613 C CA . LEU A 1 328 ? 3.170 -21.272 18.325 1.00 49.66 328 LEU A CA 1
ATOM 2614 C C . LEU A 1 328 ? 3.083 -22.490 17.384 1.00 49.66 328 LEU A C 1
ATOM 2616 O O . LEU A 1 328 ? 1.991 -22.825 16.914 1.00 49.66 328 LEU A O 1
ATOM 2620 N N . PRO A 1 329 ? 4.211 -23.172 17.095 1.00 48.34 329 PRO A N 1
ATOM 2621 C CA . PRO A 1 329 ? 4.179 -24.402 16.330 1.00 48.34 329 PRO A CA 1
ATOM 2622 C C . PRO A 1 329 ? 3.441 -25.468 17.139 1.00 48.34 329 PRO A C 1
ATOM 2624 O O . PRO A 1 329 ? 3.621 -25.605 18.347 1.00 48.34 329 PRO A O 1
ATOM 2627 N N . LEU A 1 330 ? 2.622 -26.245 16.436 1.00 53.22 330 LEU A N 1
ATOM 2628 C CA . LEU A 1 330 ? 1.852 -27.385 16.928 1.00 53.22 330 LEU A CA 1
ATOM 2629 C C . LEU A 1 330 ? 2.767 -28.570 17.329 1.00 53.22 330 LEU A C 1
ATOM 2631 O O . LEU A 1 330 ? 2.510 -29.711 16.953 1.00 53.22 330 LEU A O 1
ATOM 2635 N N . SER A 1 331 ? 3.881 -28.323 18.024 1.00 47.94 331 SER A N 1
ATOM 2636 C CA . SER A 1 331 ? 4.763 -29.373 18.526 1.00 47.94 331 SER A CA 1
ATOM 2637 C C . SER A 1 331 ? 4.268 -29.839 19.892 1.00 47.94 331 SER A C 1
ATOM 2639 O O . SER A 1 331 ? 4.375 -29.136 20.894 1.00 47.94 331 SER A O 1
ATOM 2641 N N . ALA A 1 332 ? 3.676 -31.027 19.847 1.00 51.03 332 ALA A N 1
ATOM 2642 C CA . ALA A 1 332 ? 3.196 -31.895 20.909 1.00 51.03 332 ALA A CA 1
ATOM 2643 C C . ALA A 1 332 ? 3.772 -31.673 22.323 1.00 51.03 332 ALA A C 1
ATOM 2645 O O . ALA A 1 332 ? 4.951 -31.896 22.570 1.00 51.03 332 ALA A O 1
ATOM 2646 N N . GLY A 1 333 ? 2.843 -31.363 23.235 1.00 60.91 333 GLY A N 1
ATOM 2647 C CA . GLY A 1 333 ? 2.732 -31.908 24.589 1.00 60.91 333 GLY A CA 1
ATOM 2648 C C . GLY A 1 333 ? 3.841 -31.568 25.568 1.00 60.91 333 GLY A C 1
ATOM 2649 O O . GLY A 1 333 ? 4.828 -32.271 25.578 1.00 60.91 333 GLY A O 1
ATOM 2650 N N . TYR A 1 334 ? 3.621 -30.596 26.456 1.00 50.31 334 TYR A N 1
ATOM 2651 C CA . TYR A 1 334 ? 4.123 -30.608 27.837 1.00 50.31 334 TYR A CA 1
ATOM 2652 C C . TYR A 1 334 ? 3.373 -29.559 28.681 1.00 50.31 334 TYR A C 1
ATOM 2654 O O . TYR A 1 334 ? 2.559 -28.793 28.169 1.00 50.31 334 TYR A O 1
ATOM 2662 N N . GLU A 1 335 ? 3.562 -29.653 29.991 1.00 50.28 335 GLU A N 1
ATOM 2663 C CA . GLU A 1 335 ? 2.582 -29.464 31.057 1.00 50.28 335 GLU A CA 1
ATOM 2664 C C . GLU A 1 335 ? 1.948 -28.078 31.248 1.00 50.28 335 GLU A C 1
ATOM 2666 O O . GLU A 1 335 ? 2.503 -27.011 31.002 1.00 50.28 335 GLU A O 1
ATOM 2671 N N . LYS A 1 336 ? 0.721 -28.161 31.762 1.00 55.97 336 LYS A N 1
ATOM 2672 C CA . LYS A 1 336 ? -0.205 -27.096 32.133 1.00 55.97 336 LYS A CA 1
ATOM 2673 C C . LYS A 1 336 ? 0.292 -26.387 33.399 1.00 55.97 336 LYS A C 1
ATOM 2675 O O . LYS A 1 336 ? -0.245 -26.621 34.479 1.00 55.97 336 LYS A O 1
ATOM 2680 N N . GLU A 1 337 ? 1.315 -25.547 33.279 1.00 54.50 337 GLU A N 1
ATOM 2681 C CA . GLU A 1 337 ? 1.795 -24.733 34.398 1.00 54.50 337 GLU A CA 1
ATOM 2682 C C . GLU A 1 337 ? 1.105 -23.361 34.475 1.00 54.50 337 GLU A C 1
ATOM 2684 O O . GLU A 1 337 ? 0.615 -22.790 33.502 1.00 54.50 337 GLU A O 1
ATOM 2689 N N . LYS A 1 338 ? 0.959 -22.909 35.716 1.00 54.88 338 LYS A N 1
ATOM 2690 C CA . LYS A 1 338 ? -0.064 -22.002 36.239 1.00 54.88 338 LYS A CA 1
ATOM 2691 C C . LYS A 1 338 ? 0.119 -20.560 35.738 1.00 54.88 338 LYS A C 1
ATOM 2693 O O . LYS A 1 338 ? 1.091 -19.889 36.068 1.00 54.88 338 LYS A O 1
ATOM 2698 N N . LEU A 1 339 ? -0.870 -20.079 34.987 1.00 60.59 339 LEU A N 1
ATOM 2699 C CA . LEU A 1 339 ? -0.971 -18.730 34.430 1.00 60.59 339 LEU A CA 1
ATOM 2700 C C . LEU A 1 339 ? -1.473 -17.729 35.489 1.00 60.59 339 LEU A C 1
ATOM 2702 O O . LEU A 1 339 ? -2.667 -17.695 35.776 1.00 60.59 339 LEU A O 1
ATOM 2706 N N . SER A 1 340 ? -0.580 -16.910 36.051 1.00 52.97 340 SER A N 1
ATOM 2707 C CA . SER A 1 340 ? -0.928 -15.616 36.666 1.00 52.97 340 SER A CA 1
ATOM 2708 C C . SER A 1 340 ? 0.332 -14.802 36.985 1.00 52.97 340 SER A C 1
ATOM 2710 O O . SER A 1 340 ? 0.718 -14.648 38.143 1.00 52.97 340 SER A O 1
ATOM 2712 N N . SER A 1 341 ? 0.982 -14.262 35.962 1.00 56.34 341 SER A N 1
ATOM 2713 C CA . SER A 1 341 ? 1.838 -13.088 36.122 1.00 56.34 341 SER A CA 1
ATOM 2714 C C . SER A 1 341 ? 1.510 -12.120 34.993 1.00 56.34 341 SER A C 1
ATOM 2716 O O . SER A 1 341 ? 1.354 -12.525 33.842 1.00 56.34 341 SER A O 1
ATOM 2718 N N . ALA A 1 342 ? 1.304 -10.851 35.346 1.00 61.88 342 ALA A N 1
ATOM 2719 C CA . ALA A 1 342 ? 1.132 -9.775 34.384 1.00 61.88 342 ALA A CA 1
ATOM 2720 C C . ALA A 1 342 ? 2.397 -9.729 33.521 1.00 61.88 342 ALA A C 1
ATOM 2722 O O . ALA A 1 342 ? 3.459 -9.320 33.985 1.00 61.88 342 ALA A O 1
ATOM 2723 N N . GLN A 1 343 ? 2.304 -10.255 32.304 1.00 66.56 343 GLN A N 1
ATOM 2724 C CA . GLN A 1 343 ? 3.428 -10.320 31.389 1.00 66.56 343 GLN A CA 1
ATOM 2725 C C . GLN A 1 343 ? 3.709 -8.891 30.919 1.00 66.56 343 GLN A C 1
ATOM 2727 O O . GLN A 1 343 ? 2.912 -8.307 30.185 1.00 66.56 343 GLN A O 1
ATOM 2732 N N . GLU A 1 344 ? 4.805 -8.300 31.399 1.00 78.75 344 GLU A N 1
ATOM 2733 C CA . GLU A 1 344 ? 5.250 -6.985 30.941 1.00 78.75 344 GLU A CA 1
ATOM 2734 C C . GLU A 1 344 ? 5.420 -7.018 29.417 1.00 78.75 344 GLU A C 1
ATOM 2736 O O . GLU A 1 344 ? 6.132 -7.860 28.864 1.00 78.75 344 GLU A O 1
ATOM 2741 N N . ILE A 1 345 ? 4.719 -6.120 28.721 1.00 78.94 345 ILE A N 1
ATOM 2742 C CA . ILE A 1 345 ? 4.810 -6.006 27.266 1.00 78.94 345 ILE A CA 1
ATOM 2743 C C . ILE A 1 345 ? 6.205 -5.480 26.931 1.00 78.94 345 ILE A C 1
ATOM 2745 O O . ILE A 1 345 ? 6.545 -4.354 27.292 1.00 78.94 345 ILE A O 1
ATOM 2749 N N . ASP A 1 346 ? 6.994 -6.273 26.201 1.00 87.75 346 ASP A N 1
ATOM 2750 C CA . ASP A 1 346 ? 8.295 -5.830 25.697 1.00 87.75 346 ASP A CA 1
ATOM 2751 C C . ASP A 1 346 ? 8.115 -4.543 24.859 1.00 87.75 346 ASP A C 1
ATOM 2753 O O . ASP A 1 346 ? 7.410 -4.570 23.837 1.00 87.75 346 ASP A O 1
ATOM 2757 N N . PRO A 1 347 ? 8.750 -3.415 25.234 1.00 87.69 347 PRO A N 1
ATOM 2758 C CA . PRO A 1 347 ? 8.628 -2.152 24.508 1.00 87.69 347 PRO A CA 1
ATOM 2759 C C . PRO A 1 347 ? 9.021 -2.269 23.028 1.00 87.69 347 PRO A C 1
ATOM 2761 O O . PRO A 1 347 ? 8.476 -1.548 22.186 1.00 87.69 347 PRO A O 1
ATOM 2764 N N . LYS A 1 348 ? 9.914 -3.203 22.665 1.00 89.69 348 LYS A N 1
ATOM 2765 C CA . LYS A 1 348 ? 10.269 -3.450 21.256 1.00 89.69 348 LYS A CA 1
ATOM 2766 C C . LYS A 1 348 ? 9.098 -4.029 20.464 1.00 89.69 348 LYS A C 1
ATOM 2768 O O . LYS A 1 348 ? 8.889 -3.644 19.311 1.00 89.69 348 LYS A O 1
ATOM 2773 N N . SER A 1 349 ? 8.312 -4.911 21.080 1.00 88.75 349 SER A N 1
ATOM 2774 C CA . SER A 1 349 ? 7.113 -5.496 20.471 1.00 88.75 349 SER A CA 1
ATOM 2775 C C . SER A 1 349 ? 6.033 -4.437 20.232 1.00 88.75 349 SER A C 1
ATOM 2777 O O . SER A 1 349 ? 5.438 -4.381 19.148 1.00 88.75 349 SER A O 1
ATOM 2779 N N . ALA A 1 350 ? 5.839 -3.534 21.200 1.00 90.06 350 ALA A N 1
ATOM 2780 C CA . ALA A 1 350 ? 4.916 -2.410 21.064 1.00 90.06 350 ALA A CA 1
ATOM 2781 C C . ALA A 1 350 ? 5.334 -1.474 19.915 1.00 90.06 350 ALA A C 1
ATOM 2783 O O . ALA A 1 350 ? 4.523 -1.171 19.039 1.00 90.06 350 ALA A O 1
ATOM 2784 N N . ALA A 1 351 ? 6.616 -1.095 19.840 1.00 92.31 351 ALA A N 1
ATOM 2785 C CA . ALA A 1 351 ? 7.135 -0.260 18.755 1.00 92.31 351 ALA A CA 1
ATOM 2786 C C . ALA A 1 351 ? 6.980 -0.922 17.371 1.00 92.31 351 ALA A C 1
ATOM 2788 O O . ALA A 1 351 ? 6.532 -0.269 16.422 1.00 92.31 351 ALA A O 1
ATOM 2789 N N . LYS A 1 352 ? 7.278 -2.228 17.255 1.00 93.56 352 LYS A N 1
ATOM 2790 C CA . LYS A 1 352 ? 7.065 -3.004 16.018 1.00 93.56 352 LYS A CA 1
ATOM 2791 C C . LYS A 1 352 ? 5.587 -3.016 15.620 1.00 93.56 352 LYS A C 1
ATOM 2793 O O . LYS A 1 352 ? 5.265 -2.825 14.449 1.00 93.56 352 LYS A O 1
ATOM 2798 N N . THR A 1 353 ? 4.687 -3.194 16.583 1.00 94.25 353 THR A N 1
ATOM 2799 C CA . THR A 1 353 ? 3.234 -3.186 16.362 1.00 94.25 353 THR A CA 1
ATOM 2800 C C . THR A 1 353 ? 2.733 -1.819 15.889 1.00 94.25 353 THR A C 1
ATOM 2802 O O . THR A 1 353 ? 1.987 -1.753 14.913 1.00 94.25 353 THR A O 1
ATOM 2805 N N . THR A 1 354 ? 3.202 -0.723 16.489 1.00 94.50 354 THR A N 1
ATOM 2806 C CA . THR A 1 354 ? 2.872 0.643 16.050 1.00 94.50 354 THR A CA 1
ATOM 2807 C C . THR A 1 354 ? 3.377 0.933 14.638 1.00 94.50 354 THR A C 1
ATOM 2809 O O . THR A 1 354 ? 2.641 1.487 13.817 1.00 94.50 354 THR A O 1
ATOM 2812 N N . GLN A 1 355 ? 4.607 0.526 14.308 1.00 95.69 355 GLN A N 1
ATOM 2813 C CA . GLN A 1 355 ? 5.126 0.679 12.947 1.00 95.69 355 GLN A CA 1
ATOM 2814 C C . GLN A 1 355 ? 4.329 -0.167 11.945 1.00 95.69 355 GLN A C 1
ATOM 2816 O O . GLN A 1 355 ? 3.948 0.339 10.889 1.00 95.69 355 GLN A O 1
ATOM 2821 N N . ARG A 1 356 ? 3.996 -1.418 12.290 1.00 97.19 356 ARG A N 1
ATOM 2822 C CA . ARG A 1 356 ? 3.166 -2.286 11.445 1.00 97.19 356 ARG A CA 1
ATOM 2823 C C . ARG A 1 356 ? 1.787 -1.677 11.205 1.00 97.19 356 ARG A C 1
ATOM 2825 O O . ARG A 1 356 ? 1.317 -1.684 10.071 1.00 97.19 356 ARG A O 1
ATOM 2832 N N . PHE A 1 357 ? 1.171 -1.090 12.229 1.00 97.50 357 PHE A N 1
ATOM 2833 C CA . PHE A 1 357 ? -0.099 -0.388 12.075 1.00 97.50 357 PHE A CA 1
ATOM 2834 C C . PHE A 1 357 ? 0.010 0.771 11.074 1.00 97.50 357 PHE A C 1
ATOM 2836 O O . PHE A 1 357 ? -0.807 0.884 10.158 1.00 97.50 357 PHE A O 1
ATOM 2843 N N . ARG A 1 358 ? 1.062 1.594 11.179 1.00 97.06 358 ARG A N 1
ATOM 2844 C CA . ARG A 1 358 ? 1.334 2.667 10.208 1.00 97.06 358 ARG A CA 1
ATOM 2845 C C . ARG A 1 358 ? 1.496 2.119 8.787 1.00 97.06 358 ARG A C 1
ATOM 2847 O O . ARG A 1 358 ? 0.902 2.679 7.863 1.00 97.06 358 ARG A O 1
ATOM 2854 N N . ASP A 1 359 ? 2.218 1.013 8.612 1.00 97.81 359 ASP A N 1
ATOM 2855 C CA . ASP A 1 359 ? 2.385 0.356 7.310 1.00 97.81 359 ASP A CA 1
ATOM 2856 C C . ASP A 1 359 ? 1.044 -0.135 6.738 1.00 97.81 359 ASP A C 1
ATOM 2858 O O . ASP A 1 359 ? 0.791 0.017 5.542 1.00 97.81 359 ASP A O 1
ATOM 2862 N N . VAL A 1 360 ? 0.158 -0.683 7.580 1.00 98.19 360 VAL A N 1
ATOM 2863 C CA . VAL A 1 360 ? -1.196 -1.119 7.195 1.00 98.19 360 VAL A CA 1
ATOM 2864 C C . VAL A 1 360 ? -2.050 0.067 6.756 1.00 98.19 360 VAL A C 1
ATOM 2866 O O . VAL A 1 360 ? -2.684 0.017 5.697 1.00 98.19 360 VAL A O 1
ATOM 2869 N N . VAL A 1 361 ? -2.042 1.166 7.513 1.00 97.81 361 VAL A N 1
ATOM 2870 C CA . VAL A 1 361 ? -2.794 2.379 7.163 1.00 97.81 361 VAL A CA 1
ATOM 2871 C C . VAL A 1 361 ? -2.301 2.962 5.836 1.00 97.81 361 VAL A C 1
ATOM 2873 O O . VAL A 1 361 ? -3.109 3.243 4.948 1.00 97.81 361 VAL A O 1
ATOM 2876 N N . VAL A 1 362 ? -0.984 3.098 5.654 1.00 97.81 362 VAL A N 1
ATOM 2877 C CA . VAL A 1 362 ? -0.395 3.628 4.413 1.00 97.81 362 VAL A CA 1
ATOM 2878 C C . VAL A 1 362 ? -0.630 2.675 3.238 1.00 97.81 362 VAL A C 1
ATOM 2880 O O . VAL A 1 362 ? -1.058 3.110 2.167 1.00 97.81 362 VAL A O 1
ATOM 2883 N N . GLY A 1 363 ? -0.406 1.374 3.426 1.00 98.00 363 GLY A N 1
ATOM 2884 C CA . GLY A 1 363 ? -0.604 0.353 2.399 1.00 98.00 363 GLY A CA 1
ATOM 2885 C C . GLY A 1 363 ? -2.051 0.288 1.914 1.00 98.00 363 GLY A C 1
ATOM 2886 O O . GLY A 1 363 ? -2.300 0.324 0.706 1.00 98.00 363 GLY A O 1
ATOM 2887 N N . THR A 1 364 ? -3.021 0.262 2.834 1.00 97.81 364 THR A N 1
ATOM 2888 C CA . THR A 1 364 ? -4.450 0.254 2.479 1.00 97.81 364 THR A CA 1
ATOM 2889 C C . THR A 1 364 ? -4.881 1.569 1.829 1.00 97.81 364 THR A C 1
ATOM 2891 O O . THR A 1 364 ? -5.606 1.534 0.833 1.00 97.81 364 THR A O 1
ATOM 2894 N N . ALA A 1 365 ? -4.369 2.719 2.293 1.00 96.75 365 ALA A N 1
ATOM 2895 C CA . ALA A 1 365 ? -4.590 4.008 1.638 1.00 96.75 365 ALA A CA 1
ATOM 2896 C C . ALA A 1 365 ? -4.138 3.983 0.170 1.00 96.75 365 ALA A C 1
ATOM 2898 O O . ALA A 1 365 ? -4.899 4.352 -0.726 1.00 96.75 365 ALA A O 1
ATOM 2899 N N . LEU A 1 366 ? -2.924 3.495 -0.097 1.00 96.44 366 LEU A N 1
ATOM 2900 C CA . LEU A 1 366 ? -2.372 3.413 -1.450 1.00 96.44 366 LEU A CA 1
ATOM 2901 C C . LEU A 1 366 ? -3.162 2.461 -2.351 1.00 96.44 366 LEU A C 1
ATOM 2903 O O . LEU A 1 366 ? -3.420 2.813 -3.502 1.00 96.44 366 LEU A O 1
ATOM 2907 N N . CYS A 1 367 ? -3.603 1.308 -1.835 1.00 95.56 367 CYS A N 1
ATOM 2908 C CA . CYS A 1 367 ? -4.448 0.367 -2.578 1.00 95.56 367 CYS A CA 1
ATOM 2909 C C . CYS A 1 367 ? -5.704 1.054 -3.129 1.00 95.56 367 CYS A C 1
ATOM 2911 O O . CYS A 1 367 ? -6.023 0.939 -4.314 1.00 95.56 367 CYS A O 1
ATOM 2913 N N . MET A 1 368 ? -6.393 1.837 -2.296 1.00 92.69 368 MET A N 1
ATOM 2914 C CA . MET A 1 368 ? -7.578 2.568 -2.742 1.00 92.69 368 MET A CA 1
ATOM 2915 C C . MET A 1 368 ? -7.235 3.689 -3.715 1.00 92.69 368 MET A C 1
ATOM 2917 O O . MET A 1 368 ? -7.924 3.854 -4.716 1.00 92.69 368 MET A O 1
ATOM 2921 N N . ILE A 1 369 ? -6.169 4.454 -3.454 1.00 91.44 369 ILE A N 1
ATOM 2922 C CA . ILE A 1 369 ? -5.733 5.543 -4.340 1.00 91.44 369 ILE A CA 1
ATOM 2923 C C . ILE A 1 369 ? -5.440 4.998 -5.742 1.00 91.44 369 ILE A C 1
ATOM 2925 O O . ILE A 1 369 ? -5.857 5.598 -6.737 1.00 91.44 369 ILE A O 1
ATOM 2929 N N . ILE A 1 370 ? -4.759 3.852 -5.825 1.00 91.88 370 ILE A N 1
ATOM 2930 C CA . ILE A 1 370 ? -4.468 3.159 -7.083 1.00 91.88 370 ILE A CA 1
ATOM 2931 C C . ILE A 1 370 ? -5.750 2.637 -7.729 1.00 91.88 370 ILE A C 1
ATOM 2933 O O . ILE A 1 370 ? -5.975 2.889 -8.916 1.00 91.88 370 ILE A O 1
ATOM 2937 N N . GLY A 1 371 ? -6.594 1.930 -6.973 1.00 88.62 371 GLY A N 1
ATOM 2938 C CA . GLY A 1 371 ? -7.853 1.382 -7.481 1.00 88.62 371 GLY A CA 1
ATOM 2939 C C . GLY A 1 371 ? -8.748 2.472 -8.071 1.00 88.62 371 GLY A C 1
ATOM 2940 O O . GLY A 1 371 ? -9.241 2.348 -9.189 1.00 88.62 371 GLY A O 1
ATOM 2941 N N . GLU A 1 372 ? -8.865 3.601 -7.377 1.00 84.12 372 GLU A N 1
ATOM 2942 C CA . GLU A 1 372 ? -9.652 4.753 -7.812 1.00 84.12 372 GLU A CA 1
ATOM 2943 C C . GLU A 1 372 ? -9.040 5.496 -8.996 1.00 84.12 372 GLU A C 1
ATOM 2945 O O . GLU A 1 372 ? -9.742 5.939 -9.911 1.00 84.12 372 GLU A O 1
ATOM 2950 N N . PHE A 1 373 ? -7.716 5.638 -9.023 1.00 84.06 373 PHE A N 1
ATOM 2951 C CA . PHE A 1 373 ? -7.039 6.169 -10.196 1.00 84.06 373 PHE A CA 1
ATOM 2952 C C . PHE A 1 373 ? -7.304 5.299 -11.429 1.00 84.06 373 PHE A C 1
ATOM 2954 O O . PHE A 1 373 ? -7.731 5.826 -12.458 1.00 84.06 373 PHE A O 1
ATOM 2961 N N . THR A 1 374 ? -7.131 3.985 -11.306 1.00 85.56 374 THR A N 1
ATOM 2962 C CA . THR A 1 374 ? -7.278 3.046 -12.423 1.00 85.56 374 THR A CA 1
ATOM 2963 C C . THR A 1 374 ? -8.725 2.960 -12.899 1.00 85.56 374 THR A C 1
ATOM 2965 O O . THR A 1 374 ? -8.976 3.053 -14.100 1.00 85.56 374 THR A O 1
ATOM 2968 N N . LYS A 1 375 ? -9.695 2.919 -11.976 1.00 82.62 375 LYS A N 1
ATOM 2969 C CA . LYS A 1 375 ? -11.123 2.984 -12.310 1.00 82.62 375 LYS A CA 1
ATOM 2970 C C . LYS A 1 375 ? -11.473 4.221 -13.129 1.00 82.62 375 LYS A C 1
ATOM 2972 O O . LYS A 1 375 ? -12.202 4.115 -14.110 1.00 82.62 375 LYS A O 1
ATOM 2977 N N . ARG A 1 376 ? -10.951 5.395 -12.755 1.00 78.88 376 ARG A N 1
ATOM 2978 C CA . ARG A 1 376 ? -11.182 6.634 -13.517 1.00 78.88 376 ARG A CA 1
ATOM 2979 C C . ARG A 1 376 ? -10.600 6.551 -14.921 1.00 78.88 376 ARG A C 1
ATOM 2981 O O . ARG A 1 376 ? -11.262 6.988 -15.853 1.00 78.88 376 ARG A O 1
ATOM 2988 N N . GLN A 1 377 ? -9.401 5.989 -15.079 1.00 83.56 377 GLN A N 1
ATOM 2989 C CA . GLN A 1 377 ? -8.811 5.804 -16.408 1.00 83.56 377 GLN A CA 1
ATOM 2990 C C . GLN A 1 377 ? -9.681 4.894 -17.280 1.00 83.56 377 GLN A C 1
ATOM 2992 O O . GLN A 1 377 ? -9.979 5.263 -18.411 1.00 83.56 377 GLN A O 1
ATOM 2997 N N . VAL A 1 378 ? -10.158 3.770 -16.738 1.00 85.12 378 VAL A N 1
ATOM 2998 C CA . VAL A 1 378 ? -11.053 2.859 -17.469 1.00 85.12 378 VAL A CA 1
ATOM 2999 C C . VAL A 1 378 ? -12.377 3.535 -17.816 1.00 85.12 378 VAL A C 1
ATOM 3001 O O . VAL A 1 378 ? -12.809 3.461 -18.959 1.00 85.12 378 VAL A O 1
ATOM 3004 N N . LEU A 1 379 ? -13.000 4.253 -16.879 1.00 83.12 379 LEU A N 1
ATOM 3005 C CA . LEU A 1 379 ? -14.253 4.964 -17.143 1.00 83.12 379 LEU A CA 1
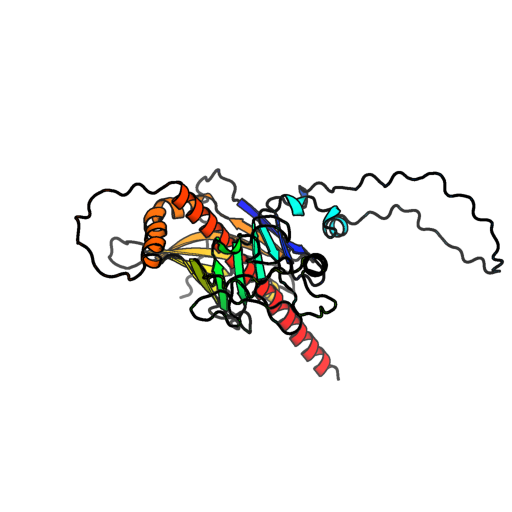ATOM 3006 C C . LEU A 1 379 ? -14.093 6.025 -18.240 1.00 83.12 379 LEU A C 1
ATOM 3008 O O . LEU A 1 379 ? -14.940 6.117 -19.122 1.00 83.12 379 LEU A O 1
ATOM 3012 N N . ILE A 1 380 ? -13.003 6.799 -18.209 1.00 84.38 380 ILE A N 1
ATOM 3013 C CA . ILE A 1 380 ? -12.691 7.782 -19.255 1.00 84.38 380 ILE A CA 1
ATOM 3014 C C . ILE A 1 380 ? -12.522 7.081 -20.606 1.00 84.38 380 ILE A C 1
ATOM 3016 O O . ILE A 1 380 ? -13.092 7.537 -21.590 1.00 84.38 380 ILE A O 1
ATOM 3020 N N . GLN A 1 381 ? -11.785 5.969 -20.659 1.00 88.19 381 GLN A N 1
ATOM 3021 C CA . GLN A 1 381 ? -11.597 5.201 -21.894 1.00 88.19 381 GLN A CA 1
ATOM 3022 C C . GLN A 1 381 ? -12.917 4.652 -22.443 1.00 88.19 381 GLN A C 1
ATOM 3024 O O . GLN A 1 381 ? -13.156 4.761 -23.640 1.00 88.19 381 GLN A O 1
ATOM 3029 N N . VAL A 1 382 ? -13.793 4.126 -21.581 1.00 88.56 382 VAL A N 1
ATOM 3030 C CA . VAL A 1 382 ? -15.121 3.635 -21.979 1.00 88.56 382 VAL A CA 1
ATOM 3031 C C . VAL A 1 382 ? -15.984 4.772 -22.527 1.00 88.56 382 VAL A C 1
ATOM 3033 O O . VAL A 1 382 ? -16.576 4.618 -23.588 1.00 88.56 382 VAL A O 1
ATOM 3036 N N . ILE A 1 383 ? -16.027 5.929 -21.857 1.00 87.00 383 ILE A N 1
ATOM 3037 C CA . ILE A 1 383 ? -16.785 7.095 -22.340 1.00 87.00 383 ILE A CA 1
ATOM 3038 C C . ILE A 1 383 ? -16.251 7.562 -23.698 1.00 87.00 383 ILE A C 1
ATOM 3040 O O . ILE A 1 383 ? -17.039 7.793 -24.609 1.00 87.00 383 ILE A O 1
ATOM 3044 N N . LEU A 1 384 ? -14.928 7.678 -23.854 1.00 89.62 384 LEU A N 1
ATOM 3045 C CA . LEU A 1 384 ? -14.317 8.085 -25.122 1.00 89.62 384 LEU A CA 1
ATOM 3046 C C . LEU A 1 384 ? -14.605 7.082 -26.246 1.00 89.62 384 LEU A C 1
ATOM 3048 O O . LEU A 1 384 ? -14.881 7.504 -27.364 1.00 89.62 384 LEU A O 1
ATOM 3052 N N . ALA A 1 385 ? -14.589 5.780 -25.950 1.00 92.88 385 ALA A N 1
ATOM 3053 C CA . ALA A 1 385 ? -14.937 4.741 -26.915 1.00 92.88 385 ALA A CA 1
ATOM 3054 C C . ALA A 1 385 ? -16.411 4.823 -27.348 1.00 92.88 385 ALA A C 1
ATOM 3056 O O . ALA A 1 385 ? -16.699 4.719 -28.535 1.00 92.88 385 ALA A O 1
ATOM 3057 N N . LEU A 1 386 ? -17.335 5.066 -26.410 1.00 92.06 386 LEU A N 1
ATOM 3058 C CA . LEU A 1 386 ? -18.763 5.225 -26.710 1.00 92.06 386 LEU A CA 1
ATOM 3059 C C . LEU A 1 386 ? -19.058 6.497 -27.514 1.00 92.06 386 LEU A C 1
ATOM 3061 O O . LEU A 1 386 ? -19.873 6.459 -28.428 1.00 92.06 386 LEU A O 1
ATOM 3065 N N . VAL A 1 387 ? -18.398 7.614 -27.191 1.00 92.38 387 VAL A N 1
ATOM 3066 C CA . VAL A 1 387 ? -18.542 8.871 -27.946 1.00 92.38 387 VAL A CA 1
ATOM 3067 C C . VAL A 1 387 ? -17.975 8.727 -29.357 1.00 92.38 387 VAL A C 1
ATOM 3069 O O . VAL A 1 387 ? -18.588 9.219 -30.295 1.00 92.38 387 VAL A O 1
ATOM 3072 N N . GLY A 1 388 ? -16.842 8.033 -29.514 1.00 90.75 388 GLY A N 1
ATOM 3073 C CA . GLY A 1 388 ? -16.283 7.726 -30.830 1.00 90.75 388 GLY A CA 1
ATOM 3074 C C . GLY A 1 388 ? -17.226 6.867 -31.673 1.00 90.75 388 GLY A C 1
ATOM 3075 O O . GLY A 1 388 ? -17.498 7.216 -32.809 1.00 90.75 388 GLY A O 1
ATOM 3076 N N . ALA A 1 389 ? -17.799 5.812 -31.088 1.00 87.94 389 ALA A N 1
ATOM 3077 C CA . ALA A 1 389 ? -18.712 4.905 -31.788 1.00 87.94 389 ALA A CA 1
ATOM 3078 C C . ALA A 1 389 ? -20.073 5.521 -32.168 1.00 87.94 389 ALA A C 1
ATOM 3080 O O . ALA A 1 389 ? -20.782 4.942 -32.978 1.00 87.94 389 ALA A O 1
ATOM 3081 N N . ALA A 1 390 ? -20.468 6.644 -31.559 1.00 79.50 390 ALA A N 1
ATOM 3082 C CA . ALA A 1 390 ? -21.710 7.355 -31.881 1.00 79.50 390 ALA A CA 1
ATOM 3083 C C . ALA A 1 390 ? -21.511 8.504 -32.890 1.00 79.50 390 ALA A C 1
ATOM 3085 O O . ALA A 1 390 ? -22.486 9.152 -33.269 1.00 79.50 390 ALA A O 1
ATOM 3086 N N . GLY A 1 391 ? -20.259 8.814 -33.240 1.00 78.62 391 GLY A N 1
ATOM 3087 C CA . GLY A 1 391 ? -19.899 9.840 -34.221 1.00 78.62 391 GLY A CA 1
ATOM 3088 C C . GLY A 1 391 ? -19.653 9.302 -35.634 1.00 78.62 391 GLY A C 1
ATOM 3089 O O . GLY A 1 391 ? -19.466 10.117 -36.537 1.00 78.62 391 GLY A O 1
ATOM 3090 N N . ASP A 1 392 ? -19.665 7.978 -35.795 1.00 56.66 392 ASP A N 1
ATOM 3091 C CA . ASP A 1 392 ? -19.680 7.245 -37.068 1.00 56.66 392 ASP A CA 1
ATOM 3092 C C . ASP A 1 392 ? -21.114 6.769 -37.357 1.00 56.66 392 ASP A C 1
ATOM 3094 O O . ASP A 1 392 ? -21.507 6.757 -38.548 1.00 56.66 392 ASP A O 1
#

Foldseek 3Di:
DDPPPPPDPDPPPDDVDFWQKWWWWQADDPSQKIFIFSDDPVRFDWPPPPPPPPPPDDDDDDDDDDDPDPDPPPDPPDDPPPPSVVQCNPVVGGPRLFVGQWMWHQFDDPPDGFFIFIFGGNDLLGFTQWTWDADPLLFKIKIFGDNCSRDPQCQAQSRHGACLQAPCVCPPQFGHHDYDDPDDDPPGGRPVVVVVVVPDDDPPDDRDYHHHGLDMKMWGFPCSPDPDWTWIWIDALNKIKIWTFDQPDDDPDPVCSLQSGQKTWIWIFDFDDDPVRDGDTDTQTAKMWDADPDPITGTMITGPVVSLVVVCVVCVVSNLVSSVVVPDPPPDDDDDDDDDDPPPDDVVSSVVSSVSVVVVVVSSVVSVSVSSVVVVVVVVVVVVVVVVVVVD

Sequence (392 aa):
MDRKQTFESLPVTDLDSAPSVFHIYHTGPYKNYYSIHAISDSNTPLNLYPDAPVDTESPVKPSQSTSCFPGRVTAPNTPKKICKAKAFDKPTCDPRTEISPYFLHLPTIYGKNPPYTLRHGGTKSAPTACLLHCSAAWGTWRLEFGDVLAQPEVVDGRGVVNIRHGTKKGEDGTFKGYDVRSKRYTGESGKAWHKLRGTVEEKSTEPMDKAKPEEVVNLKWTAPLSFRTREYRFTWRNFDFIWKGTSTVHSKKLFHPFLRYNHLKLVVLIPGKNLDGQQQQEELILARYTSVVAKRKSGRLELCQQAIDSFMNENIQSLCESVQVAILPLSAGYEKEKLSSAQEIDPKSAAKTTQRFRDVVVGTALCMIIGEFTKRQVLIQVILALVGAAGD